Protein AF-0000000068190853 (afdb_homodimer)

Solvent-accessible surface area (backbone atoms only — not comparable to full-atom values): 36846 Å² total; per-residue (Å²): 141,83,84,79,78,80,78,77,80,81,79,80,78,77,79,79,79,70,77,82,72,80,73,72,78,70,72,64,82,66,86,68,76,95,62,82,82,69,61,77,68,85,56,93,60,69,68,61,20,49,71,37,54,70,87,57,48,44,78,47,101,89,46,67,42,25,34,73,41,51,43,82,35,64,67,35,35,40,38,15,54,72,67,57,52,45,62,71,40,69,39,41,32,31,29,42,34,56,97,89,43,77,20,29,35,22,76,53,16,32,36,37,53,42,44,39,90,91,40,77,57,50,42,47,40,96,87,23,45,50,30,25,29,34,33,36,39,48,38,74,64,34,66,66,62,75,89,66,60,48,44,32,27,38,36,34,28,51,53,57,61,74,56,39,61,63,37,36,21,53,47,37,34,68,47,32,36,37,37,32,41,25,43,45,86,78,39,68,72,66,51,70,70,31,70,61,67,70,31,63,66,58,50,49,38,33,31,47,53,11,18,22,36,14,56,53,34,61,63,48,48,76,40,83,37,85,45,46,69,58,37,59,75,71,42,43,56,76,79,48,32,67,68,50,24,19,38,34,31,55,47,69,47,47,91,82,45,67,86,84,71,66,34,40,74,85,66,61,68,61,30,77,97,26,42,28,37,36,39,34,41,46,38,85,86,37,67,47,82,62,61,54,55,50,54,41,41,75,66,58,31,42,66,23,32,94,38,67,52,42,61,54,57,66,58,44,50,45,23,50,51,42,50,47,49,54,50,28,55,58,49,70,102,142,84,83,77,77,80,78,77,79,80,79,79,80,75,79,76,79,70,75,81,72,78,72,71,79,70,72,65,82,68,86,69,76,93,62,82,81,70,62,76,69,83,55,94,60,67,67,61,20,49,71,38,54,69,86,58,49,45,76,47,100,91,47,68,43,25,34,74,40,51,46,82,34,64,67,34,35,41,40,16,52,72,66,59,52,45,62,71,38,67,39,40,32,31,30,42,35,57,98,88,42,76,20,31,35,22,73,54,16,32,34,37,54,42,44,39,89,92,40,78,54,50,41,49,39,98,86,23,45,49,30,24,29,34,34,35,40,48,38,74,64,34,67,66,62,73,88,66,59,48,43,30,26,38,36,34,27,50,53,58,61,73,55,39,63,63,37,37,22,53,48,37,33,71,47,33,36,38,36,32,40,24,43,47,87,76,38,68,72,66,50,69,70,31,69,60,67,70,30,63,66,56,50,50,40,34,30,48,53,11,18,22,38,15,58,53,33,62,64,48,48,78,42,83,37,86,46,47,69,58,37,59,74,71,42,42,56,76,79,49,32,66,69,50,24,20,38,32,32,57,46,70,47,48,90,83,46,68,85,83,70,66,34,40,74,85,64,62,70,61,31,80,96,28,40,29,36,35,41,33,41,46,37,85,84,38,67,45,82,60,61,53,55,51,52,41,41,76,67,59,31,42,64,23,32,93,38,67,53,41,63,54,56,65,57,44,49,46,24,50,50,41,50,48,50,54,50,28,55,59,53,70,106

InterPro domains:
  IPR006700 Ribosomal RNA small subunit methyltransferase E [PTHR30027] (145-324)
  IPR006700 Ribosomal RNA small subunit methyltransferase E [TIGR00046] (147-324)
  IPR029026 tRNA (guanine-N1-)-methyltransferase, N-terminal [G3DSA:3.40.1280.10] (46-332)
  IPR029028 Alpha/beta knot methyltransferases [SSF75217] (149-325)
  IPR046886 Ribosomal RNA small subunit methyltransferase E, methyltransferase domain [PF04452] (151-324)
  IPR046886 Ribosomal RNA small subunit methyltransferase E, methyltransferase domain [cd18084] (152-324)

Nearest PDB structures (foldseek):
  5o96-assembly4_G  TM=7.637E-01  e=4.231E-12  Legionella pneumophila
  4e8b-assembly1_A  TM=7.321E-01  e=1.311E-11  Escherichia coli K-12
  5vm8-assembly3_A  TM=6.969E-01  e=5.697E-12  Neisseria gonorrhoeae
  1vhk-assembly3_C  TM=7.025E-01  e=2.842E-11  Bacillus subtilis
  2egw-assembly1_B  TM=7.918E-01  e=2.571E-10  Aquifex aeolicus

Secondary structure (DSSP, 8-state):
--------------------------------S--------SS----SSEEE-GGG-B--SSS--EEEE-TT-HHHHIIIIIT---TT-EEEEEE---SS-S-EEEEEEEEEEEE-TT--SSS--TTS--SEEEEEE-TT-BPPPGGGS--EEEEEE---HHHHHHHHHHHHHH--SEEEEE--TTS-GGGGGSHHHH-HHHHHHHHHHHHHHHT---PPEEEEES-HHHIIIIIHHHHS-TTTEEEEEE-PPPTTS-TT-SBPGGGPPPPTT--EEEEEE--TT---TTHHHHHHHHTTPEEE---SS---HHHHHHHHHHHHHHHHHHHH-/--------------------------------S--------SS----SSEEE-GGG-B--SSS--EEEE-TT-HHHHIIIIIT---TT-EEEEEEPP-SS-S-EEEEEEEEEEEE-TT--SSS--TTS--SEEEEEE-TT-BPPPGGGS--EEEEEE---HHHHHHHHHHHHHH--SEEEEE--TTS-GGGGGSHHHH-HHHHHHHHHHHHHHHT--PPPEEEEES-HHHIIIIIHHHHS-TTTEEEEEE-PPPTTS-TT-SBPGGGPPPPTT--EEEEEE--TT---TTHHHHHHHHTTPEEE---SS---HHHHHHHHHHHHHHHHHHHH-

Organism: Phaeodactylum tricornutum (strain CCAP 1055/1) (NCBI:txid556484)

Sequence (666 aa):
MCNRRLAMPLLLLVSMQLPRASRAWVGTLRPQGYRKFSVHLSTVCRLNRFLFDTSEVKYTDTELPSITLPRDDFRTIHASKILGLRNGNTIRAGLVSCEVHQGLLTDDATVQWIPEGKVKKAEPLGNGNPPGSLHIHLNGLQAPAEQLVPSVSLILALPRPLQLGRMLPMISQMGVNHLVLAQAQKVPKDYFGSHLLRNPEELREKLIEGLCQAGDVRLPQLHIVRNLRDFLTNEVDEIFPKNQYARAIAHPQRTSDPMGSLKKMKQVEFPVKSSRLVVAVGPEGGWEEPDELDRFRDCGFQQITMGARVLRSDCAVVSLLSLAHDICADQQQMCNRRLAMPLLLLVSMQLPRASRAWVGTLRPQGYRKFSVHLSTVCRLNRFLFDTSEVKYTDTELPSITLPRDDFRTIHASKILGLRNGNTIRAGLVSCEVHQGLLTDDATVQWIPEGKVKKAEPLGNGNPPGSLHIHLNGLQAPAEQLVPSVSLILALPRPLQLGRMLPMISQMGVNHLVLAQAQKVPKDYFGSHLLRNPEELREKLIEGLCQAGDVRLPQLHIVRNLRDFLTNEVDEIFPKNQYARAIAHPQRTSDPMGSLKKMKQVEFPVKSSRLVVAVGPEGGWEEPDELDRFRDCGFQQITMGARVLRSDCAVVSLLSLAHDICADQQQ

Foldseek 3Di:
DDPPPPPPDDPPPPPPPDPDPDPPCPVPVDPDDPPDLQLPLPDPQPQQEAEDEPVQWDDDPPAAIKGKAWQPRPVNLCCQQPVQDAFFDWAKYKYADDPVGQIKIDRGKTKWADADDPQDDGGRDPNRGGRTMIMIGDPPIDDDDPVQQDQEAEAEAAEAPVVLLVQLLVLLLLHHAAYEHEHAPPDDLCSCVDPCNVDVSNSQSSSVSSCSNNVHRGGHHYHYYHDPLCCLVPPCCVVANQQAEQAAEEDADDPPHPPPPAAALLRGDHHPLYLHYYYYYYALVTHDPPVRVVSSVVSNYGYHYPYHDRDHPSCVSSVSSVSSSVNSVVSVD/DDPPPPPPDDPPPPPPPPPDPPPPCPVPVDPDDPPDLQLPLPDPQPQLEAEDEPVQWDDDPPAAIKGKAWQPRPVNLCCQQPVQDAFFDWAKYKYADDPVGQIKIDRGKTKWADADDPQDDGGRDPNRGGRTMIMIGDPPIDDDDPVQQDQEAEAEAAEAPVVLLVQLLVLLLLHHAAYEHEHAPPRDLCSCVDPCNVDVSNSQSSSVSSCSNNVHRGGHHYHYYSDPLCCLVPPCCVVANQQAEQAAEEDADDPPPPPPPAAALLRGDHHPLYLHYYYYYYALVTHDPPVRVVSSVVSVYGYHYPYHDRDHPSCVSSVSSVSSSVNSVVSVD

pLDDT: mean 82.32, std 22.72, range [19.47, 98.81]

Structure (mmCIF, N/CA/C/O backbone):
data_AF-0000000068190853-model_v1
#
loop_
_entity.id
_entity.type
_entity.pdbx_description
1 polymer '16S rRNA (uracil(1498)-N(3))-methyltransferase'
#
loop_
_atom_site.group_PDB
_atom_site.id
_atom_site.type_symbol
_atom_site.label_atom_id
_atom_site.label_alt_id
_atom_site.label_comp_id
_atom_site.label_asym_id
_atom_site.label_entity_id
_atom_site.label_seq_id
_atom_site.pdbx_PDB_ins_code
_atom_site.Cartn_x
_atom_site.Cartn_y
_atom_site.Cartn_z
_atom_site.occupancy
_atom_site.B_iso_or_equiv
_atom_site.auth_seq_id
_atom_site.auth_comp_id
_atom_site.auth_asym_id
_atom_site.auth_atom_id
_atom_site.pdbx_PDB_model_num
ATOM 1 N N . MET A 1 1 ? -55.375 -60.906 30 1 25.47 1 MET A N 1
ATOM 2 C CA . MET A 1 1 ? -54.938 -59.562 30.391 1 25.47 1 MET A CA 1
ATOM 3 C C . MET A 1 1 ? -54.156 -58.906 29.25 1 25.47 1 MET A C 1
ATOM 5 O O . MET A 1 1 ? -53.156 -59.438 28.766 1 25.47 1 MET A O 1
ATOM 9 N N . CYS A 1 2 ? -54.875 -58.094 28.391 1 23.22 2 CYS A N 1
ATOM 10 C CA . CYS A 1 2 ? -55.062 -57.531 27.047 1 23.22 2 CYS A CA 1
ATOM 11 C C . CYS A 1 2 ? -54.062 -56.406 26.781 1 23.22 2 CYS A C 1
ATOM 13 O O . CYS A 1 2 ? -54.031 -55.438 27.516 1 23.22 2 CYS A O 1
ATOM 15 N N . ASN A 1 3 ? -52.844 -56.719 26.266 1 23.61 3 ASN A N 1
ATOM 16 C CA . ASN A 1 3 ? -51.625 -56.094 25.812 1 23.61 3 ASN A CA 1
ATOM 17 C C . ASN A 1 3 ? -51.906 -54.969 24.797 1 23.61 3 ASN A C 1
ATOM 19 O O . ASN A 1 3 ? -52.125 -55.25 23.609 1 23.61 3 ASN A O 1
ATOM 23 N N . ARG A 1 4 ? -52.875 -53.969 25.141 1 19.47 4 ARG A N 1
ATOM 24 C CA . ARG A 1 4 ? -53.406 -52.969 24.203 1 19.47 4 ARG A CA 1
ATOM 25 C C . ARG A 1 4 ? -52.312 -52.125 23.594 1 19.47 4 ARG A C 1
ATOM 27 O O . ARG A 1 4 ? -51.438 -51.594 24.328 1 19.47 4 ARG A O 1
ATOM 34 N N . ARG A 1 5 ? -52 -52.25 22.25 1 23.3 5 ARG A N 1
ATOM 35 C CA . ARG A 1 5 ? -51.156 -51.812 21.156 1 23.3 5 ARG A CA 1
ATOM 36 C C . ARG A 1 5 ? -51.281 -50.312 20.953 1 23.3 5 ARG A C 1
ATOM 38 O O . ARG A 1 5 ? -52.344 -49.812 20.547 1 23.3 5 ARG A O 1
ATOM 45 N N . LEU A 1 6 ? -50.875 -49.438 21.984 1 22.7 6 LEU A N 1
ATOM 46 C CA . LEU A 1 6 ? -51.156 -48.031 21.906 1 22.7 6 LEU A CA 1
ATOM 47 C C . LEU A 1 6 ? -50.625 -47.438 20.594 1 22.7 6 LEU A C 1
ATOM 49 O O . LEU A 1 6 ? -49.438 -47.594 20.266 1 22.7 6 LEU A O 1
ATOM 53 N N . ALA A 1 7 ? -51.406 -47.281 19.484 1 24.62 7 ALA A N 1
ATOM 54 C CA . ALA A 1 7 ? -51.281 -46.812 18.125 1 24.62 7 ALA A CA 1
ATOM 55 C C . ALA A 1 7 ? -50.812 -45.375 18.094 1 24.62 7 ALA A C 1
ATOM 57 O O . ALA A 1 7 ? -51.469 -44.469 18.625 1 24.62 7 ALA A O 1
ATOM 58 N N . MET A 1 8 ? -49.5 -45.094 18.297 1 24.27 8 MET A N 1
ATOM 59 C CA . MET A 1 8 ? -48.969 -43.75 18.344 1 24.27 8 MET A CA 1
ATOM 60 C C . MET A 1 8 ? -49.375 -42.938 17.109 1 24.27 8 MET A C 1
ATOM 62 O O . MET A 1 8 ? -49.281 -43.469 15.984 1 24.27 8 MET A O 1
ATOM 66 N N . PRO A 1 9 ? -50.188 -41.906 17.188 1 23.44 9 PRO A N 1
ATOM 67 C CA . PRO A 1 9 ? -50.75 -41.094 16.094 1 23.44 9 PRO A CA 1
ATOM 68 C C . PRO A 1 9 ? -49.688 -40.531 15.172 1 23.44 9 PRO A C 1
ATOM 70 O O . PRO A 1 9 ? -48.531 -40.344 15.586 1 23.44 9 PRO A O 1
ATOM 73 N N . LEU A 1 10 ? -49.75 -40.656 13.797 1 23.72 10 LEU A N 1
ATOM 74 C CA . LEU A 1 10 ? -49.062 -40.281 12.57 1 23.72 10 LEU A CA 1
ATOM 75 C C . LEU A 1 10 ? -48.938 -38.781 12.461 1 23.72 10 LEU A C 1
ATOM 77 O O . LEU A 1 10 ? -49.938 -38.062 12.383 1 23.72 10 LEU A O 1
ATOM 81 N N . LEU A 1 11 ? -48 -38.094 13.25 1 22.7 11 LEU A N 1
ATOM 82 C CA . LEU A 1 11 ? -47.781 -36.656 13.164 1 22.7 11 LEU A CA 1
ATOM 83 C C . LEU A 1 11 ? -47.625 -36.219 11.703 1 22.7 11 LEU A C 1
ATOM 85 O O . LEU A 1 11 ? -46.875 -36.812 10.945 1 22.7 11 LEU A O 1
ATOM 89 N N . LEU A 1 12 ? -48.625 -35.531 11.078 1 22.39 12 LEU A N 1
ATOM 90 C CA . LEU A 1 12 ? -48.781 -34.875 9.789 1 22.39 12 LEU A CA 1
ATOM 91 C C . LEU A 1 12 ? -47.656 -33.906 9.531 1 22.39 12 LEU A C 1
ATOM 93 O O . LEU A 1 12 ? -47.469 -32.938 10.273 1 22.39 12 LEU A O 1
ATOM 97 N N . LEU A 1 13 ? -46.469 -34.312 9.008 1 22.61 13 LEU A N 1
ATOM 98 C CA . LEU A 1 13 ? -45.312 -33.562 8.531 1 22.61 13 LEU A CA 1
ATOM 99 C C . LEU A 1 13 ? -45.719 -32.531 7.484 1 22.61 13 LEU A C 1
ATOM 101 O O . LEU A 1 13 ? -46.125 -32.906 6.383 1 22.61 13 LEU A O 1
ATOM 105 N N . VAL A 1 14 ? -46.5 -31.484 7.824 1 23.09 14 VAL A N 1
ATOM 106 C CA . VAL A 1 14 ? -46.844 -30.453 6.855 1 23.09 14 VAL A CA 1
ATOM 107 C C . VAL A 1 14 ? -45.562 -29.906 6.207 1 23.09 14 VAL A C 1
ATOM 109 O O . VAL A 1 14 ? -44.625 -29.5 6.898 1 23.09 14 VAL A O 1
ATOM 112 N N . SER A 1 15 ? -45.25 -30.25 4.953 1 22.86 15 SER A N 1
ATOM 113 C CA . SER A 1 15 ? -44.219 -29.859 3.992 1 22.86 15 SER A CA 1
ATOM 114 C C . SER A 1 15 ? -44.25 -28.359 3.727 1 22.86 15 SER A C 1
ATOM 116 O O . SER A 1 15 ? -45.188 -27.859 3.121 1 22.86 15 SER A O 1
ATOM 118 N N . MET A 1 16 ? -44.094 -27.484 4.754 1 24 16 MET A N 1
ATOM 119 C CA . MET A 1 16 ? -44.094 -26.062 4.43 1 24 16 MET A CA 1
ATOM 120 C C . MET A 1 16 ? -43.156 -25.75 3.285 1 24 16 MET A C 1
ATOM 122 O O . MET A 1 16 ? -41.969 -26.109 3.338 1 24 16 MET A O 1
ATOM 126 N N . GLN A 1 17 ? -43.625 -25.5 2.053 1 23.09 17 GLN A N 1
ATOM 127 C CA . GLN A 1 17 ? -43.031 -25.031 0.809 1 23.09 17 GLN A CA 1
ATOM 128 C C . GLN A 1 17 ? -42.25 -23.734 1.021 1 23.09 17 GLN A C 1
ATOM 130 O O . GLN A 1 17 ? -42.812 -22.703 1.358 1 23.09 17 GLN A O 1
ATOM 135 N N . LEU A 1 18 ? -41.125 -23.781 1.661 1 25.55 18 LEU A N 1
ATOM 136 C CA . LEU A 1 18 ? -40.344 -22.562 1.802 1 25.55 18 LEU A CA 1
ATOM 137 C C . LEU A 1 18 ? -40.125 -21.891 0.449 1 25.55 18 LEU A C 1
ATOM 139 O O . LEU A 1 18 ? -39.875 -22.5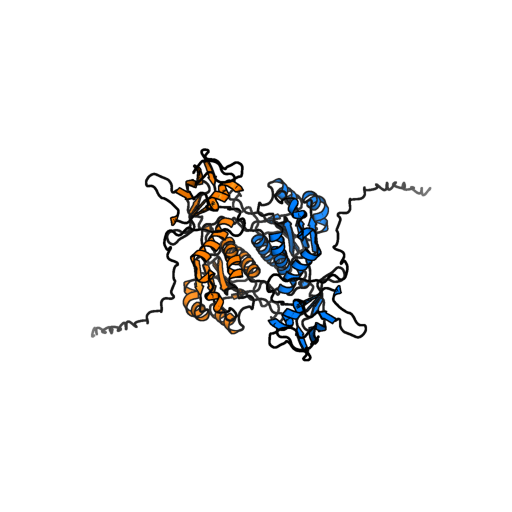62 -0.551 1 25.55 18 LEU A O 1
ATOM 143 N N . PRO A 1 19 ? -40.688 -20.672 0.25 1 27.67 19 PRO A N 1
ATOM 144 C CA . PRO A 1 19 ? -40.531 -19.984 -1.03 1 27.67 19 PRO A CA 1
ATOM 145 C C . PRO A 1 19 ? -39.094 -19.969 -1.522 1 27.67 19 PRO A C 1
ATOM 147 O O . PRO A 1 19 ? -38.156 -20.094 -0.721 1 27.67 19 PRO A O 1
ATOM 150 N N . ARG A 1 20 ? -38.875 -20.219 -2.822 1 25.61 20 ARG A N 1
ATOM 151 C CA . ARG A 1 20 ? -37.656 -20.297 -3.637 1 25.61 20 ARG A CA 1
ATOM 152 C C . ARG A 1 20 ? -36.781 -19.062 -3.449 1 25.61 20 ARG A C 1
ATOM 154 O O . ARG A 1 20 ? -37.25 -17.938 -3.65 1 25.61 20 ARG A O 1
ATOM 161 N N . ALA A 1 21 ? -35.875 -19.047 -2.5 1 24.75 21 ALA A N 1
ATOM 162 C CA . ALA A 1 21 ? -34.844 -18.047 -2.303 1 24.75 21 ALA A CA 1
ATOM 163 C C . ALA A 1 21 ? -34.25 -17.594 -3.637 1 24.75 21 ALA A C 1
ATOM 165 O O . ALA A 1 21 ? -33.938 -18.422 -4.496 1 24.75 21 ALA A O 1
ATOM 166 N N . SER A 1 22 ? -34.562 -16.422 -4.062 1 27 22 SER A N 1
ATOM 167 C CA . SER A 1 22 ? -33.969 -15.781 -5.242 1 27 22 SER A CA 1
ATOM 168 C C . SER A 1 22 ? -32.469 -16 -5.301 1 27 22 SER A C 1
ATOM 170 O O . SER A 1 22 ? -31.75 -15.773 -4.312 1 27 22 SER A O 1
ATOM 172 N N . ARG A 1 23 ? -31.922 -16.906 -6.078 1 27.27 23 ARG A N 1
ATOM 173 C CA . ARG A 1 23 ? -30.562 -17.312 -6.41 1 27.27 23 ARG A CA 1
ATOM 174 C C . ARG A 1 23 ? -29.672 -16.109 -6.625 1 27.27 23 ARG A C 1
ATOM 176 O O . ARG A 1 23 ? -29.938 -15.266 -7.484 1 27.27 23 ARG A O 1
ATOM 183 N N . ALA A 1 24 ? -29.109 -15.539 -5.617 1 30.48 24 ALA A N 1
ATOM 184 C CA . ALA A 1 24 ? -27.953 -14.672 -5.855 1 30.48 24 ALA A CA 1
ATOM 185 C C . ALA A 1 24 ? -27.125 -15.195 -7.016 1 30.48 24 ALA A C 1
ATOM 187 O O . ALA A 1 24 ? -26.797 -16.375 -7.078 1 30.48 24 ALA A O 1
ATOM 188 N N . TRP A 1 25 ? -27.266 -14.641 -8.141 1 27.09 25 TRP A N 1
ATOM 189 C CA . TRP A 1 25 ? -26.438 -14.938 -9.305 1 27.09 25 TRP A CA 1
ATOM 190 C C . TRP A 1 25 ? -24.969 -15.031 -8.914 1 27.09 25 TRP A C 1
ATOM 192 O O . TRP A 1 25 ? -24.375 -14.055 -8.461 1 27.09 25 TRP A O 1
ATOM 202 N N . VAL A 1 26 ? -24.578 -16 -8.164 1 31.12 26 VAL A N 1
ATOM 203 C CA . VAL A 1 26 ? -23.156 -16.344 -8.125 1 31.12 26 VAL A CA 1
ATOM 204 C C . VAL A 1 26 ? -22.641 -16.516 -9.547 1 31.12 26 VAL A C 1
ATOM 206 O O . VAL A 1 26 ? -22.844 -17.562 -10.164 1 31.12 26 VAL A O 1
ATOM 209 N N . GLY A 1 27 ? -22.891 -15.562 -10.383 1 29.7 27 GLY A N 1
ATOM 210 C CA . GLY A 1 27 ? -22.188 -15.781 -11.633 1 29.7 27 GLY A CA 1
ATOM 211 C C . GLY A 1 27 ? -20.734 -16.188 -11.445 1 29.7 27 GLY A C 1
ATOM 212 O O . GLY A 1 27 ? -19.922 -15.406 -10.938 1 29.7 27 GLY A O 1
ATOM 213 N N . THR A 1 28 ? -20.562 -17.359 -10.984 1 31.53 28 THR A N 1
ATOM 214 C CA . THR A 1 28 ? -19.219 -17.891 -11.188 1 31.53 28 THR A CA 1
ATOM 215 C C . THR A 1 28 ? -18.734 -17.594 -12.602 1 31.53 28 THR A C 1
ATOM 217 O O . THR A 1 28 ? -19.438 -17.859 -13.578 1 31.53 28 THR A O 1
ATOM 220 N N . LEU A 1 29 ? -17.906 -16.688 -12.828 1 32.44 29 LEU A N 1
ATOM 221 C CA . LEU A 1 29 ? -17.297 -16.422 -14.125 1 32.44 29 LEU A CA 1
ATOM 222 C C . LEU A 1 29 ? -16.938 -17.719 -14.828 1 32.44 29 LEU A C 1
ATOM 224 O O . LEU A 1 29 ? -16.094 -18.484 -14.344 1 32.44 29 LEU A O 1
ATOM 228 N N . ARG A 1 30 ? -17.859 -18.422 -15.461 1 30.36 30 ARG A N 1
ATOM 229 C CA . ARG A 1 30 ? -17.562 -19.547 -16.344 1 30.36 30 ARG A CA 1
ATOM 230 C C . ARG A 1 30 ? -16.484 -19.172 -17.344 1 30.36 30 ARG A C 1
ATOM 232 O O . ARG A 1 30 ? -16.5 -18.094 -17.922 1 30.36 30 ARG A O 1
ATOM 239 N N . PRO A 1 31 ? -15.32 -19.953 -17.344 1 31.52 31 PRO A N 1
ATOM 240 C CA . PRO A 1 31 ? -14.266 -19.703 -18.328 1 31.52 31 PRO A CA 1
ATOM 241 C C . PRO A 1 31 ? -14.781 -19.672 -19.766 1 31.52 31 PRO A C 1
ATOM 243 O O . PRO A 1 31 ? -15.406 -20.625 -20.219 1 31.52 31 PRO A O 1
ATOM 246 N N . GLN A 1 32 ? -15.336 -18.609 -20.328 1 31.5 32 GLN A N 1
ATOM 247 C CA . GLN A 1 32 ? -15.664 -18.625 -21.75 1 31.5 32 GLN A CA 1
ATOM 248 C C . GLN A 1 32 ? -14.484 -19.109 -22.578 1 31.5 32 GLN A C 1
ATOM 250 O O . GLN A 1 32 ? -13.352 -19.156 -22.094 1 31.5 32 GLN A O 1
ATOM 255 N N . GLY A 1 33 ? -14.648 -19.016 -23.969 1 30.22 33 GLY A N 1
ATOM 256 C CA . GLY A 1 33 ? -13.812 -19.484 -25.062 1 30.22 33 GLY A CA 1
ATOM 257 C C . GLY A 1 33 ? -12.367 -19.031 -24.953 1 30.22 33 GLY A C 1
ATOM 258 O O . GLY A 1 33 ? -12.055 -18.141 -24.141 1 30.22 33 GLY A O 1
ATOM 259 N N . TYR A 1 34 ? -11.477 -19.594 -25.844 1 34.69 34 TYR A N 1
ATOM 260 C CA . TYR A 1 34 ? -10.031 -19.453 -26 1 34.69 34 TYR A CA 1
ATOM 261 C C . TYR A 1 34 ? -9.633 -17.984 -26.109 1 34.69 34 TYR A C 1
ATOM 263 O O . TYR A 1 34 ? -9.57 -17.438 -27.219 1 34.69 34 TYR A O 1
ATOM 271 N N . ARG A 1 35 ? -10.18 -17.094 -25.438 1 36.03 35 ARG A N 1
ATOM 272 C CA . ARG A 1 35 ? -9.703 -15.75 -25.719 1 36.03 35 ARG A CA 1
ATOM 273 C C . ARG A 1 35 ? -8.297 -15.523 -25.172 1 36.03 35 ARG A C 1
ATOM 275 O O . ARG A 1 35 ? -7.961 -16.031 -24.094 1 36.03 35 ARG A O 1
ATOM 282 N N . LYS A 1 36 ? -7.441 -14.828 -25.969 1 36.47 36 LYS A N 1
ATOM 283 C CA . LYS A 1 36 ? -6.059 -14.406 -25.781 1 36.47 36 LYS A CA 1
ATOM 284 C C . LYS A 1 36 ? -5.875 -13.719 -24.438 1 36.47 36 LYS A C 1
ATOM 286 O O . LYS A 1 36 ? -6.52 -12.711 -24.141 1 36.47 36 LYS A O 1
ATOM 291 N N . PHE A 1 37 ? -5.656 -14.555 -23.438 1 39.03 37 PHE A N 1
ATOM 292 C CA . PHE A 1 37 ? -5.25 -14.031 -22.141 1 39.03 37 PHE A CA 1
ATOM 293 C C . PHE A 1 37 ? -4.215 -12.93 -22.297 1 39.03 37 PHE A C 1
ATOM 295 O O . PHE A 1 37 ? -3.029 -13.203 -22.5 1 39.03 37 PHE A O 1
ATOM 302 N N . SER A 1 38 ? -4.492 -11.859 -22.938 1 37.59 38 SER A N 1
ATOM 303 C CA . SER A 1 38 ? -3.488 -10.797 -23.031 1 37.59 38 SER A CA 1
ATOM 304 C C . SER A 1 38 ? -3.396 -10.023 -21.719 1 37.59 38 SER A C 1
ATOM 306 O O . SER A 1 38 ? -4.309 -9.266 -21.375 1 37.59 38 SER A O 1
ATOM 308 N N . VAL A 1 39 ? -2.77 -10.547 -20.719 1 41.28 39 VAL A N 1
ATOM 309 C CA . VAL A 1 39 ? -2.488 -9.727 -19.547 1 41.28 39 VAL A CA 1
ATOM 310 C C . VAL A 1 39 ? -1.522 -8.602 -19.922 1 41.28 39 VAL A C 1
ATOM 312 O O . VAL A 1 39 ? -0.368 -8.859 -20.266 1 41.28 39 VAL A O 1
ATOM 315 N N . HIS A 1 40 ? -1.953 -7.547 -20.531 1 40.88 40 HIS A N 1
ATOM 316 C CA . HIS A 1 40 ? -1.074 -6.391 -20.656 1 40.88 40 HIS A CA 1
ATOM 317 C C . HIS A 1 40 ? -0.605 -5.902 -19.297 1 40.88 40 HIS A C 1
ATOM 319 O O . HIS A 1 40 ? -1.41 -5.426 -18.5 1 40.88 40 HIS A O 1
ATOM 325 N N . LEU A 1 41 ? 0.476 -6.387 -18.859 1 42.69 41 LEU A N 1
ATOM 326 C CA . LEU A 1 41 ? 1.042 -6.023 -17.578 1 42.69 41 LEU A CA 1
ATOM 327 C C . LEU A 1 41 ? 1.405 -4.543 -17.531 1 42.69 41 LEU A C 1
ATOM 329 O O . LEU A 1 41 ? 2.133 -4.055 -18.406 1 42.69 41 LEU A O 1
ATOM 333 N N . SER A 1 42 ? 0.616 -3.779 -17.141 1 41.53 42 SER A N 1
ATOM 334 C CA . SER A 1 42 ? 0.801 -2.334 -17.062 1 41.53 42 SER A CA 1
ATOM 335 C C . SER A 1 42 ? 2.141 -1.985 -16.422 1 41.53 42 SER A C 1
ATOM 337 O O . SER A 1 42 ? 2.717 -0.934 -16.703 1 41.53 42 SER A O 1
ATOM 339 N N . THR A 1 43 ? 2.58 -2.652 -15.359 1 42.22 43 THR A N 1
ATOM 340 C CA . THR A 1 43 ? 3.797 -2.303 -14.641 1 42.22 43 THR A CA 1
ATOM 341 C C . THR A 1 43 ? 4.875 -3.361 -14.852 1 42.22 43 THR A C 1
ATOM 343 O O . THR A 1 43 ? 4.57 -4.551 -14.969 1 42.22 43 THR A O 1
ATOM 346 N N . VAL A 1 44 ? 6.027 -2.91 -15.391 1 42.41 44 VAL A N 1
ATOM 347 C CA . VAL A 1 44 ? 7.168 -3.807 -15.547 1 42.41 44 VAL A CA 1
ATOM 348 C C . VAL A 1 44 ? 7.195 -4.816 -14.406 1 42.41 44 VAL A C 1
ATOM 350 O O . VAL A 1 44 ? 7.43 -4.449 -13.25 1 42.41 44 VAL A O 1
ATOM 353 N N . CYS A 1 45 ? 6.262 -5.652 -14.453 1 46.34 45 CYS A N 1
ATOM 354 C CA . CYS A 1 45 ? 6.184 -6.727 -13.469 1 46.34 45 CYS A CA 1
ATOM 355 C C . CYS A 1 45 ? 7.391 -7.652 -13.578 1 46.34 45 CYS A C 1
ATOM 357 O O . CYS A 1 45 ? 7.711 -8.133 -14.664 1 46.34 45 CYS A O 1
ATOM 359 N N . ARG A 1 46 ? 8.43 -7.469 -12.727 1 51.59 46 ARG A N 1
ATOM 360 C CA . ARG A 1 46 ? 9.422 -8.531 -12.625 1 51.59 46 ARG A CA 1
ATOM 361 C C . ARG A 1 46 ? 8.766 -9.875 -12.336 1 51.59 46 ARG A C 1
ATOM 363 O O . ARG A 1 46 ? 8.023 -10.016 -11.359 1 51.59 46 ARG A O 1
ATOM 370 N N . LEU A 1 47 ? 8.492 -10.547 -13.508 1 62.31 47 LEU A N 1
ATOM 371 C CA . LEU A 1 47 ? 7.844 -11.852 -13.461 1 62.31 47 LEU A CA 1
ATOM 372 C C . LEU A 1 47 ? 8.641 -12.812 -12.578 1 62.31 47 LEU A C 1
ATOM 374 O O . LEU A 1 47 ? 9.578 -13.461 -13.055 1 62.31 47 LEU A O 1
ATOM 378 N N . ASN A 1 48 ? 8.258 -12.773 -11.211 1 70.69 48 ASN A N 1
ATOM 379 C CA . ASN A 1 48 ? 8.906 -13.727 -10.32 1 70.69 48 ASN A CA 1
ATOM 380 C C . ASN A 1 48 ? 8.516 -15.164 -10.648 1 70.69 48 ASN A C 1
ATOM 382 O O . ASN A 1 48 ? 9.281 -16.094 -10.391 1 70.69 48 ASN A O 1
ATOM 386 N N . ARG A 1 49 ? 7.41 -15.305 -11.266 1 87.5 49 ARG A N 1
ATOM 387 C CA . ARG A 1 49 ? 6.906 -16.609 -11.68 1 87.5 49 ARG A CA 1
ATOM 388 C C . ARG A 1 49 ? 6.012 -16.484 -12.906 1 87.5 49 ARG A C 1
ATOM 390 O O . ARG A 1 49 ? 5.121 -15.633 -12.953 1 87.5 49 ARG A O 1
ATOM 397 N N . PHE A 1 50 ? 6.281 -17.328 -13.938 1 92.19 50 PHE A N 1
ATOM 398 C CA . PHE A 1 50 ? 5.406 -17.375 -15.102 1 92.19 50 PHE A CA 1
ATOM 399 C C . PHE A 1 50 ? 4.098 -18.078 -14.773 1 92.19 50 PHE A C 1
ATOM 401 O O . PHE A 1 50 ? 4.098 -19.25 -14.375 1 92.19 50 PHE A O 1
ATOM 408 N N . LEU A 1 51 ? 3.049 -17.359 -14.953 1 93.38 51 LEU A N 1
ATOM 409 C CA . LEU A 1 51 ? 1.76 -17.953 -14.633 1 93.38 51 LEU A CA 1
ATOM 410 C C . LEU A 1 51 ? 0.952 -18.219 -15.898 1 93.38 51 LEU A C 1
ATOM 412 O O . LEU A 1 51 ? 0.998 -17.438 -16.844 1 93.38 51 LEU A O 1
ATOM 416 N N . PHE A 1 52 ? 0.203 -19.344 -15.805 1 93.06 52 PHE A N 1
ATOM 417 C CA . PHE A 1 52 ? -0.585 -19.766 -16.953 1 93.06 52 PHE A CA 1
ATOM 418 C C . PHE A 1 52 ? -1.988 -20.172 -16.531 1 93.06 52 PHE A C 1
ATOM 420 O O . PHE A 1 52 ? -2.193 -20.609 -15.398 1 93.06 52 PHE A O 1
ATOM 427 N N . ASP A 1 53 ? -2.863 -19.969 -17.5 1 89.62 53 ASP A N 1
ATOM 428 C CA . ASP A 1 53 ? -4.195 -20.531 -17.344 1 89.62 53 ASP A CA 1
ATOM 429 C C . ASP A 1 53 ? -4.219 -22 -17.75 1 89.62 53 ASP A C 1
ATOM 431 O O . ASP A 1 53 ? -3.527 -22.406 -18.688 1 89.62 53 ASP A O 1
ATOM 435 N N . THR A 1 54 ? -5.066 -22.734 -17.094 1 86.88 54 THR A N 1
ATOM 436 C CA . THR A 1 54 ? -5.184 -24.156 -17.406 1 86.88 54 THR A CA 1
ATOM 437 C C . THR A 1 54 ? -5.535 -24.344 -18.875 1 86.88 54 THR A C 1
ATOM 439 O O . THR A 1 54 ? -5.121 -25.344 -19.484 1 86.88 54 THR A O 1
ATOM 442 N N . SER A 1 55 ? -6.199 -23.406 -19.422 1 86.31 55 SER A N 1
ATOM 443 C CA . SER A 1 55 ? -6.629 -23.5 -20.812 1 86.31 55 SER A CA 1
ATOM 444 C C . SER A 1 55 ? -5.445 -23.375 -21.766 1 86.31 55 SER A C 1
ATOM 446 O O . SER A 1 55 ? -5.543 -23.734 -22.953 1 86.31 55 SER A O 1
ATOM 448 N N . GLU A 1 56 ? -4.352 -22.875 -21.25 1 90.19 56 GLU A N 1
ATOM 449 C CA . GLU A 1 56 ? -3.17 -22.656 -22.078 1 90.19 56 GLU A CA 1
ATOM 450 C C . GLU A 1 56 ? -2.291 -23.906 -22.125 1 90.19 56 GLU A C 1
ATOM 452 O O . GLU A 1 56 ? -1.35 -2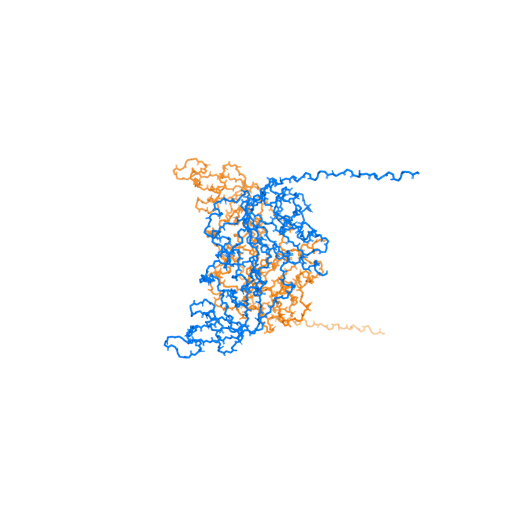3.969 -22.922 1 90.19 56 GLU A O 1
ATOM 457 N N . VAL A 1 57 ? -2.6 -24.812 -21.312 1 90.19 57 VAL A N 1
ATOM 458 C CA . VAL A 1 57 ? -1.728 -25.984 -21.156 1 90.19 57 VAL A CA 1
ATOM 459 C C . VAL A 1 57 ? -2.152 -27.078 -22.109 1 90.19 57 VAL A C 1
ATOM 461 O O . VAL A 1 57 ? -3.344 -27.359 -22.266 1 90.19 57 VAL A O 1
ATOM 464 N N . LYS A 1 58 ? -1.234 -27.578 -22.812 1 87.56 58 LYS A N 1
ATOM 465 C CA . LYS A 1 58 ? -1.443 -28.766 -23.641 1 87.56 58 LYS A CA 1
ATOM 466 C C . LYS A 1 58 ? -0.943 -30.031 -22.922 1 87.56 58 LYS A C 1
ATOM 468 O O . LYS A 1 58 ? 0.165 -30.031 -22.391 1 87.56 58 LYS A O 1
ATOM 473 N N . TYR A 1 59 ? -1.947 -30.906 -22.844 1 79.25 59 TYR A N 1
ATOM 474 C CA . TYR A 1 59 ? -1.607 -32.188 -22.25 1 79.25 59 TYR A CA 1
ATOM 475 C C . TYR A 1 59 ? -1.442 -33.281 -23.328 1 79.25 59 TYR A C 1
ATOM 477 O O . TYR A 1 59 ? -2.191 -33.281 -24.297 1 79.25 59 TYR A O 1
ATOM 485 N N . THR A 1 60 ? -0.251 -33.781 -23.531 1 67.81 60 THR A N 1
ATOM 486 C CA . THR A 1 60 ? -0.115 -34.938 -24.406 1 67.81 60 THR A CA 1
ATOM 487 C C . THR A 1 60 ? 0.054 -36.219 -23.609 1 67.81 60 THR A C 1
ATOM 489 O O . THR A 1 60 ? 0.441 -36.188 -22.438 1 67.81 60 THR A O 1
ATOM 492 N N . ASP A 1 61 ? -0.634 -37.406 -24.062 1 6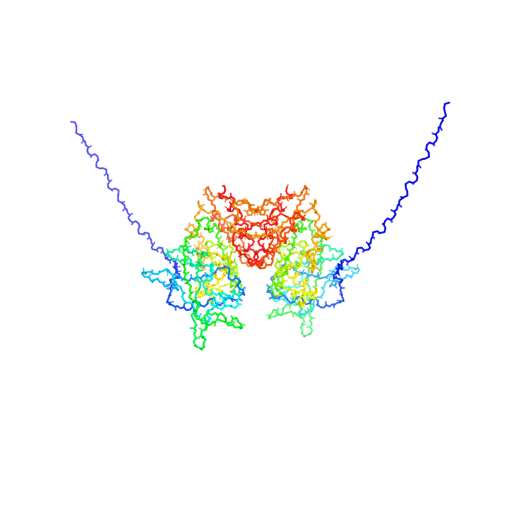0.34 61 ASP A N 1
ATOM 493 C CA . ASP A 1 61 ? -0.629 -38.719 -23.406 1 60.34 61 ASP A CA 1
ATOM 494 C C . ASP A 1 61 ? 0.776 -39.094 -22.938 1 60.34 61 ASP A C 1
ATOM 496 O O . ASP A 1 61 ? 0.938 -39.75 -21.922 1 60.34 61 ASP A O 1
ATOM 500 N N . THR A 1 62 ? 1.81 -38.75 -23.578 1 60.25 62 THR A N 1
ATOM 501 C CA . THR A 1 62 ? 3.152 -39.25 -23.297 1 60.25 62 THR A CA 1
ATOM 502 C C . THR A 1 62 ? 4.031 -38.125 -22.75 1 60.25 62 THR A C 1
ATOM 504 O O . THR A 1 62 ? 5.125 -38.375 -22.234 1 60.25 62 THR A O 1
ATOM 507 N N . GLU A 1 63 ? 3.467 -36.875 -22.812 1 65.31 63 GLU A N 1
ATOM 508 C CA . GLU A 1 63 ? 4.406 -35.781 -22.547 1 65.31 63 GLU A CA 1
ATOM 509 C C . GLU A 1 63 ? 3.959 -34.969 -21.344 1 65.31 63 GLU A C 1
ATOM 511 O O . GLU A 1 63 ? 2.785 -35 -20.969 1 65.31 63 GLU A O 1
ATOM 516 N N . LEU A 1 64 ? 4.855 -34.406 -20.625 1 75.06 64 LEU A N 1
ATOM 517 C CA . LEU A 1 64 ? 4.656 -33.438 -19.562 1 75.06 64 LEU A CA 1
ATOM 518 C C . LEU A 1 64 ? 3.797 -32.281 -20.031 1 75.06 64 LEU A C 1
ATOM 520 O O . LEU A 1 64 ? 3.82 -31.922 -21.219 1 75.06 64 LEU A O 1
ATOM 524 N N . PRO A 1 65 ? 2.904 -31.875 -19.125 1 90.38 65 PRO A N 1
ATOM 525 C CA . PRO A 1 65 ? 2.17 -30.672 -19.516 1 90.38 65 PRO A CA 1
ATOM 526 C C . PRO A 1 65 ? 3.084 -29.578 -20.047 1 90.38 65 PRO A C 1
ATOM 528 O O . PRO A 1 65 ? 4.195 -29.391 -19.547 1 90.38 65 PRO A O 1
ATOM 531 N N . SER A 1 66 ? 2.686 -29 -21.141 1 94.19 66 SER A N 1
ATOM 532 C CA . SER A 1 66 ? 3.512 -27.969 -21.75 1 94.19 66 SER A CA 1
ATOM 533 C C . SER A 1 66 ? 2.658 -26.828 -22.281 1 94.19 66 SER A C 1
ATOM 535 O O . SER A 1 66 ? 1.438 -26.953 -22.391 1 94.19 66 SER A O 1
ATOM 537 N N . ILE A 1 67 ? 3.344 -25.703 -22.469 1 94.75 67 ILE A N 1
ATOM 538 C CA . ILE A 1 67 ? 2.703 -24.516 -23.016 1 94.75 67 ILE A CA 1
ATOM 539 C C . ILE A 1 67 ? 3.584 -23.906 -24.109 1 94.75 67 ILE A C 1
ATOM 541 O O . ILE A 1 67 ? 4.809 -23.891 -23.984 1 94.75 67 ILE A O 1
ATOM 545 N N . THR A 1 68 ? 2.908 -23.469 -25.188 1 95.31 68 THR A N 1
ATOM 546 C CA . THR A 1 68 ? 3.613 -22.703 -26.219 1 95.31 68 THR A CA 1
ATOM 547 C C . THR A 1 68 ? 3.055 -21.297 -26.328 1 95.31 68 THR A C 1
ATOM 549 O O . THR A 1 68 ? 1.876 -21.109 -26.641 1 95.31 68 THR A O 1
ATOM 552 N N . LEU A 1 69 ? 3.9 -20.328 -25.984 1 95.38 69 LEU A N 1
ATOM 553 C CA . LEU A 1 69 ? 3.516 -18.906 -26.047 1 95.38 69 LEU A CA 1
ATOM 554 C C . LEU A 1 69 ? 3.965 -18.281 -27.359 1 95.38 69 LEU A C 1
ATOM 556 O O . LEU A 1 69 ? 5.094 -18.5 -27.797 1 95.38 69 LEU A O 1
ATOM 560 N N . PRO A 1 70 ? 3.043 -17.5 -27.953 1 95.81 70 PRO A N 1
ATOM 561 C CA . PRO A 1 70 ? 3.438 -16.828 -29.203 1 95.81 70 PRO A CA 1
ATOM 562 C C . PRO A 1 70 ? 4.535 -15.789 -28.969 1 95.81 70 PRO A C 1
ATOM 564 O O . PRO A 1 70 ? 4.785 -15.383 -27.844 1 95.81 70 PRO A O 1
ATOM 567 N N . ARG A 1 71 ? 5.16 -15.359 -30.016 1 95.25 71 ARG A N 1
ATOM 568 C CA . ARG A 1 71 ? 6.305 -14.461 -30.016 1 95.25 71 ARG A CA 1
ATOM 569 C C . ARG A 1 71 ? 5.957 -13.125 -29.375 1 95.25 71 ARG A C 1
ATOM 571 O O . ARG A 1 71 ? 6.797 -12.508 -28.719 1 95.25 71 ARG A O 1
ATOM 578 N N . ASP A 1 72 ? 4.734 -12.75 -29.5 1 93.31 72 ASP A N 1
ATOM 579 C CA . ASP A 1 72 ? 4.348 -11.406 -29.062 1 93.31 72 ASP A CA 1
ATOM 580 C C . ASP A 1 72 ? 3.725 -11.445 -27.672 1 93.31 72 ASP A C 1
ATOM 582 O O . ASP A 1 72 ? 3.33 -10.406 -27.141 1 93.31 72 ASP A O 1
ATOM 586 N N . ASP A 1 73 ? 3.676 -12.609 -27.109 1 92.44 73 ASP A N 1
ATOM 587 C CA . ASP A 1 73 ? 3.201 -12.711 -25.734 1 92.44 73 ASP A CA 1
ATOM 588 C C . ASP A 1 73 ? 4.141 -11.984 -24.781 1 92.44 73 ASP A C 1
ATOM 590 O O . ASP A 1 73 ? 5.363 -12.086 -24.906 1 92.44 73 ASP A O 1
ATOM 594 N N . PHE A 1 74 ? 3.572 -11.297 -23.812 1 86.12 74 PHE A N 1
ATOM 595 C CA . PHE A 1 74 ? 4.387 -10.516 -22.891 1 86.12 74 PHE A CA 1
ATOM 596 C C . PHE A 1 74 ? 5.34 -11.422 -22.109 1 86.12 74 PHE A C 1
ATOM 598 O O . PHE A 1 74 ? 6.449 -11.016 -21.766 1 86.12 74 PHE A O 1
ATOM 605 N N . ARG A 1 75 ? 4.953 -12.578 -21.812 1 90.25 75 ARG A N 1
ATOM 606 C CA . ARG A 1 75 ? 5.797 -13.523 -21.094 1 90.25 75 ARG A CA 1
ATOM 607 C C . ARG A 1 75 ? 6.977 -13.969 -21.953 1 90.25 75 ARG A C 1
ATOM 609 O O . ARG A 1 75 ? 8.086 -14.133 -21.438 1 90.25 75 ARG A O 1
ATOM 616 N N . THR A 1 76 ? 6.703 -14.164 -23.219 1 94.19 76 THR A N 1
ATOM 617 C CA . THR A 1 76 ? 7.766 -14.484 -24.172 1 94.19 76 THR A CA 1
ATOM 618 C C . THR A 1 76 ? 8.773 -13.344 -24.266 1 94.19 76 THR A C 1
ATOM 620 O O . THR A 1 76 ? 9.984 -13.57 -24.203 1 94.19 76 THR A O 1
ATOM 623 N N . ILE A 1 77 ? 8.258 -12.227 -24.375 1 91.88 77 ILE A N 1
ATOM 624 C CA . ILE A 1 77 ? 9.102 -11.039 -24.469 1 91.88 77 ILE A CA 1
ATOM 625 C C . ILE A 1 77 ? 9.914 -10.883 -23.188 1 91.88 77 ILE A C 1
ATOM 627 O O . ILE A 1 77 ? 11.109 -10.602 -23.234 1 91.88 77 ILE A O 1
ATOM 631 N N . HIS A 1 78 ? 9.273 -11.094 -22.109 1 89.62 78 HIS A N 1
ATOM 632 C CA . HIS A 1 78 ? 9.969 -11.031 -20.828 1 89.62 78 HIS A CA 1
ATOM 633 C C . HIS A 1 78 ? 11.102 -12.055 -20.766 1 89.62 78 HIS A C 1
ATOM 635 O O . HIS A 1 78 ? 12.211 -11.727 -20.359 1 89.62 78 HIS A O 1
ATOM 641 N N . ALA A 1 79 ? 10.852 -13.195 -21.156 1 93.31 79 ALA A N 1
ATOM 642 C CA . ALA A 1 79 ? 11.836 -14.273 -21.125 1 93.31 79 ALA A CA 1
ATOM 643 C C . ALA A 1 79 ? 13.055 -13.938 -21.984 1 93.31 79 ALA A C 1
ATOM 645 O O . ALA A 1 79 ? 14.188 -14.234 -21.594 1 93.31 79 ALA A O 1
ATOM 646 N N . SER A 1 80 ? 12.805 -13.297 -23.031 1 94.31 80 SER A N 1
ATOM 647 C CA . SER A 1 80 ? 13.867 -12.992 -23.984 1 94.31 80 SER A CA 1
ATOM 648 C C . SER A 1 80 ? 14.594 -11.703 -23.609 1 94.31 80 SER A C 1
ATOM 650 O O . SER A 1 80 ? 15.781 -11.727 -23.297 1 94.31 80 SER A O 1
ATOM 652 N N . LYS A 1 81 ? 13.875 -10.648 -23.391 1 90.44 81 LYS A N 1
ATOM 653 C CA . LYS A 1 81 ? 14.453 -9.312 -23.281 1 90.44 81 LYS A CA 1
ATOM 654 C C . LYS A 1 81 ? 14.953 -9.055 -21.859 1 90.44 81 LYS A C 1
ATOM 656 O O . LYS A 1 81 ? 15.977 -8.391 -21.672 1 90.44 81 LYS A O 1
ATOM 661 N N . ILE A 1 82 ? 14.281 -9.602 -20.984 1 82.88 82 ILE A N 1
ATOM 662 C CA . ILE A 1 82 ? 14.594 -9.25 -19.609 1 82.88 82 ILE A CA 1
ATOM 663 C C . ILE A 1 82 ? 15.422 -10.359 -18.969 1 82.88 82 ILE A C 1
ATOM 665 O O . ILE A 1 82 ? 16.438 -10.086 -18.312 1 82.88 82 ILE A O 1
ATOM 669 N N . LEU A 1 83 ? 15.055 -11.609 -19.156 1 87.25 83 LEU A N 1
ATOM 670 C CA . LEU A 1 83 ? 15.727 -12.703 -18.469 1 87.25 83 LEU A CA 1
ATOM 671 C C . LEU A 1 83 ? 16.828 -13.305 -19.344 1 87.25 83 LEU A C 1
ATOM 673 O O . LEU A 1 83 ? 17.703 -14.008 -18.859 1 87.25 83 LEU A O 1
ATOM 677 N N . GLY A 1 84 ? 16.734 -13.047 -20.641 1 91.88 84 GLY A N 1
ATOM 678 C CA . GLY A 1 84 ? 17.734 -13.578 -21.562 1 91.88 84 GLY A CA 1
ATOM 679 C C . GLY A 1 84 ? 17.828 -15.094 -21.531 1 91.88 84 GLY A C 1
ATOM 680 O O . GLY A 1 84 ? 18.922 -15.656 -21.578 1 91.88 84 GLY A O 1
ATOM 681 N N . LEU A 1 85 ? 16.734 -15.742 -21.484 1 94.19 85 LEU A N 1
ATOM 682 C CA . LEU A 1 85 ? 16.703 -17.188 -21.312 1 94.19 85 LEU A CA 1
ATOM 683 C C . LEU A 1 85 ? 17.188 -17.906 -22.562 1 94.19 85 LEU A C 1
ATOM 685 O O . LEU A 1 85 ? 16.891 -17.469 -23.688 1 94.19 85 LEU A O 1
ATOM 689 N N . ARG A 1 86 ? 17.891 -19.016 -22.312 1 95.44 86 ARG A N 1
ATOM 690 C CA . ARG A 1 86 ? 18.328 -19.891 -23.391 1 95.44 86 ARG A CA 1
ATOM 691 C C . ARG A 1 86 ? 17.688 -21.281 -23.266 1 95.44 86 ARG A C 1
ATOM 693 O O . ARG A 1 86 ? 17.125 -21.609 -22.219 1 95.44 86 ARG A O 1
ATOM 700 N N . ASN A 1 87 ? 17.812 -22.016 -24.406 1 96.25 87 ASN A N 1
ATOM 701 C CA . ASN A 1 87 ? 17.25 -23.359 -24.391 1 96.25 87 ASN A CA 1
ATOM 702 C C . ASN A 1 87 ? 17.828 -24.188 -23.25 1 96.25 87 ASN A C 1
ATOM 704 O O . ASN A 1 87 ? 19.047 -24.203 -23.031 1 96.25 87 ASN A O 1
ATOM 708 N N . GLY A 1 88 ? 16.922 -24.812 -22.516 1 94.94 88 GLY A N 1
ATOM 709 C CA . GLY A 1 88 ? 17.359 -25.672 -21.422 1 94.94 88 GLY A CA 1
ATOM 710 C C . GLY A 1 88 ? 17.328 -24.953 -20.078 1 94.94 88 GLY A C 1
ATOM 711 O O . GLY A 1 88 ? 17.375 -25.609 -19.031 1 94.94 88 GLY A O 1
ATOM 712 N N . ASN A 1 89 ? 17.25 -23.625 -20.078 1 95.31 89 ASN A N 1
ATOM 713 C CA . ASN A 1 89 ? 17.156 -22.891 -18.812 1 95.31 89 ASN A CA 1
ATOM 714 C C . ASN A 1 89 ? 15.875 -23.25 -18.062 1 95.31 89 ASN A C 1
ATOM 716 O O . ASN A 1 89 ? 14.883 -23.641 -18.672 1 95.31 89 ASN A O 1
ATOM 720 N N . THR A 1 90 ? 15.961 -23.156 -16.734 1 94.19 90 THR A N 1
ATOM 721 C CA . THR A 1 90 ? 14.797 -23.438 -15.898 1 94.19 90 THR A CA 1
ATOM 722 C C . THR A 1 90 ? 14.172 -22.125 -15.406 1 94.19 90 THR A C 1
ATOM 724 O O . THR A 1 90 ? 14.875 -21.141 -15.188 1 94.19 90 THR A O 1
ATOM 727 N N . ILE A 1 91 ? 12.852 -22.172 -15.297 1 92.44 91 ILE A N 1
ATOM 728 C CA . ILE A 1 91 ? 12.133 -21.031 -14.758 1 92.44 91 ILE A CA 1
ATOM 729 C C . ILE A 1 91 ? 11.094 -21.516 -13.742 1 92.44 91 ILE A C 1
ATOM 731 O O . ILE A 1 91 ? 10.734 -22.688 -13.727 1 92.44 91 ILE A O 1
ATOM 735 N N . ARG A 1 92 ? 10.695 -20.547 -12.906 1 90.81 92 ARG A N 1
ATOM 736 C CA . ARG A 1 92 ? 9.547 -20.781 -12.047 1 90.81 92 ARG A CA 1
ATOM 737 C C . ARG A 1 92 ? 8.242 -20.547 -12.805 1 90.81 92 ARG A C 1
ATOM 739 O O . ARG A 1 92 ? 8.086 -19.547 -13.492 1 90.81 92 ARG A O 1
ATOM 746 N N . ALA A 1 93 ? 7.375 -21.531 -12.703 1 93.75 93 ALA A N 1
ATOM 747 C CA . ALA A 1 93 ? 6.109 -21.453 -13.43 1 93.75 93 ALA A CA 1
ATOM 748 C C . ALA A 1 93 ? 4.961 -22 -12.586 1 93.75 93 ALA A C 1
ATOM 750 O O . ALA A 1 93 ? 5.188 -22.609 -11.539 1 93.75 93 ALA A O 1
ATOM 751 N N . GLY A 1 94 ? 3.781 -21.641 -12.992 1 93.19 94 GLY A N 1
ATOM 752 C CA . GLY A 1 94 ? 2.625 -22.141 -12.273 1 93.19 94 GLY A CA 1
ATOM 753 C C . GLY A 1 94 ? 1.329 -22 -13.047 1 93.19 94 GLY A C 1
ATOM 754 O O . GLY A 1 94 ? 1.269 -21.266 -14.039 1 93.19 94 GLY A O 1
ATOM 755 N N . LEU A 1 95 ? 0.365 -22.812 -12.609 1 93.75 95 LEU A N 1
ATOM 756 C CA . LEU A 1 95 ? -1.005 -22.703 -13.102 1 93.75 95 LEU A CA 1
ATOM 757 C C . LEU A 1 95 ? -1.9 -22.031 -12.07 1 93.75 95 LEU A C 1
ATOM 759 O O . LEU A 1 95 ? -1.955 -22.438 -10.914 1 93.75 95 LEU A O 1
ATOM 763 N N . VAL A 1 96 ? -2.52 -21 -12.586 1 93.31 96 VAL A N 1
ATOM 764 C CA . VAL A 1 96 ? -3.398 -20.25 -11.703 1 93.31 96 VAL A CA 1
ATOM 765 C C . VAL A 1 96 ? -4.574 -21.125 -11.273 1 93.31 96 VAL A C 1
ATOM 767 O O . VAL A 1 96 ? -5.094 -21.906 -12.07 1 93.31 96 VAL A O 1
ATOM 770 N N . SER A 1 97 ? -4.984 -20.906 -10.055 1 91.94 97 SER A N 1
ATOM 771 C CA . SER A 1 97 ? -6.098 -21.688 -9.539 1 91.94 97 SER A CA 1
ATOM 772 C C . SER A 1 97 ? -7.359 -21.484 -10.375 1 91.94 97 SER A C 1
ATOM 774 O O . SER A 1 97 ? -7.531 -20.438 -11 1 91.94 97 SER A O 1
ATOM 776 N N . CYS A 1 98 ? -8.172 -22.516 -10.414 1 87.56 98 CYS A N 1
ATOM 777 C CA . CYS A 1 98 ? -9.461 -22.5 -11.094 1 87.56 98 CYS A CA 1
ATOM 778 C C . CYS A 1 98 ? -10.469 -23.391 -10.383 1 87.56 98 CYS A C 1
ATOM 780 O O . CYS A 1 98 ? -10.297 -23.719 -9.203 1 87.56 98 CYS A O 1
ATOM 782 N N . GLU A 1 99 ? -11.539 -23.688 -11.055 1 82.88 99 GLU A N 1
ATOM 783 C CA . GLU A 1 99 ? -12.602 -24.484 -10.445 1 82.88 99 GLU A CA 1
ATOM 784 C C . GLU A 1 99 ? -12.141 -25.906 -10.156 1 82.88 99 GLU A C 1
ATOM 786 O O . GLU A 1 99 ? -12.641 -26.562 -9.242 1 82.88 99 GLU A O 1
ATOM 791 N N . VAL A 1 100 ? -11.07 -26.391 -10.828 1 82.81 100 VAL A N 1
ATOM 792 C CA . VAL A 1 100 ? -10.711 -27.797 -10.805 1 82.81 100 VAL A CA 1
ATOM 793 C C . VAL A 1 100 ? -9.516 -28 -9.875 1 82.81 100 VAL A C 1
ATOM 795 O O . VAL A 1 100 ? -9.289 -29.109 -9.383 1 82.81 100 VAL A O 1
ATOM 798 N N . HIS A 1 101 ? -8.719 -26.938 -9.68 1 85.94 101 HIS A N 1
ATOM 799 C CA . HIS A 1 101 ? -7.559 -27.078 -8.805 1 85.94 101 HIS A CA 1
ATOM 800 C C . HIS A 1 101 ? -7.227 -25.75 -8.133 1 85.94 101 HIS A C 1
ATOM 802 O O . HIS A 1 101 ? -7.629 -24.688 -8.617 1 85.94 101 HIS A O 1
ATOM 808 N N . GLN A 1 102 ? -6.492 -25.828 -7.051 1 86.94 102 GLN A N 1
ATOM 809 C CA . GLN A 1 102 ? -6.172 -24.656 -6.238 1 86.94 102 GLN A CA 1
ATOM 810 C C . GLN A 1 102 ? -4.848 -24.047 -6.672 1 86.94 102 GLN A C 1
ATOM 812 O O . GLN A 1 102 ? -4.211 -23.328 -5.895 1 86.94 102 GLN A O 1
ATOM 817 N N . GLY A 1 103 ? -4.457 -24.312 -7.895 1 90.94 103 GLY A N 1
ATOM 818 C CA . GLY A 1 103 ? -3.18 -23.828 -8.398 1 90.94 103 GLY A CA 1
ATOM 819 C C . GLY A 1 103 ? -2.076 -24.859 -8.312 1 90.94 103 GLY A C 1
ATOM 820 O O . GLY A 1 103 ? -2.109 -25.75 -7.457 1 90.94 103 GLY A O 1
ATOM 821 N N . LEU A 1 104 ? -1.194 -24.844 -9.273 1 92.38 104 LEU A N 1
ATOM 822 C CA . LEU A 1 104 ? -0.031 -25.719 -9.32 1 92.38 104 LEU A CA 1
ATOM 823 C C . LEU A 1 104 ? 1.245 -24.922 -9.562 1 92.38 104 LEU A C 1
ATOM 825 O O . LEU A 1 104 ? 1.222 -23.906 -10.258 1 92.38 104 LEU A O 1
ATOM 829 N N . LEU A 1 105 ? 2.34 -25.422 -8.945 1 91.62 105 LEU A N 1
ATOM 830 C CA . LEU A 1 105 ? 3.584 -24.672 -9.07 1 91.62 105 LEU A CA 1
ATOM 831 C C . LEU A 1 105 ? 4.754 -25.609 -9.359 1 91.62 105 LEU A C 1
ATOM 833 O O . LEU A 1 105 ? 4.703 -26.797 -9.031 1 91.62 105 LEU A O 1
ATOM 837 N N . THR A 1 106 ? 5.727 -25.062 -10.078 1 91.81 106 THR A N 1
ATOM 838 C CA . THR A 1 106 ? 6.996 -25.75 -10.281 1 91.81 106 THR A CA 1
ATOM 839 C C . THR A 1 106 ? 8.141 -24.734 -10.352 1 91.81 106 THR A C 1
ATOM 841 O O . THR A 1 106 ? 7.965 -23.625 -10.836 1 91.81 106 THR A O 1
ATOM 844 N N . ASP A 1 107 ? 9.25 -25.125 -9.812 1 88.75 107 ASP A N 1
ATOM 845 C CA . ASP A 1 107 ? 10.461 -24.328 -9.938 1 88.75 107 ASP A CA 1
ATOM 846 C C . ASP A 1 107 ? 11.414 -24.906 -10.969 1 88.75 107 ASP A C 1
ATOM 848 O O . ASP A 1 107 ? 12.547 -24.453 -11.117 1 88.75 107 ASP A O 1
ATOM 852 N N . ASP A 1 108 ? 10.891 -25.906 -11.773 1 92.44 108 ASP A N 1
ATOM 853 C CA . ASP A 1 108 ? 11.781 -26.656 -12.664 1 92.44 108 ASP A CA 1
ATOM 854 C C . ASP A 1 108 ? 11.227 -26.688 -14.086 1 92.44 108 ASP A C 1
ATOM 856 O O . ASP A 1 108 ? 11.414 -27.672 -14.805 1 92.44 108 ASP A O 1
ATOM 860 N N . ALA A 1 109 ? 10.453 -25.734 -14.391 1 94.56 109 ALA A N 1
ATOM 861 C CA . ALA A 1 109 ? 9.992 -25.672 -15.773 1 94.56 109 ALA A CA 1
ATOM 862 C C . ALA A 1 109 ? 11.148 -25.359 -16.719 1 94.56 109 ALA A C 1
ATOM 864 O O . ALA A 1 109 ? 12.016 -24.547 -16.406 1 94.56 109 ALA A O 1
ATOM 865 N N . THR A 1 110 ? 11.133 -25.953 -17.891 1 95.5 110 THR A N 1
ATOM 866 C CA . THR A 1 110 ? 12.219 -25.75 -18.844 1 95.5 110 THR A CA 1
ATOM 867 C C . THR A 1 110 ? 11.711 -25.031 -20.094 1 95.5 110 THR A C 1
ATOM 869 O O . THR A 1 110 ? 10.602 -25.297 -20.562 1 95.5 110 THR A O 1
ATOM 872 N N . VAL A 1 111 ? 12.656 -24.188 -20.625 1 96.19 111 VAL A N 1
ATOM 873 C CA . VAL A 1 111 ? 12.227 -23.375 -21.766 1 96.19 111 VAL A CA 1
ATOM 874 C C . VAL A 1 111 ? 12.914 -23.859 -23.031 1 96.19 111 VAL A C 1
ATOM 876 O O . VAL A 1 111 ? 14.062 -24.297 -23 1 96.19 111 VAL A O 1
ATOM 879 N N . GLN A 1 112 ? 12.18 -23.797 -24.141 1 96.44 112 GLN A N 1
ATOM 880 C CA . GLN A 1 112 ? 12.672 -24.078 -25.484 1 96.44 112 GLN A CA 1
ATOM 881 C C . GLN A 1 112 ? 12.148 -23.062 -26.484 1 96.44 112 GLN A C 1
ATOM 883 O O . GLN A 1 112 ? 10.938 -22.844 -26.594 1 96.44 112 GLN A O 1
ATOM 888 N N . TRP A 1 113 ? 13.086 -22.406 -27.141 1 97.31 113 TRP A N 1
ATOM 889 C CA . TRP A 1 113 ? 12.703 -21.438 -28.172 1 97.31 113 TRP A CA 1
ATOM 890 C C . TRP A 1 113 ? 12.367 -22.141 -29.484 1 97.31 113 TRP A C 1
ATOM 892 O O . TRP A 1 113 ? 13.055 -23.078 -29.891 1 97.31 113 TRP A O 1
ATOM 902 N N . ILE A 1 114 ? 11.297 -21.703 -30.125 1 96.31 114 ILE A N 1
ATOM 903 C CA . ILE A 1 114 ? 10.906 -22.156 -31.453 1 96.31 114 ILE A CA 1
ATOM 904 C C . ILE A 1 114 ? 11.055 -21 -32.438 1 96.31 114 ILE A C 1
ATOM 906 O O . ILE A 1 114 ? 10.156 -20.172 -32.594 1 96.31 114 ILE A O 1
ATOM 910 N N . PRO A 1 115 ? 12.172 -20.984 -33.125 1 95.75 115 PRO A N 1
ATOM 911 C CA . PRO A 1 115 ? 12.406 -19.891 -34.062 1 95.75 115 PRO A CA 1
ATOM 912 C C . PRO A 1 115 ? 11.312 -19.766 -35.125 1 95.75 115 PRO A C 1
ATOM 914 O O . PRO A 1 115 ? 10.758 -20.781 -35.531 1 95.75 115 PRO A O 1
ATOM 917 N N . GLU A 1 116 ? 11.023 -18.562 -35.469 1 94.62 116 GLU A N 1
ATOM 918 C CA . GLU A 1 116 ? 10.008 -18.297 -36.5 1 94.62 116 GLU A CA 1
ATOM 919 C C . GLU A 1 116 ? 10.523 -17.328 -37.562 1 94.62 116 GLU A C 1
ATOM 921 O O . GLU A 1 116 ? 11.453 -16.562 -37.312 1 94.62 116 GLU A O 1
ATOM 926 N N . GLY A 1 117 ? 9.883 -17.391 -38.75 1 90.75 117 GLY A N 1
ATOM 927 C CA . GLY A 1 117 ? 10.234 -16.5 -39.844 1 90.75 117 GLY A CA 1
ATOM 928 C C . GLY A 1 117 ? 11.641 -16.703 -40.375 1 90.75 117 GLY A C 1
ATOM 929 O O . GLY A 1 117 ? 12.031 -17.828 -40.688 1 90.75 117 GLY A O 1
ATOM 930 N N . LYS A 1 118 ? 12.414 -15.523 -40.438 1 89.5 118 LYS A N 1
ATOM 931 C CA . LYS A 1 118 ? 13.758 -15.547 -41 1 89.5 118 LYS A CA 1
ATOM 932 C C . LYS A 1 118 ? 14.797 -15.906 -39.938 1 89.5 118 LYS A C 1
ATOM 934 O O . LYS A 1 118 ? 15.969 -16.094 -40.25 1 89.5 118 LYS A O 1
ATOM 939 N N . VAL A 1 119 ? 14.297 -16.062 -38.75 1 88.12 119 VAL A N 1
ATOM 940 C CA . VAL A 1 119 ? 15.211 -16.359 -37.656 1 88.12 119 VAL A CA 1
ATOM 941 C C . VAL A 1 119 ? 15.469 -17.875 -37.594 1 88.12 119 VAL A C 1
ATOM 943 O O . VAL A 1 119 ? 14.531 -18.672 -37.562 1 88.12 119 VAL A O 1
ATOM 946 N N . LYS A 1 120 ? 16.797 -18.281 -37.562 1 88.5 120 LYS A N 1
ATOM 947 C CA . LYS A 1 120 ? 17.141 -19.688 -37.531 1 88.5 120 LYS A CA 1
ATOM 948 C C . LYS A 1 120 ? 17.641 -20.125 -36.156 1 88.5 120 LYS A C 1
ATOM 950 O O . LYS A 1 120 ? 17.406 -21.25 -35.719 1 88.5 120 LYS A O 1
ATOM 955 N N . LYS A 1 121 ? 18.281 -19.203 -35.5 1 92.19 121 LYS A N 1
ATOM 956 C CA . LYS A 1 121 ? 18.859 -19.547 -34.219 1 92.19 121 LYS A CA 1
ATOM 957 C C . LYS A 1 121 ? 17.812 -19.5 -33.125 1 92.19 121 LYS A C 1
ATOM 959 O O . LYS A 1 121 ? 17.031 -18.562 -33.031 1 92.19 121 LYS A O 1
ATOM 964 N N . ALA A 1 122 ? 17.797 -20.531 -32.312 1 93.88 122 ALA A N 1
ATOM 965 C CA . ALA A 1 122 ? 16.828 -20.656 -31.203 1 93.88 122 ALA A CA 1
ATOM 966 C C . ALA A 1 122 ? 17.344 -19.969 -29.938 1 93.88 122 ALA A C 1
ATOM 968 O O . ALA A 1 122 ? 17.469 -20.625 -28.891 1 93.88 122 ALA A O 1
ATOM 969 N N . GLU A 1 123 ? 17.688 -18.797 -30.047 1 93.69 123 GLU A N 1
ATOM 970 C CA . GLU A 1 123 ? 18.141 -17.953 -28.953 1 93.69 123 GLU A CA 1
ATOM 971 C C . GLU A 1 123 ? 17.719 -16.5 -29.141 1 93.69 123 GLU A C 1
ATOM 973 O O . GLU A 1 123 ? 17.453 -16.078 -30.266 1 93.69 123 GLU A O 1
ATOM 978 N N . PRO A 1 124 ? 17.578 -15.789 -28 1 94.19 124 PRO A N 1
ATOM 979 C CA . PRO A 1 124 ? 17.219 -14.375 -28.125 1 94.19 124 PRO A CA 1
ATOM 980 C C . PRO A 1 124 ? 18.125 -13.625 -29.109 1 94.19 124 PRO A C 1
ATOM 982 O O . PRO A 1 124 ? 19.328 -13.867 -29.156 1 94.19 124 PRO A O 1
ATOM 985 N N . LEU A 1 125 ? 17.5 -12.656 -29.828 1 92.19 125 LEU A N 1
ATOM 986 C CA . LEU A 1 125 ? 18.234 -11.875 -30.812 1 92.19 125 LEU A CA 1
ATOM 987 C C . LEU A 1 125 ? 19.188 -10.891 -30.125 1 92.19 125 LEU A C 1
ATOM 989 O O . LEU A 1 125 ? 19.094 -10.664 -28.922 1 92.19 125 LEU A O 1
ATOM 993 N N . GLY A 1 126 ? 20.094 -10.305 -30.844 1 90.25 126 GLY A N 1
ATOM 994 C CA . GLY A 1 126 ? 21.062 -9.359 -30.312 1 90.25 126 GLY A CA 1
ATOM 995 C C . GLY A 1 126 ? 20.422 -8.164 -29.641 1 90.25 126 GLY A C 1
ATOM 996 O O . GLY A 1 126 ? 20.969 -7.625 -28.672 1 90.25 126 GLY A O 1
ATOM 997 N N . ASN A 1 127 ? 19.234 -7.852 -30.078 1 91.88 127 ASN A N 1
ATOM 998 C CA . ASN A 1 127 ? 18.516 -6.719 -29.5 1 91.88 127 ASN A CA 1
ATOM 999 C C . ASN A 1 127 ? 17.641 -7.156 -28.328 1 91.88 127 ASN A C 1
ATOM 1001 O O . ASN A 1 127 ? 16.875 -6.355 -27.797 1 91.88 127 ASN A O 1
ATOM 1005 N N . GLY A 1 128 ? 17.688 -8.461 -28.031 1 92.56 128 GLY A N 1
ATOM 1006 C CA . GLY A 1 128 ? 16.922 -8.977 -26.906 1 92.56 128 GLY A CA 1
ATOM 1007 C C . GLY A 1 128 ? 15.562 -9.508 -27.297 1 92.56 128 GLY A C 1
ATOM 1008 O O . GLY A 1 128 ? 14.867 -10.117 -26.484 1 92.56 128 GLY A O 1
ATOM 1009 N N . ASN A 1 129 ? 15.203 -9.336 -28.578 1 94.38 129 ASN A N 1
ATOM 1010 C CA . ASN A 1 129 ? 13.883 -9.773 -29.016 1 94.38 129 ASN A CA 1
ATOM 1011 C C . ASN A 1 129 ? 13.812 -11.297 -29.125 1 94.38 129 ASN A C 1
ATOM 1013 O O . ASN A 1 129 ? 14.828 -11.961 -29.328 1 94.38 129 ASN A O 1
ATOM 1017 N N . PRO A 1 130 ? 12.562 -11.82 -28.953 1 96.25 130 PRO A N 1
ATOM 1018 C CA . PRO A 1 130 ? 12.414 -13.273 -29.078 1 96.25 130 PRO A CA 1
ATOM 1019 C C . PRO A 1 130 ? 12.641 -13.766 -30.516 1 96.25 130 PRO A C 1
ATOM 1021 O O . PRO A 1 130 ? 12.266 -13.086 -31.469 1 96.25 130 PRO A O 1
ATOM 1024 N N . PRO A 1 131 ? 13.242 -14.906 -30.672 1 96.25 131 PRO A N 1
ATOM 1025 C CA . PRO A 1 131 ? 13.422 -15.492 -32 1 96.25 131 PRO A CA 1
ATOM 1026 C C . PRO A 1 131 ? 12.125 -16.047 -32.594 1 96.25 131 PRO A C 1
ATOM 1028 O O . PRO A 1 131 ? 12.047 -16.297 -33.781 1 96.25 131 PRO A O 1
ATOM 1031 N N . GLY A 1 132 ? 11.219 -16.266 -31.766 1 96.69 132 GLY A N 1
ATOM 1032 C CA . GLY A 1 132 ? 9.922 -16.844 -32.094 1 96.69 132 GLY A CA 1
ATOM 1033 C C . GLY A 1 132 ? 9.102 -17.188 -30.875 1 96.69 132 GLY A C 1
ATOM 1034 O O . GLY A 1 132 ? 9.102 -16.453 -29.891 1 96.69 132 GLY A O 1
ATOM 1035 N N . SER A 1 133 ? 8.352 -18.328 -31.062 1 97.12 133 SER A N 1
ATOM 1036 C CA . SER A 1 133 ? 7.504 -18.766 -29.969 1 97.12 133 SER A CA 1
ATOM 1037 C C . SER A 1 133 ? 8.328 -19.391 -28.844 1 97.12 133 SER A C 1
ATOM 1039 O O . SER A 1 133 ? 9.461 -19.828 -29.062 1 97.12 133 SER A O 1
ATOM 1041 N N . LEU A 1 134 ? 7.793 -19.359 -27.656 1 96.94 134 LEU A N 1
ATOM 1042 C CA . LEU A 1 134 ? 8.438 -19.922 -26.469 1 96.94 134 LEU A CA 1
ATOM 1043 C C . LEU A 1 134 ? 7.688 -21.172 -26 1 96.94 134 LEU A C 1
ATOM 1045 O O . LEU A 1 134 ? 6.504 -21.094 -25.656 1 96.94 134 LEU A O 1
ATOM 1049 N N . HIS A 1 135 ? 8.391 -22.281 -26.062 1 96.31 135 HIS A N 1
ATOM 1050 C CA . HIS A 1 135 ? 7.848 -23.531 -25.547 1 96.31 135 HIS A CA 1
ATOM 1051 C C . HIS A 1 135 ? 8.344 -23.797 -24.125 1 96.31 135 HIS A C 1
ATOM 1053 O O . HIS A 1 135 ? 9.539 -23.688 -23.844 1 96.31 135 HIS A O 1
ATOM 1059 N N . ILE A 1 136 ? 7.418 -24.078 -23.203 1 95.94 136 ILE A N 1
ATOM 1060 C CA . ILE A 1 136 ? 7.754 -24.297 -21.797 1 95.94 136 ILE A CA 1
ATOM 1061 C C . ILE A 1 136 ? 7.246 -25.672 -21.359 1 95.94 136 ILE A C 1
ATOM 1063 O O . ILE A 1 136 ? 6.051 -25.953 -21.453 1 95.94 136 ILE A O 1
ATOM 1067 N N . HIS A 1 137 ? 8.156 -26.484 -20.938 1 95.12 137 HIS A N 1
ATOM 1068 C CA . HIS A 1 137 ? 7.789 -27.766 -20.328 1 95.12 137 HIS A CA 1
ATOM 1069 C C . HIS A 1 137 ? 7.57 -27.609 -18.828 1 95.12 137 HIS A C 1
ATOM 1071 O O . HIS A 1 137 ? 8.477 -27.188 -18.109 1 95.12 137 HIS A O 1
ATOM 1077 N N . LEU A 1 138 ? 6.395 -27.906 -18.406 1 94.25 138 LEU A N 1
ATOM 1078 C CA . LEU A 1 138 ? 6.043 -27.719 -17 1 94.25 138 LEU A CA 1
ATOM 1079 C C . LEU A 1 138 ? 6.371 -28.984 -16.203 1 94.25 138 LEU A C 1
ATOM 1081 O O . LEU A 1 138 ? 5.473 -29.656 -15.703 1 94.25 138 LEU A O 1
ATOM 1085 N N . ASN A 1 139 ? 7.637 -29.156 -15.961 1 91.31 139 ASN A N 1
ATOM 1086 C CA . ASN A 1 139 ? 8.109 -30.281 -15.188 1 91.31 139 ASN A CA 1
ATOM 1087 C C . ASN A 1 139 ? 7.801 -30.125 -13.703 1 91.31 139 ASN A C 1
ATOM 1089 O O . ASN A 1 139 ? 7.871 -29.016 -13.172 1 91.31 139 ASN A O 1
ATOM 1093 N N . GLY A 1 140 ? 7.367 -31.188 -13.062 1 89.69 140 GLY A N 1
ATOM 1094 C CA . GLY A 1 140 ? 7.297 -31.219 -11.609 1 89.69 140 GLY A CA 1
ATOM 1095 C C . GLY A 1 140 ? 6.195 -30.344 -11.047 1 89.69 140 GLY A C 1
ATOM 1096 O O . GLY A 1 140 ? 6.359 -29.734 -9.984 1 89.69 140 GLY A O 1
ATOM 1097 N N . LEU A 1 141 ? 5.16 -30.172 -11.711 1 89.94 141 LEU A N 1
ATOM 1098 C CA . LEU A 1 141 ? 4.035 -29.406 -11.195 1 89.94 141 LEU A CA 1
ATOM 1099 C C . LEU A 1 141 ? 3.498 -30.016 -9.906 1 89.94 141 LEU A C 1
ATOM 1101 O O . LEU A 1 141 ? 3.279 -31.219 -9.836 1 89.94 141 LEU A O 1
ATOM 1105 N N . GLN A 1 142 ? 3.344 -29.156 -8.898 1 89.56 142 GLN A N 1
ATOM 1106 C CA . GLN A 1 142 ? 2.811 -29.609 -7.621 1 89.56 142 GLN A CA 1
ATOM 1107 C C . GLN A 1 142 ? 1.862 -28.578 -7.02 1 89.56 142 GLN A C 1
ATOM 1109 O O . GLN A 1 142 ? 1.961 -27.391 -7.316 1 89.56 142 GLN A O 1
ATOM 1114 N N . ALA A 1 143 ? 0.985 -29.125 -6.176 1 87.38 143 ALA A N 1
ATOM 1115 C CA . ALA A 1 143 ? 0.118 -28.234 -5.414 1 87.38 143 ALA A CA 1
ATOM 1116 C C . ALA A 1 143 ? 0.915 -27.453 -4.367 1 87.38 143 ALA A C 1
ATOM 1118 O O . ALA A 1 143 ? 1.884 -27.969 -3.807 1 87.38 143 ALA A O 1
ATOM 1119 N N . PRO A 1 144 ? 0.517 -26.156 -4.281 1 82.19 144 PRO A N 1
ATOM 1120 C CA . PRO A 1 144 ? 1.194 -25.422 -3.209 1 82.19 144 PRO A CA 1
ATOM 1121 C C . PRO A 1 144 ? 0.938 -26.031 -1.83 1 82.19 144 PRO A C 1
ATOM 1123 O O . PRO A 1 144 ? -0.072 -26.703 -1.627 1 82.19 144 PRO A O 1
ATOM 1126 N N . ALA A 1 145 ? 1.939 -25.828 -0.998 1 71.81 145 ALA A N 1
ATOM 1127 C CA . ALA A 1 145 ? 1.752 -26.297 0.371 1 71.81 145 ALA A CA 1
ATOM 1128 C C . ALA A 1 145 ? 0.511 -25.688 1.002 1 71.81 145 ALA A C 1
ATOM 1130 O O . ALA A 1 145 ? 0.152 -24.547 0.688 1 71.81 145 ALA A O 1
ATOM 1131 N N . GLU A 1 146 ? -0.303 -26.453 1.739 1 62.75 146 GLU A N 1
ATOM 1132 C CA . GLU A 1 146 ? -1.551 -26.031 2.369 1 62.75 146 GLU A CA 1
ATOM 1133 C C . GLU A 1 146 ? -1.363 -24.734 3.154 1 62.75 146 GLU A C 1
ATOM 1135 O O . GLU A 1 146 ? -2.264 -23.906 3.199 1 62.75 146 GLU A O 1
ATOM 1140 N N . GLN A 1 147 ? -0.204 -24.672 3.686 1 57.69 147 GLN A N 1
ATOM 1141 C CA . GLN A 1 147 ? 0.062 -23.516 4.543 1 57.69 147 GLN A CA 1
ATOM 1142 C C . GLN A 1 147 ? 0.05 -22.219 3.746 1 57.69 147 GLN A C 1
ATOM 1144 O O . GLN A 1 147 ? -0.002 -21.141 4.32 1 57.69 147 GLN A O 1
ATOM 1149 N N . LEU A 1 148 ? -0.25 -22.438 2.412 1 60.81 148 LEU A N 1
ATOM 1150 C CA . LEU A 1 148 ? -0.163 -21.219 1.598 1 60.81 148 LEU A CA 1
ATOM 1151 C C . LEU A 1 148 ? -1.552 -20.672 1.292 1 60.81 148 LEU A C 1
ATOM 1153 O O . LEU A 1 148 ? -1.683 -19.625 0.656 1 60.81 148 LEU A O 1
ATOM 1157 N N . VAL A 1 149 ? -2.609 -21.375 1.821 1 66.56 149 VAL A N 1
ATOM 1158 C CA . VAL A 1 149 ? -3.928 -20.781 1.622 1 66.56 149 VAL A CA 1
ATOM 1159 C C . VAL A 1 149 ? -4.074 -19.547 2.494 1 66.56 149 VAL A C 1
ATOM 1161 O O . VAL A 1 149 ? -3.896 -19.609 3.713 1 66.56 149 VAL A O 1
ATOM 1164 N N . PRO A 1 150 ? -4.395 -18.453 1.781 1 77.19 150 PRO A N 1
ATOM 1165 C CA . PRO A 1 150 ? -4.488 -17.234 2.588 1 77.19 150 PRO A CA 1
ATOM 1166 C C . PRO A 1 150 ? -5.594 -17.312 3.639 1 77.19 150 PRO A C 1
ATOM 1168 O O . PRO A 1 150 ? -6.699 -17.766 3.346 1 77.19 150 PRO A O 1
ATOM 1171 N N . SER A 1 151 ? -5.301 -16.922 4.734 1 91.44 151 SER A N 1
ATOM 1172 C CA . SER A 1 151 ? -6.223 -16.906 5.867 1 91.44 151 SER A CA 1
ATOM 1173 C C . SER A 1 151 ? -6.977 -15.586 5.945 1 91.44 151 SER A C 1
ATOM 1175 O O . SER A 1 151 ? -7.891 -15.438 6.758 1 91.44 151 SER A O 1
ATOM 1177 N N . VAL A 1 152 ? -6.688 -14.734 5.031 1 97.56 152 VAL A N 1
ATOM 1178 C CA . VAL A 1 152 ? -7.23 -13.383 5.137 1 97.56 152 VAL A CA 1
ATOM 1179 C C . VAL A 1 152 ? -8.148 -13.102 3.949 1 97.56 152 VAL A C 1
ATOM 1181 O O . VAL A 1 152 ? -7.828 -13.453 2.811 1 97.56 152 VAL A O 1
ATOM 1184 N N . SER A 1 153 ? -9.305 -12.578 4.219 1 98.56 153 SER A N 1
ATOM 1185 C CA . SER A 1 153 ? -10.266 -12.148 3.207 1 98.56 153 SER A CA 1
ATOM 1186 C C . SER A 1 153 ? -10.578 -10.664 3.346 1 98.56 153 SER A C 1
ATOM 1188 O O . SER A 1 153 ? -10.312 -10.055 4.387 1 98.56 153 SER A O 1
ATOM 1190 N N . LEU A 1 154 ? -11.133 -10.102 2.23 1 98.81 154 LEU A N 1
ATOM 1191 C CA . LEU A 1 154 ? -11.32 -8.656 2.174 1 98.81 154 LEU A CA 1
ATOM 1192 C C . LEU A 1 154 ? -12.703 -8.305 1.642 1 98.81 154 LEU A C 1
ATOM 1194 O O . LEU A 1 154 ? -13.117 -8.805 0.594 1 98.81 154 LEU A O 1
ATOM 1198 N N . ILE A 1 155 ? -13.461 -7.562 2.422 1 98.81 155 ILE A N 1
ATOM 1199 C CA . ILE A 1 155 ? -14.625 -6.836 1.918 1 98.81 155 ILE A CA 1
ATOM 1200 C C . ILE A 1 155 ? -14.242 -5.387 1.63 1 98.81 155 ILE A C 1
ATOM 1202 O O . ILE A 1 155 ? -13.891 -4.637 2.543 1 98.81 155 ILE A O 1
ATOM 1206 N N . LEU A 1 156 ? -14.305 -5.039 0.363 1 98.5 156 LEU A N 1
ATOM 1207 C CA . LEU A 1 156 ? -13.867 -3.715 -0.072 1 98.5 156 LEU A CA 1
ATOM 1208 C C . LEU A 1 156 ? -15.031 -2.936 -0.681 1 98.5 156 LEU A C 1
ATOM 1210 O O . LEU A 1 156 ? -15.609 -3.354 -1.688 1 98.5 156 LEU A O 1
ATOM 1214 N N . ALA A 1 157 ? -15.375 -1.815 0.039 1 97.94 157 ALA A N 1
ATOM 1215 C CA . ALA A 1 157 ? -16.297 -0.916 -0.653 1 97.94 157 ALA A CA 1
ATOM 1216 C C . ALA A 1 157 ? -15.711 -0.449 -1.982 1 97.94 157 ALA A C 1
ATOM 1218 O O . ALA A 1 157 ? -14.555 -0.014 -2.041 1 97.94 157 ALA A O 1
ATOM 1219 N N . LEU A 1 158 ? -16.484 -0.532 -2.984 1 96.69 158 LEU A N 1
ATOM 1220 C CA . LEU A 1 158 ? -16.016 -0.363 -4.352 1 96.69 158 LEU A CA 1
ATOM 1221 C C . LEU A 1 158 ? -15.398 1.021 -4.551 1 96.69 158 LEU A C 1
ATOM 1223 O O . LEU A 1 158 ? -16.109 2.031 -4.48 1 96.69 158 LEU A O 1
ATOM 1227 N N . PRO A 1 159 ? -14.102 0.988 -4.832 1 95.62 159 PRO A N 1
ATOM 1228 C CA . PRO A 1 159 ? -13.484 2.277 -5.152 1 95.62 159 PRO A CA 1
ATOM 1229 C C . PRO A 1 159 ? -13.773 2.732 -6.582 1 95.62 159 PRO A C 1
ATOM 1231 O O . PRO A 1 159 ? -14.391 1.992 -7.355 1 95.62 159 PRO A O 1
ATOM 1234 N N . ARG A 1 160 ? -13.328 3.959 -6.871 1 93.62 160 ARG A N 1
ATOM 1235 C CA . ARG A 1 160 ? -13.391 4.414 -8.258 1 93.62 160 ARG A CA 1
ATOM 1236 C C . ARG A 1 160 ? -12.727 3.412 -9.195 1 93.62 160 ARG A C 1
ATOM 1238 O O . ARG A 1 160 ? -11.68 2.848 -8.867 1 93.62 160 ARG A O 1
ATOM 1245 N N . PRO A 1 161 ? -13.266 3.271 -10.359 1 93.12 161 PRO A N 1
ATOM 1246 C CA . PRO A 1 161 ? -12.797 2.217 -11.266 1 93.12 161 PRO A CA 1
ATOM 1247 C C . PRO A 1 161 ? -11.297 2.303 -11.539 1 93.12 161 PRO A C 1
ATOM 1249 O O . PRO A 1 161 ? -10.602 1.282 -11.523 1 93.12 161 PRO A O 1
ATOM 1252 N N . LEU A 1 162 ? -10.836 3.457 -11.789 1 91.81 162 LEU A N 1
ATOM 1253 C CA . LEU A 1 162 ? -9.414 3.619 -12.039 1 91.81 162 LEU A CA 1
ATOM 1254 C C . LEU A 1 162 ? -8.594 3.176 -10.828 1 91.81 162 LEU A C 1
ATOM 1256 O O . LEU A 1 162 ? -7.578 2.492 -10.969 1 91.81 162 LEU A O 1
ATOM 1260 N N . GLN A 1 163 ? -9.055 3.512 -9.68 1 94.06 163 GLN A N 1
ATOM 1261 C CA . GLN A 1 163 ? -8.383 3.115 -8.453 1 94.06 163 GLN A CA 1
ATOM 1262 C C . GLN A 1 163 ? -8.477 1.609 -8.227 1 94.06 163 GLN A C 1
ATOM 1264 O O . GLN A 1 163 ? -7.52 0.98 -7.773 1 94.06 163 GLN A O 1
ATOM 1269 N N . LEU A 1 164 ? -9.609 1.085 -8.508 1 95.81 164 LEU A N 1
ATOM 1270 C CA . LEU A 1 164 ? -9.781 -0.36 -8.398 1 95.81 164 LEU A CA 1
ATOM 1271 C C . LEU A 1 164 ? -8.773 -1.095 -9.273 1 95.81 164 LEU A C 1
ATOM 1273 O O . LEU A 1 164 ? -8.148 -2.062 -8.828 1 95.81 164 LEU A O 1
ATOM 1277 N N . GLY A 1 165 ? -8.641 -0.648 -10.5 1 95.38 165 GLY A N 1
ATOM 1278 C CA . GLY A 1 165 ? -7.672 -1.25 -11.406 1 95.38 165 GLY A CA 1
ATOM 1279 C C . GLY A 1 165 ? -6.262 -1.279 -10.836 1 95.38 165 GLY A C 1
ATOM 1280 O O . GLY A 1 165 ? -5.527 -2.248 -11.039 1 95.38 165 GLY A O 1
ATOM 1281 N N . ARG A 1 166 ? -5.91 -0.283 -10.141 1 94.56 166 ARG A N 1
ATOM 1282 C CA . ARG A 1 166 ? -4.586 -0.186 -9.539 1 94.56 166 ARG A CA 1
ATOM 1283 C C . ARG A 1 166 ? -4.48 -1.062 -8.297 1 94.56 166 ARG A C 1
ATOM 1285 O O . ARG A 1 166 ? -3.412 -1.593 -7.992 1 94.56 166 ARG A O 1
ATOM 1292 N N . MET A 1 167 ? -5.59 -1.258 -7.656 1 97.44 167 MET A N 1
ATOM 1293 C CA . MET A 1 167 ? -5.578 -1.919 -6.355 1 97.44 167 MET A CA 1
ATOM 1294 C C . MET A 1 167 ? -5.652 -3.434 -6.512 1 97.44 167 MET A C 1
ATOM 1296 O O . MET A 1 167 ? -5.168 -4.176 -5.656 1 97.44 167 MET A O 1
ATOM 1300 N N . LEU A 1 168 ? -6.23 -3.91 -7.57 1 97.75 168 LEU A N 1
ATOM 1301 C CA . LEU A 1 168 ? -6.457 -5.34 -7.727 1 97.75 168 LEU A CA 1
ATOM 1302 C C . LEU A 1 168 ? -5.137 -6.109 -7.703 1 97.75 168 LEU A C 1
ATOM 1304 O O . LEU A 1 168 ? -4.988 -7.07 -6.949 1 97.75 168 LEU A O 1
ATOM 1308 N N . PRO A 1 169 ? -4.117 -5.66 -8.453 1 96.44 169 PRO A N 1
ATOM 1309 C CA . PRO A 1 169 ? -2.828 -6.352 -8.344 1 96.44 169 PRO A CA 1
ATOM 1310 C C . PRO A 1 169 ? -2.238 -6.289 -6.941 1 96.44 169 PRO A C 1
ATOM 1312 O O . PRO A 1 169 ? -1.622 -7.254 -6.48 1 96.44 169 PRO A O 1
ATOM 1315 N N . MET A 1 170 ? -2.443 -5.223 -6.25 1 97.5 170 MET A N 1
ATOM 1316 C CA . MET A 1 170 ? -1.941 -5.098 -4.883 1 97.5 170 MET A CA 1
ATOM 1317 C C . MET A 1 170 ? -2.615 -6.109 -3.963 1 97.5 170 MET A C 1
ATOM 1319 O O . MET A 1 170 ? -1.952 -6.746 -3.145 1 97.5 170 MET A O 1
ATOM 1323 N N . ILE A 1 171 ? -3.855 -6.25 -4.145 1 98.25 171 ILE A N 1
ATOM 1324 C CA . ILE A 1 171 ? -4.66 -7.105 -3.281 1 98.25 171 ILE A CA 1
ATOM 1325 C C . ILE A 1 171 ? -4.23 -8.562 -3.449 1 98.25 171 ILE A C 1
ATOM 1327 O O . ILE A 1 171 ? -3.984 -9.258 -2.463 1 98.25 171 ILE A O 1
ATOM 1331 N N . SER A 1 172 ? -4.125 -9.023 -4.668 1 96.44 172 SER A N 1
ATOM 1332 C CA . SER A 1 172 ? -3.727 -10.406 -4.887 1 96.44 172 SER A CA 1
ATOM 1333 C C . SER A 1 172 ? -2.273 -10.641 -4.488 1 96.44 172 SER A C 1
ATOM 1335 O O . SER A 1 172 ? -1.92 -11.711 -4.004 1 96.44 172 SER A O 1
ATOM 1337 N N . GLN A 1 173 ? -1.479 -9.617 -4.688 1 94.75 173 GLN A N 1
ATOM 1338 C CA . GLN A 1 173 ? -0.086 -9.68 -4.262 1 94.75 173 GLN A CA 1
ATOM 1339 C C . GLN A 1 173 ? 0.019 -9.922 -2.758 1 94.75 173 GLN A C 1
ATOM 1341 O O . GLN A 1 173 ? 0.88 -10.68 -2.301 1 94.75 173 GLN A O 1
ATOM 1346 N N . MET A 1 174 ? -0.851 -9.32 -2.037 1 96.31 174 MET A N 1
ATOM 1347 C CA . MET A 1 174 ? -0.838 -9.406 -0.58 1 96.31 174 MET A CA 1
ATOM 1348 C C . MET A 1 174 ? -1.379 -10.75 -0.11 1 96.31 174 MET A C 1
ATOM 1350 O O . MET A 1 174 ? -1.139 -11.164 1.027 1 96.31 174 MET A O 1
ATOM 1354 N N . GLY A 1 175 ? -2.064 -11.422 -0.9 1 95.44 175 GLY A N 1
ATOM 1355 C CA . GLY A 1 175 ? -2.621 -12.711 -0.532 1 95.44 175 GLY A CA 1
ATOM 1356 C C . GLY A 1 175 ? -3.988 -12.609 0.117 1 95.44 175 GLY A C 1
ATOM 1357 O O . GLY A 1 175 ? -4.094 -12.461 1.336 1 95.44 175 GLY A O 1
ATOM 1358 N N . VAL A 1 176 ? -5.02 -12.727 -0.631 1 97.12 176 VAL A N 1
ATOM 1359 C CA . VAL A 1 176 ? -6.402 -12.641 -0.174 1 97.12 176 VAL A CA 1
ATOM 1360 C C . VAL A 1 176 ? -7.184 -13.859 -0.661 1 97.12 176 VAL A C 1
ATOM 1362 O O . VAL A 1 176 ? -7.078 -14.25 -1.828 1 97.12 176 VAL A O 1
ATOM 1365 N N . ASN A 1 177 ? -7.91 -14.484 0.232 1 95.62 177 ASN A N 1
ATOM 1366 C CA . ASN A 1 177 ? -8.688 -15.664 -0.128 1 95.62 177 ASN A CA 1
ATOM 1367 C C . ASN A 1 177 ? -9.984 -15.281 -0.844 1 95.62 177 ASN A C 1
ATOM 1369 O O . ASN A 1 177 ? -10.227 -15.719 -1.969 1 95.62 177 ASN A O 1
ATOM 1373 N N . HIS A 1 178 ? -10.812 -14.516 -0.145 1 97.06 178 HIS A N 1
ATOM 1374 C CA . HIS A 1 178 ? -12.016 -13.953 -0.74 1 97.06 178 HIS A CA 1
ATOM 1375 C C . HIS A 1 178 ? -11.906 -12.438 -0.88 1 97.06 178 HIS A C 1
ATOM 1377 O O . HIS A 1 178 ? -11.469 -11.75 0.049 1 97.06 178 HIS A O 1
ATOM 1383 N N . LEU A 1 179 ? -12.25 -12.008 -2.082 1 98.12 179 LEU A N 1
ATOM 1384 C CA . LEU A 1 179 ? -12.375 -10.57 -2.322 1 98.12 179 LEU A CA 1
ATOM 1385 C C . LEU A 1 179 ? -13.82 -10.195 -2.643 1 98.12 179 LEU A C 1
ATOM 1387 O O . LEU A 1 179 ? -14.359 -10.609 -3.672 1 98.12 179 LEU A O 1
ATOM 1391 N N . VAL A 1 180 ? -14.445 -9.469 -1.734 1 98.38 180 VAL A N 1
ATOM 1392 C CA . VAL A 1 180 ? -15.805 -8.977 -1.936 1 98.38 180 VAL A CA 1
ATOM 1393 C C . VAL A 1 180 ? -15.773 -7.5 -2.316 1 98.38 180 VAL A C 1
ATOM 1395 O O . VAL A 1 180 ? -15.344 -6.66 -1.523 1 98.38 180 VAL A O 1
ATOM 1398 N N . LEU A 1 181 ? -16.141 -7.199 -3.533 1 97.5 181 LEU A N 1
ATOM 1399 C CA . LEU A 1 181 ? -16.359 -5.82 -3.949 1 97.5 181 LEU A CA 1
ATOM 1400 C C . LEU A 1 181 ? -17.812 -5.395 -3.695 1 97.5 181 LEU A C 1
ATOM 1402 O O . LEU A 1 181 ? -18.734 -5.875 -4.359 1 97.5 181 LEU A O 1
ATOM 1406 N N . ALA A 1 182 ? -17.922 -4.469 -2.74 1 97.5 182 ALA A N 1
ATOM 1407 C CA . ALA A 1 182 ? -19.281 -4.25 -2.223 1 97.5 182 ALA A CA 1
ATOM 1408 C C . ALA A 1 182 ? -19.719 -2.807 -2.449 1 97.5 182 ALA A C 1
ATOM 1410 O O . ALA A 1 182 ? -18.906 -1.89 -2.449 1 97.5 182 ALA A O 1
ATOM 1411 N N . GLN A 1 183 ? -21 -2.723 -2.551 1 95.12 183 GLN A N 1
ATOM 1412 C CA . GLN A 1 183 ? -21.656 -1.414 -2.488 1 95.12 183 GLN A CA 1
ATOM 1413 C C . GLN A 1 183 ? -21.625 -0.854 -1.068 1 95.12 183 GLN A C 1
ATOM 1415 O O . GLN A 1 183 ? -21.438 -1.6 -0.105 1 95.12 183 GLN A O 1
ATOM 1420 N N . ALA A 1 184 ? -21.641 0.413 -0.928 1 95.38 184 ALA A N 1
ATOM 1421 C CA . ALA A 1 184 ? -21.812 1.159 0.317 1 95.38 184 ALA A CA 1
ATOM 1422 C C . ALA A 1 184 ? -22.547 2.467 0.076 1 95.38 184 ALA A C 1
ATOM 1424 O O . ALA A 1 184 ? -22.688 2.908 -1.067 1 95.38 184 ALA A O 1
ATOM 1425 N N . GLN A 1 185 ? -23.031 3.01 1.096 1 94.44 185 GLN A N 1
ATOM 1426 C CA . GLN A 1 185 ? -23.859 4.199 0.98 1 94.44 185 GLN A CA 1
ATOM 1427 C C . GLN A 1 185 ? -23.125 5.328 0.267 1 94.44 185 GLN A C 1
ATOM 1429 O O . GLN A 1 185 ? -23.703 6.039 -0.553 1 94.44 185 GLN A O 1
ATOM 1434 N N . LYS A 1 186 ? -21.891 5.477 0.505 1 92.5 186 LYS A N 1
ATOM 1435 C CA . LYS A 1 186 ? -21.125 6.598 -0.042 1 92.5 186 LYS A CA 1
ATOM 1436 C C . LYS A 1 186 ? -20.391 6.195 -1.316 1 92.5 186 LYS A C 1
ATOM 1438 O O . LYS A 1 186 ? -19.5 6.914 -1.781 1 92.5 186 LYS A O 1
ATOM 1443 N N . VAL A 1 187 ? -20.719 5.016 -1.892 1 93.88 187 VAL A N 1
ATOM 1444 C CA . VAL A 1 187 ? -20.172 4.574 -3.17 1 93.88 187 VAL A CA 1
ATOM 1445 C C . VAL A 1 187 ? -21.156 4.918 -4.293 1 93.88 187 VAL A C 1
ATOM 1447 O O . VAL A 1 187 ? -22.297 4.453 -4.301 1 93.88 187 VAL A O 1
ATOM 1450 N N . PRO A 1 188 ? -20.75 5.746 -5.234 1 92.62 188 PRO A N 1
ATOM 1451 C CA . PRO A 1 188 ? -21.625 6.035 -6.371 1 92.62 188 PRO A CA 1
ATOM 1452 C C . PRO A 1 188 ? -22.062 4.773 -7.109 1 92.62 188 PRO A C 1
ATOM 1454 O O . PRO A 1 188 ? -21.25 3.879 -7.355 1 92.62 188 PRO A O 1
ATOM 1457 N N . LYS A 1 189 ? -23.281 4.711 -7.543 1 90.56 189 LYS A N 1
ATOM 1458 C CA . LYS A 1 189 ? -23.859 3.537 -8.188 1 90.56 189 LYS A CA 1
ATOM 1459 C C . LYS A 1 189 ? -23.25 3.301 -9.562 1 90.56 189 LYS A C 1
ATOM 1461 O O . LYS A 1 189 ? -23.156 2.16 -10.023 1 90.56 189 LYS A O 1
ATOM 1466 N N . ASP A 1 190 ? -22.797 4.312 -10.141 1 92 190 ASP A N 1
ATOM 1467 C CA . ASP A 1 190 ? -22.281 4.223 -11.508 1 92 190 ASP A CA 1
ATOM 1468 C C . ASP A 1 190 ? -20.969 3.463 -11.555 1 92 190 ASP A C 1
ATOM 1470 O O . ASP A 1 190 ? -20.547 2.99 -12.617 1 92 190 ASP A O 1
ATOM 1474 N N . TYR A 1 191 ? -20.344 3.322 -10.43 1 92.44 191 TYR A N 1
ATOM 1475 C CA . TYR A 1 191 ? -19.109 2.557 -10.391 1 92.44 191 TYR A CA 1
ATOM 1476 C C . TYR A 1 191 ? -19.344 1.109 -10.805 1 92.44 191 TYR A C 1
ATOM 1478 O O . TYR A 1 191 ? -18.484 0.491 -11.445 1 92.44 191 TYR A O 1
ATOM 1486 N N . PHE A 1 192 ? -20.484 0.598 -10.531 1 91.69 192 PHE A N 1
ATOM 1487 C CA . PHE A 1 192 ? -20.812 -0.795 -10.805 1 91.69 192 PHE A CA 1
ATOM 1488 C C . PHE A 1 192 ? -21.094 -1.005 -12.289 1 91.69 192 PHE A C 1
ATOM 1490 O O . PHE A 1 192 ? -21.125 -2.141 -12.766 1 91.69 192 PHE A O 1
ATOM 1497 N N . GLY A 1 193 ? -21.281 0.036 -13 1 90.25 193 GLY A N 1
ATOM 1498 C CA . GLY A 1 193 ? -21.5 -0.042 -14.43 1 90.25 193 GLY A CA 1
ATOM 1499 C C . GLY A 1 193 ? -20.234 0.21 -15.234 1 90.25 193 GLY A C 1
ATOM 1500 O O . GLY A 1 193 ? -20.281 0.265 -16.469 1 90.25 193 GLY A O 1
ATOM 1501 N N . SER A 1 194 ? -19.156 0.375 -14.57 1 89.81 194 SER A N 1
ATOM 1502 C CA . SER A 1 194 ? -17.891 0.664 -15.25 1 89.81 194 SER A CA 1
ATOM 1503 C C . SER A 1 194 ? -17.453 -0.502 -16.125 1 89.81 194 SER A C 1
ATOM 1505 O O . SER A 1 194 ? -17.859 -1.646 -15.898 1 89.81 194 SER A O 1
ATOM 1507 N N . HIS A 1 195 ? -16.562 -0.238 -17.094 1 88.38 195 HIS A N 1
ATOM 1508 C CA . HIS A 1 195 ? -16.016 -1.25 -17.984 1 88.38 195 HIS A CA 1
ATOM 1509 C C . HIS A 1 195 ? -15.242 -2.311 -17.203 1 88.38 195 HIS A C 1
ATOM 1511 O O . HIS A 1 195 ? -15.375 -3.506 -17.484 1 88.38 195 HIS A O 1
ATOM 1517 N N . LEU A 1 196 ? -14.578 -1.931 -16.312 1 87.19 196 LEU A N 1
ATOM 1518 C CA . LEU A 1 196 ? -13.766 -2.846 -15.508 1 87.19 196 LEU A CA 1
ATOM 1519 C C . LEU A 1 196 ? -14.648 -3.875 -14.805 1 87.19 196 LEU A C 1
ATOM 1521 O O . LEU A 1 196 ? -14.352 -5.07 -14.828 1 87.19 196 LEU A O 1
ATOM 1525 N N . LEU A 1 197 ? -15.727 -3.451 -14.227 1 88.19 197 LEU A N 1
ATOM 1526 C CA . LEU A 1 197 ? -16.562 -4.359 -13.453 1 88.19 197 LEU A CA 1
ATOM 1527 C C . LEU A 1 197 ? -17.453 -5.199 -14.375 1 88.19 197 LEU A C 1
ATOM 1529 O O . LEU A 1 197 ? -17.875 -6.297 -13.992 1 88.19 197 LEU A O 1
ATOM 1533 N N . ARG A 1 198 ? -17.703 -4.672 -15.531 1 86.38 198 ARG A N 1
ATOM 1534 C CA . ARG A 1 198 ? -18.547 -5.395 -16.484 1 86.38 198 ARG A CA 1
ATOM 1535 C C . ARG A 1 198 ? -17.75 -6.484 -17.188 1 86.38 198 ARG A C 1
ATOM 1537 O O . ARG A 1 198 ? -18.328 -7.363 -17.828 1 86.38 198 ARG A O 1
ATOM 1544 N N . ASN A 1 199 ? -16.453 -6.414 -17.062 1 87.56 199 ASN A N 1
ATOM 1545 C CA . ASN A 1 199 ? -15.594 -7.387 -17.734 1 87.56 199 ASN A CA 1
ATOM 1546 C C . ASN A 1 199 ? -14.844 -8.25 -16.719 1 87.56 199 ASN A C 1
ATOM 1548 O O . ASN A 1 199 ? -13.711 -7.934 -16.344 1 87.56 199 ASN A O 1
ATOM 1552 N N . PRO A 1 200 ? -15.359 -9.359 -16.422 1 85.25 200 PRO A N 1
ATOM 1553 C CA . PRO A 1 200 ? -14.742 -10.242 -15.43 1 85.25 200 PRO A CA 1
ATOM 1554 C C . PRO A 1 200 ? -13.328 -10.664 -15.828 1 85.25 200 PRO A C 1
ATOM 1556 O O . PRO A 1 200 ? -12.484 -10.891 -14.953 1 85.25 200 PRO A O 1
ATOM 1559 N N . GLU A 1 201 ? -13.117 -10.734 -17.078 1 86.88 201 GLU A N 1
ATOM 1560 C CA . GLU A 1 201 ? -11.797 -11.141 -17.547 1 86.88 201 GLU A CA 1
ATOM 1561 C C . GLU A 1 201 ? -10.742 -10.094 -17.203 1 86.88 201 GLU A C 1
ATOM 1563 O O . GLU A 1 201 ? -9.609 -10.438 -16.859 1 86.88 201 GLU A O 1
ATOM 1568 N N . GLU A 1 202 ? -11.133 -8.898 -17.281 1 89.94 202 GLU A N 1
ATOM 1569 C CA . GLU A 1 202 ? -10.195 -7.828 -16.953 1 89.94 202 GLU A CA 1
ATOM 1570 C C . GLU A 1 202 ? -9.859 -7.836 -15.461 1 89.94 202 GLU A C 1
ATOM 1572 O O . GLU A 1 202 ? -8.711 -7.613 -15.078 1 89.94 202 GLU A O 1
ATOM 1577 N N . LEU A 1 203 ? -10.859 -8.055 -14.672 1 94 203 LEU A N 1
ATOM 1578 C CA . LEU A 1 203 ? -10.633 -8.172 -13.234 1 94 203 LEU A CA 1
ATOM 1579 C C . LEU A 1 203 ? -9.672 -9.312 -12.93 1 94 203 LEU A C 1
ATOM 1581 O O . LEU A 1 203 ? -8.727 -9.148 -12.156 1 94 203 LEU A O 1
ATOM 1585 N N . ARG A 1 204 ? -9.93 -10.359 -13.547 1 92.19 204 ARG A N 1
ATOM 1586 C CA . ARG A 1 204 ? -9.102 -11.547 -13.367 1 92.19 204 ARG A CA 1
ATOM 1587 C C . ARG A 1 204 ? -7.664 -11.281 -13.797 1 92.19 204 ARG A C 1
ATOM 1589 O O . ARG A 1 204 ? -6.723 -11.672 -13.102 1 92.19 204 ARG A O 1
ATOM 1596 N N . GLU A 1 205 ? -7.496 -10.664 -14.875 1 89.81 205 GLU A N 1
ATOM 1597 C CA . GLU A 1 205 ? -6.168 -10.344 -15.391 1 89.81 205 GLU A CA 1
ATOM 1598 C C . GLU A 1 205 ? -5.383 -9.492 -14.398 1 89.81 205 GLU A C 1
ATOM 1600 O O . GLU A 1 205 ? -4.191 -9.719 -14.18 1 89.81 205 GLU A O 1
ATOM 1605 N N . LYS A 1 206 ? -6.031 -8.547 -13.852 1 94.12 206 LYS A N 1
ATOM 1606 C CA . LYS A 1 206 ? -5.371 -7.684 -12.875 1 94.12 206 LYS A CA 1
ATOM 1607 C C . LYS A 1 206 ? -4.953 -8.469 -11.641 1 94.12 206 LYS A C 1
ATOM 1609 O O . LYS A 1 206 ? -3.867 -8.25 -11.094 1 94.12 206 LYS A O 1
ATOM 1614 N N . LEU A 1 207 ? -5.77 -9.352 -11.242 1 95.25 207 LEU A N 1
ATOM 1615 C CA . LEU A 1 207 ? -5.445 -10.188 -10.094 1 95.25 207 LEU A CA 1
ATOM 1616 C C . LEU A 1 207 ? -4.27 -11.109 -10.398 1 95.25 207 LEU A C 1
ATOM 1618 O O . LEU A 1 207 ? -3.406 -11.328 -9.547 1 95.25 207 LEU A O 1
ATOM 1622 N N . ILE A 1 208 ? -4.207 -11.625 -11.562 1 91.94 208 ILE A N 1
ATOM 1623 C CA . ILE A 1 208 ? -3.121 -12.5 -11.977 1 91.94 208 ILE A CA 1
ATOM 1624 C C . ILE A 1 208 ? -1.806 -11.727 -11.992 1 91.94 208 ILE A C 1
ATOM 1626 O O . ILE A 1 208 ? -0.758 -12.258 -11.625 1 91.94 208 ILE A O 1
ATOM 1630 N N . GLU A 1 209 ? -1.892 -10.523 -12.445 1 90.25 209 GLU A N 1
ATOM 1631 C CA . GLU A 1 209 ? -0.706 -9.672 -12.43 1 90.25 209 GLU A CA 1
ATOM 1632 C C . GLU A 1 209 ? -0.083 -9.625 -11.031 1 90.25 209 GLU A C 1
ATOM 1634 O O . GLU A 1 209 ? 1.135 -9.742 -10.891 1 90.25 209 GLU A O 1
ATOM 1639 N N . GLY A 1 210 ? -0.919 -9.414 -10.094 1 93.88 210 GLY A N 1
ATOM 1640 C CA . GLY A 1 210 ? -0.433 -9.406 -8.719 1 93.88 210 GLY A CA 1
ATOM 1641 C C . GLY A 1 210 ? 0.16 -10.727 -8.289 1 93.88 210 GLY A C 1
ATOM 1642 O O . GLY A 1 210 ? 1.16 -10.766 -7.566 1 93.88 210 GLY A O 1
ATOM 1643 N N . LEU A 1 211 ? -0.382 -11.82 -8.703 1 92.44 211 LEU A N 1
ATOM 1644 C CA . LEU A 1 211 ? 0.12 -13.148 -8.367 1 92.44 211 LEU A CA 1
ATOM 1645 C C . LEU A 1 211 ? 1.476 -13.398 -9.023 1 92.44 211 LEU A C 1
ATOM 1647 O O . LEU A 1 211 ? 2.354 -14.023 -8.422 1 92.44 211 LEU A O 1
ATOM 1651 N N . CYS A 1 212 ? 1.62 -12.914 -10.242 1 88.12 212 CYS A N 1
ATOM 1652 C CA . CYS A 1 212 ? 2.904 -13.031 -10.93 1 88.12 212 CYS A CA 1
ATOM 1653 C C . CYS A 1 212 ? 4.016 -12.367 -10.117 1 88.12 212 CYS A C 1
ATOM 1655 O O . CYS A 1 212 ? 5.109 -12.922 -10 1 88.12 212 CYS A O 1
ATOM 1657 N N . GLN A 1 213 ? 3.654 -11.305 -9.547 1 86.94 213 GLN A N 1
ATOM 1658 C CA . GLN A 1 213 ? 4.609 -10.578 -8.711 1 86.94 213 GLN A CA 1
ATOM 1659 C C . GLN A 1 213 ? 4.891 -11.336 -7.418 1 86.94 213 GLN A C 1
ATOM 1661 O O . GLN A 1 213 ? 6.047 -11.492 -7.023 1 86.94 213 GLN A O 1
ATOM 1666 N N . ALA A 1 214 ? 3.891 -11.758 -6.805 1 90.38 214 ALA A N 1
ATOM 1667 C CA . ALA A 1 214 ? 4.012 -12.414 -5.504 1 90.38 214 ALA A CA 1
ATOM 1668 C C . ALA A 1 214 ? 4.633 -13.797 -5.637 1 90.38 214 ALA A C 1
ATOM 1670 O O . ALA A 1 214 ? 5.172 -14.336 -4.672 1 90.38 214 ALA A O 1
ATOM 1671 N N . GLY A 1 215 ? 4.52 -14.398 -6.805 1 87.12 215 GLY A N 1
ATOM 1672 C CA . GLY A 1 215 ? 4.961 -15.766 -7.023 1 87.12 215 GLY A CA 1
ATOM 1673 C C . GLY A 1 215 ? 3.986 -16.797 -6.492 1 87.12 215 GLY A C 1
ATOM 1674 O O . GLY A 1 215 ? 4.395 -17.859 -6.035 1 87.12 215 GLY A O 1
ATOM 1675 N N . ASP A 1 216 ? 2.73 -16.438 -6.43 1 88.88 216 ASP A N 1
ATOM 1676 C CA . ASP A 1 216 ? 1.669 -17.328 -5.965 1 88.88 216 ASP A CA 1
ATOM 1677 C C . ASP A 1 216 ? 0.716 -17.688 -7.105 1 88.88 216 ASP A C 1
ATOM 1679 O O . ASP A 1 216 ? 0.755 -17.062 -8.172 1 88.88 216 ASP A O 1
ATOM 1683 N N . VAL A 1 217 ? -0.098 -18.734 -6.879 1 91.88 217 VAL A N 1
ATOM 1684 C CA . VAL A 1 217 ? -0.928 -19.219 -7.977 1 91.88 217 VAL A CA 1
ATOM 1685 C C . VAL A 1 217 ? -2.396 -19.219 -7.555 1 91.88 217 VAL A C 1
ATOM 1687 O O . VAL A 1 217 ? -3.279 -19.531 -8.359 1 91.88 217 VAL A O 1
ATOM 1690 N N . ARG A 1 218 ? -2.648 -18.859 -6.383 1 92 218 ARG A N 1
ATOM 1691 C CA . ARG A 1 218 ? -4.02 -18.938 -5.891 1 92 218 ARG A CA 1
ATOM 1692 C C . ARG A 1 218 ? -4.754 -17.609 -6.105 1 92 218 ARG A C 1
ATOM 1694 O O . ARG A 1 218 ? -4.449 -16.609 -5.449 1 92 218 ARG A O 1
ATOM 1701 N N . LEU A 1 219 ? -5.754 -17.641 -6.906 1 93.31 219 LEU A N 1
ATOM 1702 C CA . LEU A 1 219 ? -6.578 -16.469 -7.191 1 93.31 219 LEU A CA 1
ATOM 1703 C C . LEU A 1 219 ? -7.594 -16.234 -6.078 1 93.31 219 LEU A C 1
ATOM 1705 O O . LEU A 1 219 ? -8.227 -17.172 -5.605 1 93.31 219 LEU A O 1
ATOM 1709 N N . PRO A 1 220 ? -7.738 -14.953 -5.688 1 95 220 PRO A N 1
ATOM 1710 C CA . PRO A 1 220 ? -8.859 -14.688 -4.781 1 95 220 PRO A CA 1
ATOM 1711 C C . PRO A 1 220 ? -10.211 -15.039 -5.398 1 95 220 PRO A C 1
ATOM 1713 O O . PRO A 1 220 ? -10.422 -14.828 -6.598 1 95 220 PRO A O 1
ATOM 1716 N N . GLN A 1 221 ? -11.062 -15.625 -4.602 1 94 221 GLN A N 1
ATOM 1717 C CA . GLN A 1 221 ? -12.445 -15.781 -5.027 1 94 221 GLN A CA 1
ATOM 1718 C C . GLN A 1 221 ? -13.18 -14.438 -5.016 1 94 221 GLN A C 1
ATOM 1720 O O . GLN A 1 221 ? -13.367 -13.844 -3.957 1 94 221 GLN A O 1
ATOM 1725 N N . LEU A 1 222 ? -13.625 -14.023 -6.18 1 95.5 222 LEU A N 1
ATOM 1726 C CA . LEU A 1 222 ? -14.172 -12.68 -6.348 1 95.5 222 LEU A CA 1
ATOM 1727 C C . LEU A 1 222 ? -15.695 -12.688 -6.203 1 95.5 222 LEU A C 1
ATOM 1729 O O . LEU A 1 222 ? -16.375 -13.516 -6.812 1 95.5 222 LEU A O 1
ATOM 1733 N N . HIS A 1 223 ? -16.219 -11.805 -5.348 1 95.44 223 HIS A N 1
ATOM 1734 C CA . HIS A 1 223 ? -17.641 -11.578 -5.16 1 95.44 223 HIS A CA 1
ATOM 1735 C C . HIS A 1 223 ? -18.016 -10.125 -5.438 1 95.44 223 HIS A C 1
ATOM 1737 O O . HIS A 1 223 ? -17.375 -9.203 -4.91 1 95.44 223 HIS A O 1
ATOM 1743 N N . ILE A 1 224 ? -19 -9.961 -6.297 1 95.5 224 ILE A N 1
ATOM 1744 C CA . ILE A 1 224 ? -19.516 -8.625 -6.547 1 95.5 224 ILE A CA 1
ATOM 1745 C C . ILE A 1 224 ? -20.859 -8.445 -5.836 1 95.5 224 ILE A C 1
ATOM 1747 O O . ILE A 1 224 ? -21.812 -9.156 -6.129 1 95.5 224 ILE A O 1
ATOM 1751 N N . VAL A 1 225 ? -20.922 -7.52 -4.926 1 96.31 225 VAL A N 1
ATOM 1752 C CA . VAL A 1 225 ? -22.094 -7.309 -4.086 1 96.31 225 VAL A CA 1
ATOM 1753 C C . VAL A 1 225 ? -22.703 -5.945 -4.395 1 96.31 225 VAL A C 1
ATOM 1755 O O . VAL A 1 225 ? -22.156 -4.906 -4.027 1 96.31 225 VAL A O 1
ATOM 1758 N N . ARG A 1 226 ? -23.875 -5.918 -4.957 1 94.25 226 ARG A N 1
ATOM 1759 C CA . ARG A 1 226 ? -24.516 -4.68 -5.383 1 94.25 226 ARG A CA 1
ATOM 1760 C C . ARG A 1 226 ? -25.469 -4.16 -4.312 1 94.25 226 ARG A C 1
ATOM 1762 O O . ARG A 1 226 ? -25.969 -3.035 -4.406 1 94.25 226 ARG A O 1
ATOM 1769 N N . ASN A 1 227 ? -25.766 -5.012 -3.387 1 95.56 227 ASN A N 1
ATOM 1770 C CA . ASN A 1 227 ? -26.578 -4.637 -2.244 1 95.56 227 ASN A CA 1
ATOM 1771 C C . ASN A 1 227 ? -25.953 -5.082 -0.927 1 95.56 227 ASN A C 1
ATOM 1773 O O . ASN A 1 227 ? -26.047 -6.25 -0.553 1 95.56 227 ASN A O 1
ATOM 1777 N N . LEU A 1 228 ? -25.438 -4.125 -0.216 1 96.56 228 LEU A N 1
ATOM 1778 C CA . LEU A 1 228 ? -24.688 -4.422 0.999 1 96.56 228 LEU A CA 1
ATOM 1779 C C . LEU A 1 228 ? -25.594 -5.004 2.074 1 96.56 228 LEU A C 1
ATOM 1781 O O . LEU A 1 228 ? -25.219 -5.961 2.758 1 96.56 228 LEU A O 1
ATOM 1785 N N . ARG A 1 229 ? -26.75 -4.402 2.24 1 95.38 229 ARG A N 1
ATOM 1786 C CA . ARG A 1 229 ? -27.688 -4.859 3.264 1 95.38 229 ARG A CA 1
ATOM 1787 C C . ARG A 1 229 ? -28.062 -6.324 3.057 1 95.38 229 ARG A C 1
ATOM 1789 O O . ARG A 1 229 ? -28.016 -7.121 3.996 1 95.38 229 ARG A O 1
ATOM 1796 N N . ASP A 1 230 ? -28.375 -6.641 1.863 1 95.88 230 ASP A N 1
ATOM 1797 C CA . ASP A 1 230 ? -28.734 -8.016 1.52 1 95.88 230 ASP A CA 1
ATOM 1798 C C . ASP A 1 230 ? -27.562 -8.961 1.752 1 95.88 230 ASP A C 1
ATOM 1800 O O . ASP A 1 230 ? -27.75 -10.062 2.285 1 95.88 230 ASP A O 1
ATOM 1804 N N . PHE A 1 231 ? -26.469 -8.555 1.374 1 97.56 231 PHE A N 1
ATOM 1805 C CA . PHE A 1 231 ? -25.266 -9.367 1.554 1 97.56 231 PHE A CA 1
ATOM 1806 C C . PHE A 1 231 ? -25.016 -9.656 3.031 1 97.56 231 PHE A C 1
ATOM 1808 O O . PHE A 1 231 ? -24.797 -10.805 3.416 1 97.56 231 PHE A O 1
ATOM 1815 N N . LEU A 1 232 ? -25.047 -8.641 3.873 1 97.31 232 LEU A N 1
ATOM 1816 C CA . LEU A 1 232 ? -24.781 -8.773 5.301 1 97.31 232 LEU A CA 1
ATOM 1817 C C . LEU A 1 232 ? -25.844 -9.625 5.98 1 97.31 232 LEU A C 1
ATOM 1819 O O . LEU A 1 232 ? -25.531 -10.398 6.895 1 97.31 232 LEU A O 1
ATOM 1823 N N . THR A 1 233 ? -27.062 -9.594 5.523 1 94.62 233 THR A N 1
ATOM 1824 C CA . THR A 1 233 ? -28.172 -10.297 6.16 1 94.62 233 THR A CA 1
ATOM 1825 C C . THR A 1 233 ? -28.219 -11.758 5.703 1 94.62 233 THR A C 1
ATOM 1827 O O . THR A 1 233 ? -28.484 -12.656 6.504 1 94.62 233 THR A O 1
ATOM 1830 N N . ASN A 1 234 ? -27.828 -11.977 4.406 1 94.06 234 ASN A N 1
ATOM 1831 C CA . ASN A 1 234 ? -28.188 -13.281 3.854 1 94.06 234 ASN A CA 1
ATOM 1832 C C . ASN A 1 234 ? -26.953 -14.047 3.379 1 94.06 234 ASN A C 1
ATOM 1834 O O . ASN A 1 234 ? -26.984 -15.266 3.244 1 94.06 234 ASN A O 1
ATOM 1838 N N . GLU A 1 235 ? -25.891 -13.398 3.131 1 96.38 235 GLU A N 1
ATOM 1839 C CA . GLU A 1 235 ? -24.828 -14.07 2.4 1 96.38 235 GLU A CA 1
ATOM 1840 C C . GLU A 1 235 ? -23.547 -14.109 3.217 1 96.38 235 GLU A C 1
ATOM 1842 O O . GLU A 1 235 ? -22.719 -15.008 3.037 1 96.38 235 GLU A O 1
ATOM 1847 N N . VAL A 1 236 ? -23.328 -13.203 4.125 1 97.81 236 VAL A N 1
ATOM 1848 C CA . VAL A 1 236 ? -22.047 -13.023 4.816 1 97.81 236 VAL A CA 1
ATOM 1849 C C . VAL A 1 236 ? -21.719 -14.266 5.633 1 97.81 236 VAL A C 1
ATOM 1851 O O . VAL A 1 236 ? -20.562 -14.688 5.703 1 97.81 236 VAL A O 1
ATOM 1854 N N . ASP A 1 237 ? -22.703 -15 6.211 1 97.5 237 ASP A N 1
ATOM 1855 C CA . ASP A 1 237 ? -22.484 -16.172 7.043 1 97.5 237 ASP A CA 1
ATOM 1856 C C . ASP A 1 237 ? -22.109 -17.391 6.195 1 97.5 237 ASP A C 1
ATOM 1858 O O . ASP A 1 237 ? -21.453 -18.312 6.676 1 97.5 237 ASP A O 1
ATOM 1862 N N . GLU A 1 238 ? -22.609 -17.375 5.008 1 96.94 238 GLU A N 1
ATOM 1863 C CA . GLU A 1 238 ? -22.266 -18.469 4.102 1 96.94 238 GLU A CA 1
ATOM 1864 C C . GLU A 1 238 ? -20.797 -18.391 3.68 1 96.94 238 GLU A C 1
ATOM 1866 O O . GLU A 1 238 ? -20.109 -19.406 3.656 1 96.94 238 GLU A O 1
ATOM 1871 N N . ILE A 1 239 ? -20.297 -17.25 3.406 1 96.88 239 ILE A N 1
ATOM 1872 C CA . ILE A 1 239 ? -18.938 -17.062 2.928 1 96.88 239 ILE A CA 1
ATOM 1873 C C . ILE A 1 239 ? -17.984 -16.984 4.117 1 96.88 239 ILE A C 1
ATOM 1875 O O . ILE A 1 239 ? -16.891 -17.547 4.078 1 96.88 239 ILE A O 1
ATOM 1879 N N . PHE A 1 240 ? -18.484 -16.297 5.145 1 98 240 PHE A N 1
ATOM 1880 C CA . PHE A 1 240 ? -17.656 -16.078 6.328 1 98 240 PHE A CA 1
ATOM 1881 C C . PHE A 1 240 ? -18.391 -16.516 7.59 1 98 240 PHE A C 1
ATOM 1883 O O . PHE A 1 240 ? -18.734 -15.695 8.438 1 98 240 PHE A O 1
ATOM 1890 N N . PRO A 1 241 ? -18.516 -17.797 7.828 1 97.5 241 PRO A N 1
ATOM 1891 C CA . PRO A 1 241 ? -19.203 -18.266 9.031 1 97.5 241 PRO A CA 1
ATOM 1892 C C . PRO A 1 241 ? -18.547 -17.781 10.32 1 97.5 241 PRO A C 1
ATOM 1894 O O . PRO A 1 241 ? -17.328 -17.797 10.43 1 97.5 241 PRO A O 1
ATOM 1897 N N . LYS A 1 242 ? -19.359 -17.422 11.32 1 95.69 242 LYS A N 1
ATOM 1898 C CA . LYS A 1 242 ? -18.906 -16.812 12.57 1 95.69 242 LYS A CA 1
ATOM 1899 C C . LYS A 1 242 ? -18.016 -17.781 13.344 1 95.69 242 LYS A C 1
ATOM 1901 O O . LYS A 1 242 ? -17.141 -17.344 14.102 1 95.69 242 LYS A O 1
ATOM 1906 N N . ASN A 1 243 ? -18.172 -19 13.156 1 95.75 243 ASN A N 1
ATOM 1907 C CA . ASN A 1 243 ? -17.391 -19.969 13.898 1 95.75 243 ASN A CA 1
ATOM 1908 C C . ASN A 1 243 ? -16.062 -20.266 13.203 1 95.75 243 ASN A C 1
ATOM 1910 O O . ASN A 1 243 ? -15.227 -21 13.742 1 95.75 243 ASN A O 1
ATOM 1914 N N . GLN A 1 244 ? -15.859 -19.688 12.023 1 96.06 244 GLN A N 1
ATOM 1915 C CA . GLN A 1 244 ? -14.648 -20 11.273 1 96.06 244 GLN A CA 1
ATOM 1916 C C . GLN A 1 244 ? -13.836 -18.734 10.992 1 96.06 244 GLN A C 1
ATOM 1918 O O . GLN A 1 244 ? -12.656 -18.812 10.641 1 96.06 244 GLN A O 1
ATOM 1923 N N . TYR A 1 245 ? -14.516 -17.625 11.07 1 97.5 245 TYR A N 1
ATOM 1924 C CA . TYR A 1 245 ? -13.852 -16.375 10.719 1 97.5 245 TYR A CA 1
ATOM 1925 C C . TYR A 1 245 ? -13.945 -15.359 11.859 1 97.5 245 TYR A C 1
ATOM 1927 O O . TYR A 1 245 ? -15.016 -15.164 12.43 1 97.5 245 TYR A O 1
ATOM 1935 N N . ALA A 1 246 ? -12.789 -14.766 12.219 1 98.06 246 ALA A N 1
ATOM 1936 C CA . ALA A 1 246 ? -12.891 -13.453 12.859 1 98.06 246 ALA A CA 1
ATOM 1937 C C . ALA A 1 246 ? -13.32 -12.383 11.859 1 98.06 246 ALA A C 1
ATOM 1939 O O . ALA A 1 246 ? -12.867 -12.391 10.711 1 98.06 246 ALA A O 1
ATOM 1940 N N . ARG A 1 247 ? -14.219 -11.562 12.266 1 98.44 247 ARG A N 1
ATOM 1941 C CA . ARG A 1 247 ? -14.75 -10.523 11.383 1 98.44 247 ARG A CA 1
ATOM 1942 C C . ARG A 1 247 ? -14.398 -9.133 11.906 1 98.44 247 ARG A C 1
ATOM 1944 O O . ARG A 1 247 ? -14.695 -8.805 13.062 1 98.44 247 ARG A O 1
ATOM 1951 N N . ALA A 1 248 ? -13.742 -8.344 11.086 1 98 248 ALA A N 1
ATOM 1952 C CA . ALA A 1 248 ? -13.336 -7 11.5 1 98 248 ALA A CA 1
ATOM 1953 C C . ALA A 1 248 ? -13.797 -5.953 10.492 1 98 248 ALA A C 1
ATOM 1955 O O . ALA A 1 248 ? -13.867 -6.227 9.289 1 98 248 ALA A O 1
ATOM 1956 N N . ILE A 1 249 ? -14.148 -4.758 10.969 1 97.5 249 ILE A N 1
ATOM 1957 C CA . ILE A 1 249 ? -14.469 -3.607 10.133 1 97.5 249 ILE A CA 1
ATOM 1958 C C . ILE A 1 249 ? -13.594 -2.42 10.531 1 97.5 249 ILE A C 1
ATOM 1960 O O . ILE A 1 249 ? -13.531 -2.061 11.711 1 97.5 249 ILE A O 1
ATOM 1964 N N . ALA A 1 250 ? -12.922 -1.893 9.516 1 95.88 250 ALA A N 1
ATOM 1965 C CA . ALA A 1 250 ? -12 -0.794 9.789 1 95.88 250 ALA A CA 1
ATOM 1966 C C . ALA A 1 250 ? -12.719 0.551 9.742 1 95.88 250 ALA A C 1
ATOM 1968 O O . ALA A 1 250 ? -13.477 0.828 8.812 1 95.88 250 ALA A O 1
ATOM 1969 N N . HIS A 1 251 ? -12.43 1.344 10.711 1 89.56 251 HIS A N 1
ATOM 1970 C CA . HIS A 1 251 ? -12.969 2.691 10.836 1 89.56 251 HIS A CA 1
ATOM 1971 C C . HIS A 1 251 ? -12 3.607 11.578 1 89.56 251 HIS A C 1
ATOM 1973 O O . HIS A 1 251 ? -11.492 3.244 12.641 1 89.56 251 HIS A O 1
ATOM 1979 N N . PRO A 1 252 ? -11.766 4.785 10.969 1 81.38 252 PRO A N 1
ATOM 1980 C CA . PRO A 1 252 ? -10.797 5.664 11.625 1 81.38 252 PRO A CA 1
ATOM 1981 C C . PRO A 1 252 ? -11.281 6.152 12.992 1 81.38 252 PRO A C 1
ATOM 1983 O O . PRO A 1 252 ? -12.492 6.234 13.227 1 81.38 252 PRO A O 1
ATOM 1986 N N . GLN A 1 253 ? -10.266 6.398 13.789 1 74 253 GLN A N 1
ATOM 1987 C CA . GLN A 1 253 ? -10.562 6.992 15.094 1 74 253 GLN A CA 1
ATOM 1988 C C . GLN A 1 253 ? -10.898 8.477 14.961 1 74 253 GLN A C 1
ATOM 1990 O O . GLN A 1 253 ? -10.227 9.203 14.234 1 74 253 GLN A O 1
ATOM 1995 N N . ARG A 1 254 ? -11.992 8.812 15.555 1 68.5 254 ARG A N 1
ATOM 1996 C CA . ARG A 1 254 ? -12.352 10.227 15.57 1 68.5 254 ARG A CA 1
ATOM 1997 C C . ARG A 1 254 ? -11.977 10.875 16.891 1 68.5 254 ARG A C 1
ATOM 1999 O O . ARG A 1 254 ? -11.875 10.195 17.922 1 68.5 254 ARG A O 1
ATOM 2006 N N . THR A 1 255 ? -11.648 12.141 16.734 1 58.41 255 THR A N 1
ATOM 2007 C CA . THR A 1 255 ? -11.266 12.906 17.922 1 58.41 255 THR A CA 1
ATOM 2008 C C . THR A 1 255 ? -12.32 12.766 19.016 1 58.41 255 THR A C 1
ATOM 2010 O O . THR A 1 255 ? -12 12.797 20.203 1 58.41 255 THR A O 1
ATOM 2013 N N . SER A 1 256 ? -13.492 12.602 18.531 1 57.81 256 SER A N 1
ATOM 2014 C CA . SER A 1 256 ? -14.586 12.562 19.484 1 57.81 256 SER A CA 1
ATOM 2015 C C . SER A 1 256 ? -14.734 11.172 20.094 1 57.81 256 SER A C 1
ATOM 2017 O O . SER A 1 256 ? -15.461 10.992 21.078 1 57.81 256 SER A O 1
ATOM 2019 N N . ASP A 1 257 ? -13.992 10.297 19.516 1 62 257 ASP A N 1
ATOM 2020 C CA . ASP A 1 257 ? -14.102 8.938 20.031 1 62 257 ASP A CA 1
ATOM 2021 C C . ASP A 1 257 ? -13.375 8.797 21.359 1 62 257 ASP A C 1
ATOM 2023 O O . ASP A 1 257 ? -12.32 9.406 21.578 1 62 257 ASP A O 1
ATOM 2027 N N . PRO A 1 258 ? -14.133 8.359 22.422 1 54 258 PRO A N 1
ATOM 2028 C CA . PRO A 1 258 ? -13.398 8.172 23.688 1 54 258 PRO A CA 1
ATOM 2029 C C . PRO A 1 258 ? -12.07 7.449 23.484 1 54 258 PRO A C 1
ATOM 2031 O O . PRO A 1 258 ? -11.977 6.523 22.672 1 54 258 PRO A O 1
ATOM 2034 N N . MET A 1 259 ? -10.945 8.016 24.078 1 49.88 259 MET A N 1
ATOM 2035 C CA . MET A 1 259 ? -9.578 7.5 24.047 1 49.88 259 MET A CA 1
ATOM 2036 C C . MET A 1 259 ? -9.531 6.062 24.562 1 49.88 259 MET A C 1
ATOM 2038 O O . MET A 1 259 ? -10.141 5.742 25.578 1 49.88 259 MET A O 1
ATOM 2042 N N . GLY A 1 260 ? -9.008 5.102 23.859 1 51.84 260 GLY A N 1
ATOM 2043 C CA . GLY A 1 260 ? -8.789 3.76 24.375 1 51.84 260 GLY A CA 1
ATOM 2044 C C . GLY A 1 260 ? -9.812 2.756 23.875 1 51.84 260 GLY A C 1
ATOM 2045 O O . GLY A 1 260 ? -9.664 1.552 24.094 1 51.84 260 GLY A O 1
ATOM 2046 N N . SER A 1 261 ? -10.922 3.328 23.328 1 57.44 261 SER A N 1
ATOM 2047 C CA . SER A 1 261 ? -12.023 2.381 23.156 1 57.44 261 SER A CA 1
ATOM 2048 C C . SER A 1 261 ? -11.938 1.659 21.828 1 57.44 261 SER A C 1
ATOM 2050 O O . SER A 1 261 ? -12.625 0.659 21.609 1 57.44 261 SER A O 1
ATOM 2052 N N . LEU A 1 262 ? -10.938 2.115 21.031 1 71.31 262 LEU A N 1
ATOM 2053 C CA . LEU A 1 262 ? -11.07 1.408 19.75 1 71.31 262 LEU A CA 1
ATOM 2054 C C . LEU A 1 262 ? -10.031 0.297 19.641 1 71.31 262 LEU A C 1
ATOM 2056 O O . LEU A 1 262 ? -8.906 0.448 20.109 1 71.31 262 LEU A O 1
ATOM 2060 N N . LYS A 1 263 ? -10.445 -0.818 19.234 1 86.56 263 LYS A N 1
ATOM 2061 C CA . LYS A 1 263 ? -9.641 -2.025 19.062 1 86.56 263 LYS A CA 1
ATOM 2062 C C . LYS A 1 263 ? -8.672 -1.874 17.891 1 86.56 263 LYS A C 1
ATOM 2064 O O . LYS A 1 263 ? -8.992 -1.248 16.891 1 86.56 263 LYS A O 1
ATOM 2069 N N . LYS A 1 264 ? -7.492 -2.299 18.188 1 91.31 264 LYS A N 1
ATOM 2070 C CA . LYS A 1 264 ? -6.527 -2.486 17.109 1 91.31 264 LYS A CA 1
ATOM 2071 C C . LYS A 1 264 ? -6.633 -3.889 16.516 1 91.31 264 LYS A C 1
ATOM 2073 O O . LYS A 1 264 ? -7.32 -4.75 17.062 1 91.31 264 LYS A O 1
ATOM 2078 N N . MET A 1 265 ? -6.023 -4.078 15.367 1 94.31 265 MET A N 1
ATOM 2079 C CA . MET A 1 265 ? -6.105 -5.359 14.672 1 94.31 265 MET A CA 1
ATOM 2080 C C . MET A 1 265 ? -5.691 -6.504 15.586 1 94.31 265 MET A C 1
ATOM 2082 O O . MET A 1 265 ? -6.34 -7.551 15.617 1 94.31 265 MET A O 1
ATOM 2086 N N . LYS A 1 266 ? -4.668 -6.309 16.375 1 92.31 266 LYS A N 1
ATOM 2087 C CA . LYS A 1 266 ? -4.121 -7.367 17.234 1 92.31 266 LYS A CA 1
ATOM 2088 C C . LYS A 1 266 ? -5.105 -7.758 18.328 1 92.31 266 LYS A C 1
ATOM 2090 O O . LYS A 1 266 ? -4.93 -8.781 18.984 1 92.31 266 LYS A O 1
ATOM 2095 N N . GLN A 1 267 ? -6.074 -6.949 18.531 1 93 267 GLN A N 1
ATOM 2096 C CA . GLN A 1 267 ? -7.039 -7.184 19.594 1 93 267 GLN A CA 1
ATOM 2097 C C . GLN A 1 267 ? -8.297 -7.867 19.062 1 93 267 GLN A C 1
ATOM 2099 O O . GLN A 1 267 ? -9.234 -8.117 19.828 1 93 267 GLN A O 1
ATOM 2104 N N . VAL A 1 268 ? -8.32 -8.156 17.797 1 95.62 268 VAL A N 1
ATOM 2105 C CA . VAL A 1 268 ? -9.453 -8.852 17.203 1 95.62 268 VAL A CA 1
ATOM 2106 C C . VAL A 1 268 ? -9.555 -10.258 17.781 1 95.62 268 VAL A C 1
ATOM 2108 O O . VAL A 1 268 ? -8.555 -10.977 17.859 1 95.62 268 VAL A O 1
ATOM 2111 N N . GLU A 1 269 ? -10.734 -10.609 18.172 1 95.94 269 GLU A N 1
ATOM 2112 C CA . GLU A 1 269 ? -10.969 -11.93 18.75 1 95.94 269 GLU A CA 1
ATOM 2113 C C . GLU A 1 269 ? -11.336 -12.945 17.672 1 95.94 269 GLU A C 1
ATOM 2115 O O . GLU A 1 269 ? -12.172 -12.68 16.812 1 95.94 269 GLU A O 1
ATOM 2120 N N . PHE A 1 270 ? -10.695 -14.039 17.797 1 95.94 270 PHE A N 1
ATOM 2121 C CA . PHE A 1 270 ? -10.938 -15.125 16.859 1 95.94 270 PHE A CA 1
ATOM 2122 C C . PHE A 1 270 ? -11.844 -16.188 17.484 1 95.94 270 PHE A C 1
ATOM 2124 O O . PHE A 1 270 ? -11.828 -16.391 18.688 1 95.94 270 PHE A O 1
ATOM 2131 N N . PRO A 1 271 ? -12.664 -16.828 16.609 1 94.5 271 PRO A N 1
ATOM 2132 C CA . PRO A 1 271 ? -13.336 -18.031 17.094 1 94.5 271 PRO A CA 1
ATOM 2133 C C . PRO A 1 271 ? -12.359 -19.156 17.469 1 94.5 271 PRO A C 1
ATOM 2135 O O . PRO A 1 271 ? -11.211 -19.141 17.031 1 94.5 271 PRO A O 1
ATOM 2138 N N . VAL A 1 272 ? -12.836 -20.047 18.219 1 89.56 272 VAL A N 1
ATOM 2139 C CA . VAL A 1 272 ? -12 -21.141 18.703 1 89.56 272 VAL A CA 1
ATOM 2140 C C . VAL A 1 272 ? -11.43 -21.922 17.516 1 89.56 272 VAL A C 1
ATOM 2142 O O . VAL A 1 272 ? -12.164 -22.281 16.594 1 89.56 272 VAL A O 1
ATOM 2145 N N . LYS A 1 273 ? -10.141 -22.125 17.531 1 87.25 273 LYS A N 1
ATOM 2146 C CA . LYS A 1 273 ? -9.398 -22.938 16.578 1 87.25 273 LYS A CA 1
ATOM 2147 C C . LYS A 1 273 ? -9.484 -22.359 15.172 1 87.25 273 LYS A C 1
ATOM 2149 O O . LYS A 1 273 ? -9.539 -23.109 14.188 1 87.25 273 LYS A O 1
ATOM 2154 N N . SER A 1 274 ? -9.719 -21.125 15.094 1 90.69 274 SER A N 1
ATOM 2155 C CA . SER A 1 274 ? -9.75 -20.484 13.781 1 90.69 274 SER A CA 1
ATOM 2156 C C . SER A 1 274 ? -8.57 -19.531 13.594 1 90.69 274 SER A C 1
ATOM 2158 O O . SER A 1 274 ? -8.062 -18.969 14.562 1 90.69 274 SER A O 1
ATOM 2160 N N . SER A 1 275 ? -8.117 -19.453 12.352 1 92.69 275 SER A N 1
ATOM 2161 C CA . SER A 1 275 ? -7.059 -18.516 12.008 1 92.69 275 SER A CA 1
ATOM 2162 C C . SER A 1 275 ? -7.441 -17.688 10.789 1 92.69 275 SER A C 1
ATOM 2164 O O . SER A 1 275 ? -6.57 -17.156 10.094 1 92.69 275 SER A O 1
ATOM 2166 N N . ARG A 1 276 ? -8.758 -17.672 10.516 1 96.38 276 ARG A N 1
ATOM 2167 C CA . ARG A 1 276 ? -9.219 -16.953 9.336 1 96.38 276 ARG A CA 1
ATOM 2168 C C . ARG A 1 276 ? -9.836 -15.609 9.727 1 96.38 276 ARG A C 1
ATOM 2170 O O . ARG A 1 276 ? -10.523 -15.508 10.75 1 96.38 276 ARG A O 1
ATOM 2177 N N . LEU A 1 277 ? -9.578 -14.594 8.961 1 98.12 277 LEU A N 1
ATOM 2178 C CA . LEU A 1 277 ? -10.039 -13.242 9.242 1 98.12 277 LEU A CA 1
ATOM 2179 C C . LEU A 1 277 ? -10.578 -12.578 7.973 1 98.12 277 LEU A C 1
ATOM 2181 O O . LEU A 1 277 ? -9.977 -12.703 6.902 1 98.12 277 LEU A O 1
ATOM 2185 N N . VAL A 1 278 ? -11.734 -11.977 8.047 1 98.69 278 VAL A N 1
ATOM 2186 C CA . VAL A 1 278 ? -12.211 -11.086 6.996 1 98.69 278 VAL A CA 1
ATOM 2187 C C . VAL A 1 278 ? -12.234 -9.648 7.508 1 98.69 278 VAL A C 1
ATOM 2189 O O . VAL A 1 278 ? -12.68 -9.383 8.625 1 98.69 278 VAL A O 1
ATOM 2192 N N . VAL A 1 279 ? -11.68 -8.758 6.766 1 98.62 279 VAL A N 1
ATOM 2193 C CA . VAL A 1 279 ? -11.648 -7.352 7.145 1 98.62 279 VAL A CA 1
ATOM 2194 C C . VAL A 1 279 ? -12.43 -6.523 6.125 1 98.62 279 VAL A C 1
ATOM 2196 O O . VAL A 1 279 ? -12.258 -6.699 4.914 1 98.62 279 VAL A O 1
ATOM 2199 N N . ALA A 1 280 ? -13.328 -5.68 6.621 1 98.62 280 ALA A N 1
ATOM 2200 C CA . ALA A 1 280 ? -14.117 -4.777 5.789 1 98.62 280 ALA A CA 1
ATOM 2201 C C . ALA A 1 280 ? -13.5 -3.381 5.758 1 98.62 280 ALA A C 1
ATOM 2203 O O . ALA A 1 280 ? -13.227 -2.793 6.809 1 98.62 280 ALA A O 1
ATOM 2204 N N . VAL A 1 281 ? -13.273 -2.893 4.551 1 98 281 VAL A N 1
ATOM 2205 C CA . VAL A 1 281 ? -12.688 -1.573 4.34 1 98 281 VAL A CA 1
ATOM 2206 C C . VAL A 1 281 ? -13.672 -0.687 3.578 1 98 281 VAL A C 1
ATOM 2208 O O . VAL A 1 281 ? -14.172 -1.07 2.518 1 98 281 VAL A O 1
ATOM 2211 N N . GLY A 1 282 ? -13.938 0.471 4.062 1 96.12 282 GLY A N 1
ATOM 2212 C CA . GLY A 1 282 ? -14.922 1.378 3.496 1 96.12 282 GLY A CA 1
ATOM 2213 C C . GLY A 1 282 ? -14.375 2.215 2.355 1 96.12 282 GLY A C 1
ATOM 2214 O O . GLY A 1 282 ? -13.203 2.086 1.991 1 96.12 282 GLY A O 1
ATOM 2215 N N . PRO A 1 283 ? -15.312 3.002 1.784 1 93.44 283 PRO A N 1
ATOM 2216 C CA . PRO A 1 283 ? -14.859 3.914 0.733 1 93.44 283 PRO A CA 1
ATOM 2217 C C . PRO A 1 283 ? -14.055 5.094 1.281 1 93.44 283 PRO A C 1
ATOM 2219 O O . PRO A 1 283 ? -13.852 5.195 2.494 1 93.44 283 PRO A O 1
ATOM 2222 N N . GLU A 1 284 ? -13.547 5.91 0.447 1 82.38 284 GLU A N 1
ATOM 2223 C CA . GLU A 1 284 ? -12.742 7.062 0.85 1 82.38 284 GLU A CA 1
ATOM 2224 C C . GLU A 1 284 ? -13.523 7.973 1.795 1 82.38 284 GLU A C 1
ATOM 2226 O O . GLU A 1 284 ? -12.953 8.555 2.719 1 82.38 284 GLU A O 1
ATOM 2231 N N . GLY A 1 285 ? -14.82 8.062 1.591 1 83.44 285 GLY A N 1
ATOM 2232 C CA . GLY A 1 285 ? -15.664 8.859 2.463 1 83.44 285 GLY A CA 1
ATOM 2233 C C . GLY A 1 285 ? -16.016 8.156 3.758 1 83.44 285 GLY A C 1
ATOM 2234 O O . GLY A 1 285 ? -16.672 8.734 4.625 1 83.44 285 GLY A O 1
ATOM 2235 N N . GLY A 1 286 ? -15.602 6.902 3.9 1 88.5 286 GLY A N 1
ATOM 2236 C CA . GLY A 1 286 ? -15.898 6.121 5.09 1 88.5 286 GLY A CA 1
ATOM 2237 C C . GLY A 1 286 ? -17.25 5.449 5.039 1 88.5 286 GLY A C 1
ATOM 2238 O O . GLY A 1 286 ? -18.047 5.695 4.121 1 88.5 286 GLY A O 1
ATOM 2239 N N . TRP A 1 287 ? -17.469 4.629 6.027 1 92.12 287 TRP A N 1
ATOM 2240 C CA . TRP A 1 287 ? -18.766 3.99 6.184 1 92.12 287 TRP A CA 1
ATOM 2241 C C . TRP A 1 287 ? -19.812 4.992 6.672 1 92.12 287 TRP A C 1
ATOM 2243 O O . TRP A 1 287 ? -19.5 5.891 7.457 1 92.12 287 TRP A O 1
ATOM 2253 N N . GLU A 1 288 ? -20.969 4.805 6.184 1 90.94 288 GLU A N 1
ATOM 2254 C CA . GLU A 1 288 ? -22.062 5.648 6.676 1 90.94 288 GLU A CA 1
ATOM 2255 C C . GLU A 1 288 ? -22.344 5.375 8.148 1 90.94 288 GLU A C 1
ATOM 2257 O O . GLU A 1 288 ? -22.438 4.219 8.562 1 90.94 288 GLU A O 1
ATOM 2262 N N . GLU A 1 289 ? -22.453 6.445 8.914 1 86.38 289 GLU A N 1
ATOM 2263 C CA . GLU A 1 289 ? -22.719 6.328 10.344 1 86.38 289 GLU A CA 1
ATOM 2264 C C . GLU A 1 289 ? -24.125 6.836 10.672 1 86.38 289 GLU A C 1
ATOM 2266 O O . GLU A 1 289 ? -24.578 7.832 10.109 1 86.38 289 GLU A O 1
ATOM 2271 N N . PRO A 1 290 ? -24.781 6.07 11.5 1 87.81 290 PRO A N 1
ATOM 2272 C CA . PRO A 1 290 ? -24.344 4.875 12.227 1 87.81 290 PRO A CA 1
ATOM 2273 C C . PRO A 1 290 ? -24.797 3.58 11.539 1 87.81 290 PRO A C 1
ATOM 2275 O O . PRO A 1 290 ? -24.312 2.498 11.891 1 87.81 290 PRO A O 1
ATOM 2278 N N . ASP A 1 291 ? -25.547 3.703 10.531 1 91.31 291 ASP A N 1
ATOM 2279 C CA . ASP A 1 291 ? -26.344 2.588 10.031 1 91.31 291 ASP A CA 1
ATOM 2280 C C . ASP A 1 291 ? -25.453 1.453 9.539 1 91.31 291 ASP A C 1
ATOM 2282 O O . ASP A 1 291 ? -25.578 0.311 9.977 1 91.31 291 ASP A O 1
ATOM 2286 N N . GLU A 1 292 ? -24.5 1.747 8.688 1 94.31 292 GLU A N 1
ATOM 2287 C CA . GLU A 1 292 ? -23.656 0.705 8.117 1 94.31 292 GLU A CA 1
ATOM 2288 C C . GLU A 1 292 ? -22.781 0.049 9.188 1 94.31 292 GLU A C 1
ATOM 2290 O O . GLU A 1 292 ? -22.625 -1.173 9.203 1 94.31 292 GLU A O 1
ATOM 2295 N N . LEU A 1 293 ? -22.266 0.813 10.07 1 93.19 293 LEU A N 1
ATOM 2296 C CA . LEU A 1 293 ? -21.438 0.269 11.148 1 93.19 293 LEU A CA 1
ATOM 2297 C C . LEU A 1 293 ? -22.25 -0.654 12.039 1 93.19 293 LEU A C 1
ATOM 2299 O O . LEU A 1 293 ? -21.781 -1.729 12.43 1 93.19 293 LEU A O 1
ATOM 2303 N N . ASP A 1 294 ? -23.453 -0.197 12.344 1 94.75 294 ASP A N 1
ATOM 2304 C CA . ASP A 1 294 ? -24.344 -1.001 13.18 1 94.75 294 ASP A CA 1
ATOM 2305 C C . ASP A 1 294 ? -24.672 -2.326 12.492 1 94.75 294 ASP A C 1
ATOM 2307 O O . ASP A 1 294 ? -24.719 -3.371 13.148 1 94.75 294 ASP A O 1
ATOM 2311 N N . ARG A 1 295 ? -24.906 -2.279 11.227 1 95.88 295 ARG A N 1
ATOM 2312 C CA . ARG A 1 295 ? -25.234 -3.492 10.484 1 95.88 295 ARG A CA 1
ATOM 2313 C C . ARG A 1 295 ? -24.078 -4.484 10.523 1 95.88 295 ARG A C 1
ATOM 2315 O O . ARG A 1 295 ? -24.297 -5.684 10.719 1 95.88 295 ARG A O 1
ATOM 2322 N N . PHE A 1 296 ? -22.891 -4 10.336 1 96.94 296 PHE A N 1
ATOM 2323 C CA . PHE A 1 296 ? -21.719 -4.855 10.43 1 96.94 296 PHE A CA 1
ATOM 2324 C C . PHE A 1 296 ? -21.594 -5.445 11.828 1 96.94 296 PHE A C 1
ATOM 2326 O O . PHE A 1 296 ? -21.312 -6.637 11.984 1 96.94 296 PHE A O 1
ATOM 2333 N N . ARG A 1 297 ? -21.812 -4.625 12.781 1 95.31 297 ARG A N 1
ATOM 2334 C CA . ARG A 1 297 ? -21.734 -5.078 14.164 1 95.31 297 ARG A CA 1
ATOM 2335 C C . ARG A 1 297 ? -22.734 -6.195 14.438 1 95.31 297 ARG A C 1
ATOM 2337 O O . ARG A 1 297 ? -22.406 -7.191 15.086 1 95.31 297 ARG A O 1
ATOM 2344 N N . ASP A 1 298 ? -23.891 -5.992 13.93 1 96.38 298 ASP A N 1
ATOM 2345 C CA . ASP A 1 298 ? -24.938 -6.988 14.094 1 96.38 298 ASP A CA 1
ATOM 2346 C C . ASP A 1 298 ? -24.547 -8.32 13.469 1 96.38 298 ASP A C 1
ATOM 2348 O O . ASP A 1 298 ? -25 -9.383 13.898 1 96.38 298 ASP A O 1
ATOM 2352 N N . CYS A 1 299 ? -23.688 -8.234 12.516 1 97.38 299 CYS A N 1
ATOM 2353 C CA . CYS A 1 299 ? -23.234 -9.438 11.82 1 97.38 299 CYS A CA 1
ATO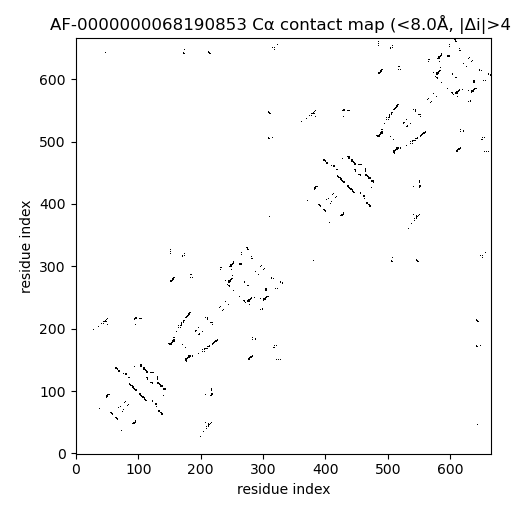M 2354 C C . CYS A 1 299 ? -21.953 -9.984 12.445 1 97.38 299 CYS A C 1
ATOM 2356 O O . CYS A 1 299 ? -21.312 -10.875 11.883 1 97.38 299 CYS A O 1
ATOM 2358 N N . GLY A 1 300 ? -21.516 -9.391 13.57 1 96.88 300 GLY A N 1
ATOM 2359 C CA . GLY A 1 300 ? -20.391 -9.938 14.328 1 96.88 300 GLY A CA 1
ATOM 2360 C C . GLY A 1 300 ? -19.062 -9.297 13.977 1 96.88 300 GLY A C 1
ATOM 2361 O O . GLY A 1 300 ? -18.016 -9.789 14.383 1 96.88 300 GLY A O 1
ATOM 2362 N N . PHE A 1 301 ? -19.094 -8.234 13.227 1 97.62 301 PHE A N 1
ATOM 2363 C CA . PHE A 1 301 ? -17.844 -7.551 12.891 1 97.62 301 PHE A CA 1
ATOM 2364 C C . PHE A 1 301 ? -17.359 -6.707 14.062 1 97.62 301 PHE A C 1
ATOM 2366 O O . PHE A 1 301 ? -18.141 -5.973 14.672 1 97.62 301 PHE A O 1
ATOM 2373 N N . GLN A 1 302 ? -16.109 -6.852 14.352 1 96.31 302 GLN A N 1
ATOM 2374 C CA . GLN A 1 302 ? -15.445 -6.062 15.383 1 96.31 302 GLN A CA 1
ATOM 2375 C C . GLN A 1 302 ? -14.82 -4.801 14.789 1 96.31 302 GLN A C 1
ATOM 2377 O O . GLN A 1 302 ? -14.047 -4.871 13.836 1 96.31 302 GLN A O 1
ATOM 2382 N N . GLN A 1 303 ? -15.156 -3.67 15.336 1 94.62 303 GLN A N 1
ATOM 2383 C CA . GLN A 1 303 ? -14.617 -2.416 14.828 1 94.62 303 GLN A CA 1
ATOM 2384 C C . GLN A 1 303 ? -13.164 -2.227 15.266 1 94.62 303 GLN A C 1
ATOM 2386 O O . GLN A 1 303 ? -12.844 -2.377 16.453 1 94.62 303 GLN A O 1
ATOM 2391 N N . ILE A 1 304 ? -12.344 -1.926 14.281 1 94.88 304 ILE A N 1
ATOM 2392 C CA . ILE A 1 304 ? -10.938 -1.688 14.57 1 94.88 304 ILE A CA 1
ATOM 2393 C C . ILE A 1 304 ? -10.5 -0.358 13.961 1 94.88 304 ILE A C 1
ATOM 2395 O O . ILE A 1 304 ? -11.18 0.184 13.086 1 94.88 304 ILE A O 1
ATOM 2399 N N . THR A 1 305 ? -9.375 0.139 14.461 1 92.12 305 THR A N 1
ATOM 2400 C CA . THR A 1 305 ? -8.82 1.381 13.938 1 92.12 305 THR A CA 1
ATOM 2401 C C . THR A 1 305 ? -7.305 1.268 13.766 1 92.12 305 THR A C 1
ATOM 2403 O O . THR A 1 305 ? -6.652 0.509 14.484 1 92.12 305 THR A O 1
ATOM 2406 N N . MET A 1 306 ? -6.816 1.954 12.758 1 90 306 MET A N 1
ATOM 2407 C CA . MET A 1 306 ? -5.375 2.076 12.562 1 90 306 MET A CA 1
ATOM 2408 C C . MET A 1 306 ? -4.863 3.4 13.125 1 90 306 MET A C 1
ATOM 2410 O O . MET A 1 306 ? -3.691 3.742 12.945 1 90 306 MET A O 1
ATOM 2414 N N . GLY A 1 307 ? -5.766 4.094 13.758 1 85.5 307 GLY A N 1
ATOM 2415 C CA . GLY A 1 307 ? -5.375 5.375 14.32 1 85.5 307 GLY A CA 1
ATOM 2416 C C . GLY A 1 307 ? -6.148 6.547 13.742 1 85.5 307 GLY A C 1
ATOM 2417 O O . GLY A 1 307 ? -7.191 6.355 13.117 1 85.5 307 GLY A O 1
ATOM 2418 N N . ALA A 1 308 ? -5.625 7.75 13.961 1 82.88 308 ALA A N 1
ATOM 2419 C CA . ALA A 1 308 ? -6.352 8.977 13.641 1 82.88 308 ALA A CA 1
ATOM 2420 C C . ALA A 1 308 ? -6.09 9.414 12.203 1 82.88 308 ALA A C 1
ATOM 2422 O O . ALA A 1 308 ? -6.828 10.234 11.656 1 82.88 308 ALA A O 1
ATOM 2423 N N . ARG A 1 309 ? -5.043 8.914 11.664 1 87.69 309 ARG A N 1
ATOM 2424 C CA . ARG A 1 309 ? -4.707 9.312 10.297 1 87.69 309 ARG A CA 1
ATOM 2425 C C . ARG A 1 309 ? -5.711 8.734 9.305 1 87.69 309 ARG A C 1
ATOM 2427 O O . ARG A 1 309 ? -6.109 7.57 9.414 1 87.69 309 ARG A O 1
ATOM 2434 N N . VAL A 1 310 ? -6.125 9.523 8.438 1 88.94 310 VAL A N 1
ATOM 2435 C CA . VAL A 1 310 ? -7.016 9.078 7.375 1 88.94 310 VAL A CA 1
ATOM 2436 C C . VAL A 1 310 ? -6.191 8.609 6.176 1 88.94 310 VAL A C 1
ATOM 2438 O O . VAL A 1 310 ? -5.41 9.383 5.613 1 88.94 310 VAL A O 1
ATOM 2441 N N . LEU A 1 311 ? -6.422 7.387 5.812 1 92.75 311 LEU A N 1
ATOM 2442 C CA . LEU A 1 311 ? -5.648 6.797 4.727 1 92.75 311 LEU A CA 1
ATOM 2443 C C . LEU A 1 311 ? -6.488 6.672 3.463 1 92.75 311 LEU A C 1
ATOM 2445 O O . LEU A 1 311 ? -7.703 6.469 3.539 1 92.75 311 LEU A O 1
ATOM 2449 N N . ARG A 1 312 ? -5.812 6.789 2.342 1 92.19 312 ARG A N 1
ATOM 2450 C CA . ARG A 1 312 ? -6.457 6.383 1.095 1 92.19 312 ARG A CA 1
ATOM 2451 C C . ARG A 1 312 ? -6.785 4.895 1.11 1 92.19 312 ARG A C 1
ATOM 2453 O O . ARG A 1 312 ? -6.176 4.125 1.859 1 92.19 312 ARG A O 1
ATOM 2460 N N . SER A 1 313 ? -7.602 4.523 0.205 1 93.75 313 SER A N 1
ATOM 2461 C CA . SER A 1 313 ? -8.078 3.145 0.191 1 93.75 313 SER A CA 1
ATOM 2462 C C . SER A 1 313 ? -6.945 2.164 -0.077 1 93.75 313 SER A C 1
ATOM 2464 O O . SER A 1 313 ? -6.895 1.084 0.516 1 93.75 313 SER A O 1
ATOM 2466 N N . ASP A 1 314 ? -6.035 2.49 -0.976 1 95.88 314 ASP A N 1
ATOM 2467 C CA . ASP A 1 314 ? -4.949 1.571 -1.305 1 95.88 314 ASP A CA 1
ATOM 2468 C C . ASP A 1 314 ? -4.012 1.377 -0.113 1 95.88 314 ASP A C 1
ATOM 2470 O O . ASP A 1 314 ? -3.646 0.248 0.216 1 95.88 314 ASP A O 1
ATOM 2474 N N . CYS A 1 315 ? -3.703 2.506 0.601 1 96.94 315 CYS A N 1
ATOM 2475 C CA . CYS A 1 315 ? -2.865 2.416 1.792 1 96.94 315 CYS A CA 1
ATOM 2476 C C . CYS A 1 315 ? -3.586 1.67 2.91 1 96.94 315 CYS A C 1
ATOM 2478 O O . CYS A 1 315 ? -2.986 0.839 3.594 1 96.94 315 CYS A O 1
ATOM 2480 N N . ALA A 1 316 ? -4.855 1.959 3.057 1 97 316 ALA A N 1
ATOM 2481 C CA . ALA A 1 316 ? -5.637 1.304 4.102 1 97 316 ALA A CA 1
ATOM 2482 C C . ALA A 1 316 ? -5.707 -0.203 3.873 1 97 316 ALA A C 1
ATOM 2484 O O . ALA A 1 316 ? -5.48 -0.99 4.797 1 97 316 ALA A O 1
ATOM 2485 N N . VAL A 1 317 ? -5.988 -0.596 2.658 1 98.38 317 VAL A N 1
ATOM 2486 C CA . VAL A 1 317 ? -6.152 -2.006 2.318 1 98.38 317 VAL A CA 1
ATOM 2487 C C . VAL A 1 317 ? -4.84 -2.75 2.547 1 98.38 317 VAL A C 1
ATOM 2489 O O . VAL A 1 317 ? -4.812 -3.773 3.232 1 98.38 317 VAL A O 1
ATOM 2492 N N . VAL A 1 318 ? -3.748 -2.236 1.981 1 98.44 318 VAL A N 1
ATOM 2493 C CA . VAL A 1 318 ? -2.455 -2.904 2.107 1 98.44 318 VAL A CA 1
ATOM 2494 C C . VAL A 1 318 ? -2.051 -2.975 3.578 1 98.44 318 VAL A C 1
ATOM 2496 O O . VAL A 1 318 ? -1.568 -4.008 4.047 1 98.44 318 VAL A O 1
ATOM 2499 N N . SER A 1 319 ? -2.273 -1.862 4.32 1 98.31 319 SER A N 1
ATOM 2500 C CA . SER A 1 319 ? -1.942 -1.818 5.742 1 98.31 319 SER A CA 1
ATOM 2501 C C . SER A 1 319 ? -2.73 -2.863 6.523 1 98.31 319 SER A C 1
ATOM 2503 O O . SER A 1 319 ? -2.156 -3.621 7.309 1 98.31 319 SER A O 1
ATOM 2505 N N . LEU A 1 320 ? -3.98 -2.912 6.301 1 98.31 320 LEU A N 1
ATOM 2506 C CA . LEU A 1 320 ? -4.867 -3.795 7.055 1 98.31 320 LEU A CA 1
ATOM 2507 C C . LEU A 1 320 ? -4.602 -5.254 6.703 1 98.31 320 LEU A C 1
ATOM 2509 O O . LEU A 1 320 ? -4.652 -6.125 7.578 1 98.31 320 LEU A O 1
ATOM 2513 N N . LEU A 1 321 ? -4.336 -5.527 5.43 1 98.31 321 LEU A N 1
ATOM 2514 C CA . LEU A 1 321 ? -4.008 -6.891 5.031 1 98.31 321 LEU A CA 1
ATOM 2515 C C . LEU A 1 321 ? -2.707 -7.348 5.684 1 98.31 321 LEU A C 1
ATOM 2517 O O . LEU A 1 321 ? -2.592 -8.5 6.109 1 98.31 321 LEU A O 1
ATOM 2521 N N . SER A 1 322 ? -1.744 -6.445 5.73 1 97.5 322 SER A N 1
ATOM 2522 C CA . SER A 1 322 ? -0.477 -6.77 6.375 1 97.5 322 SER A CA 1
ATOM 2523 C C . SER A 1 322 ? -0.68 -7.133 7.844 1 97.5 322 SER A C 1
ATOM 2525 O O . SER A 1 322 ? -0.167 -8.148 8.312 1 97.5 322 SER A O 1
ATOM 2527 N N . LEU A 1 323 ? -1.433 -6.352 8.555 1 97.44 323 LEU A N 1
ATOM 2528 C CA . LEU A 1 323 ? -1.728 -6.602 9.961 1 97.44 323 LEU A CA 1
ATOM 2529 C C . LEU A 1 323 ? -2.537 -7.883 10.133 1 97.44 323 LEU A C 1
ATOM 2531 O O . LEU A 1 323 ? -2.293 -8.664 11.055 1 97.44 323 LEU A O 1
ATOM 2535 N N . ALA A 1 324 ? -3.471 -8.07 9.234 1 97.56 324 ALA A N 1
ATOM 2536 C CA . ALA A 1 324 ? -4.328 -9.25 9.289 1 97.56 324 ALA A CA 1
ATOM 2537 C C . ALA A 1 324 ? -3.51 -10.531 9.117 1 97.56 324 ALA A C 1
ATOM 2539 O O . ALA A 1 324 ? -3.697 -11.5 9.859 1 97.56 324 ALA A O 1
ATOM 2540 N N . HIS A 1 325 ? -2.625 -10.523 8.148 1 95.38 325 HIS A N 1
ATOM 2541 C CA . HIS A 1 325 ? -1.778 -11.688 7.941 1 95.38 325 HIS A CA 1
ATOM 2542 C C . HIS A 1 325 ? -0.931 -11.984 9.172 1 95.38 325 HIS A C 1
ATOM 2544 O O . HIS A 1 325 ? -0.729 -13.148 9.531 1 95.38 325 HIS A O 1
ATOM 2550 N N . ASP A 1 326 ? -0.441 -10.945 9.797 1 93.75 326 ASP A N 1
ATOM 2551 C CA . ASP A 1 326 ? 0.409 -11.102 10.977 1 93.75 326 ASP A CA 1
ATOM 2552 C C . ASP A 1 326 ? -0.35 -11.766 12.117 1 93.75 326 ASP A C 1
ATOM 2554 O O . ASP A 1 326 ? 0.147 -12.719 12.727 1 93.75 326 ASP A O 1
ATOM 2558 N N . ILE A 1 327 ? -1.554 -11.359 12.391 1 94.12 327 ILE A N 1
ATOM 2559 C CA . ILE A 1 327 ? -2.283 -11.883 13.539 1 94.12 327 ILE A CA 1
ATOM 2560 C C . ILE A 1 327 ? -2.832 -13.273 13.211 1 94.12 327 ILE A C 1
ATOM 2562 O O . ILE A 1 327 ? -2.961 -14.125 14.094 1 94.12 327 ILE A O 1
ATOM 2566 N N . CYS A 1 328 ? -3.162 -13.516 11.961 1 94.31 328 CYS A N 1
ATOM 2567 C CA . CYS A 1 328 ? -3.609 -14.844 11.562 1 94.31 328 CYS A CA 1
ATOM 2568 C C . CYS A 1 328 ? -2.49 -15.867 11.727 1 94.31 328 CYS A C 1
ATOM 2570 O O . CYS A 1 328 ? -2.734 -17 12.141 1 94.31 328 CYS A O 1
ATOM 2572 N N . ALA A 1 329 ? -1.295 -15.422 11.336 1 88.44 329 ALA A N 1
ATOM 2573 C CA . ALA A 1 329 ? -0.143 -16.297 11.492 1 88.44 329 ALA A CA 1
ATOM 2574 C C . ALA A 1 329 ? 0.067 -16.672 12.961 1 88.44 329 ALA A C 1
ATOM 2576 O O . ALA A 1 329 ? 0.485 -17.781 13.281 1 88.44 329 ALA A O 1
ATOM 2577 N N . ASP A 1 330 ? -0.261 -15.789 13.891 1 85.56 330 ASP A N 1
ATOM 2578 C CA . ASP A 1 330 ? -0.134 -16.016 15.32 1 85.56 330 ASP A CA 1
ATOM 2579 C C . ASP A 1 330 ? -1.14 -17.062 15.797 1 85.56 330 ASP A C 1
ATOM 2581 O O . ASP A 1 330 ? -0.865 -17.812 16.734 1 85.56 330 ASP A O 1
ATOM 2585 N N . GLN A 1 331 ? -2.254 -17.078 15.133 1 86.56 331 GLN A N 1
ATOM 2586 C CA . GLN A 1 331 ? -3.305 -18.016 15.523 1 86.56 331 GLN A CA 1
ATOM 2587 C C . GLN A 1 331 ? -2.99 -19.438 15.047 1 86.56 331 GLN A C 1
ATOM 2589 O O . GLN A 1 331 ? -3.545 -20.406 15.562 1 86.56 331 GLN A O 1
ATOM 2594 N N . GLN A 1 332 ? -2.182 -19.547 14.117 1 80.38 332 GLN A N 1
ATOM 2595 C CA . GLN A 1 332 ? -1.822 -20.859 13.578 1 80.38 332 GLN A CA 1
ATOM 2596 C C . GLN A 1 332 ? -0.714 -21.516 14.398 1 80.38 332 GLN A C 1
ATOM 2598 O O . GLN A 1 332 ? -0.463 -22.703 14.273 1 80.38 332 GLN A O 1
ATOM 2603 N N . GLN A 1 333 ? 0.017 -20.703 15.234 1 68.31 333 GLN A N 1
ATOM 2604 C CA . GLN A 1 333 ? 1.05 -21.25 16.109 1 68.31 333 GLN A CA 1
ATOM 2605 C C . GLN A 1 333 ? 0.45 -21.766 17.406 1 68.31 333 GLN A C 1
ATOM 2607 O O . GLN A 1 333 ? -0.772 -21.828 17.562 1 68.31 333 GLN A O 1
ATOM 2612 N N . MET B 1 1 ? 62.969 12.492 58.562 1 25.47 1 MET B N 1
ATOM 2613 C CA . MET B 1 1 ? 62.219 11.57 57.719 1 25.47 1 MET B CA 1
ATOM 2614 C C . MET B 1 1 ? 61.406 12.336 56.656 1 25.47 1 MET B C 1
ATOM 2616 O O . MET B 1 1 ? 60.562 13.164 57 1 25.47 1 MET B O 1
ATOM 2620 N N . CYS B 1 2 ? 62.062 12.594 55.438 1 23.22 2 CYS B N 1
ATOM 2621 C CA . CYS B 1 2 ? 62.125 13.531 54.312 1 23.22 2 CYS B CA 1
ATOM 2622 C C . CYS B 1 2 ? 60.875 13.438 53.438 1 23.22 2 CYS B C 1
ATOM 2624 O O . CYS B 1 2 ? 60.469 12.336 53.062 1 23.22 2 CYS B O 1
ATOM 2626 N N . ASN B 1 3 ? 60 14.445 53.406 1 23 3 ASN B N 1
ATOM 2627 C CA . ASN B 1 3 ? 58.75 14.961 52.875 1 23 3 ASN B CA 1
ATOM 2628 C C . ASN B 1 3 ? 58.781 15.016 51.344 1 23 3 ASN B C 1
ATOM 2630 O O . ASN B 1 3 ? 59.094 16.062 50.75 1 23 3 ASN B O 1
ATOM 2634 N N . ARG B 1 4 ? 59.562 14.023 50.656 1 19.88 4 ARG B N 1
ATOM 2635 C CA . ARG B 1 4 ? 59.875 14.273 49.25 1 19.88 4 ARG B CA 1
ATOM 2636 C C . ARG B 1 4 ? 58.594 14.406 48.406 1 19.88 4 ARG B C 1
ATOM 2638 O O . ARG B 1 4 ? 57.719 13.555 48.469 1 19.88 4 ARG B O 1
ATOM 2645 N N . ARG B 1 5 ? 58.281 15.648 47.969 1 22.52 5 ARG B N 1
ATOM 2646 C CA . ARG B 1 5 ? 57.312 16.359 47.156 1 22.52 5 ARG B CA 1
ATOM 2647 C C . ARG B 1 5 ? 57.188 15.734 45.75 1 22.52 5 ARG B C 1
ATOM 2649 O O . ARG B 1 5 ? 58.094 15.797 44.969 1 22.52 5 ARG B O 1
ATOM 2656 N N . LEU B 1 6 ? 56.75 14.422 45.656 1 23.14 6 LEU B N 1
ATOM 2657 C CA . LEU B 1 6 ? 56.75 13.734 44.375 1 23.14 6 LEU B CA 1
ATOM 2658 C C . LEU B 1 6 ? 56.031 14.57 43.312 1 23.14 6 LEU B C 1
ATOM 2660 O O . LEU B 1 6 ? 54.906 14.992 43.5 1 23.14 6 LEU B O 1
ATOM 2664 N N . ALA B 1 7 ? 56.75 15.367 42.438 1 24.25 7 ALA B N 1
ATOM 2665 C CA . ALA B 1 7 ? 56.469 16.25 41.344 1 24.25 7 ALA B CA 1
ATOM 2666 C C . ALA B 1 7 ? 55.625 15.539 40.281 1 24.25 7 ALA B C 1
ATOM 2668 O O . ALA B 1 7 ? 56 14.477 39.781 1 24.25 7 ALA B O 1
ATOM 2669 N N . MET B 1 8 ? 54.281 15.586 40.375 1 24.19 8 MET B N 1
ATOM 2670 C CA . MET B 1 8 ? 53.281 14.969 39.469 1 24.19 8 MET B CA 1
ATOM 2671 C C . MET B 1 8 ? 53.5 15.391 38.031 1 24.19 8 MET B C 1
ATOM 2673 O O . MET B 1 8 ? 53.594 16.578 37.75 1 24.19 8 MET B O 1
ATOM 2677 N N . PRO B 1 9 ? 54.188 14.547 37.188 1 23.5 9 PRO B N 1
ATOM 2678 C CA . PRO B 1 9 ? 54.531 14.914 35.812 1 23.5 9 PRO B CA 1
ATOM 2679 C C . PRO B 1 9 ? 53.312 15.398 35 1 23.5 9 PRO B C 1
ATOM 2681 O O . PRO B 1 9 ? 52.188 15.023 35.312 1 23.5 9 PRO B O 1
ATOM 2684 N N . LEU B 1 10 ? 53.312 16.625 34.406 1 23.75 10 LEU B N 1
ATOM 2685 C CA . LEU B 1 10 ? 52.469 17.391 33.5 1 23.75 10 LEU B CA 1
ATOM 2686 C C . LEU B 1 10 ? 52.094 16.609 32.25 1 23.75 10 LEU B C 1
ATOM 2688 O O . LEU B 1 10 ? 53 16.25 31.484 1 23.75 10 LEU B O 1
ATOM 2692 N N . LEU B 1 11 ? 51.125 15.594 32.344 1 22.55 11 LEU B N 1
ATOM 2693 C CA . LEU B 1 11 ? 50.656 14.844 31.172 1 22.55 11 LEU B CA 1
ATOM 2694 C C . LEU B 1 11 ? 50.344 15.781 30.016 1 22.55 11 LEU B C 1
ATOM 2696 O O . LEU B 1 11 ? 49.562 16.734 30.156 1 22.55 11 LEU B O 1
ATOM 2700 N N . LEU B 1 12 ? 51.25 15.969 29.031 1 22.42 12 LEU B N 1
ATOM 2701 C CA . LEU B 1 12 ? 51.156 16.672 27.75 1 22.42 12 LEU B CA 1
ATOM 2702 C C . LEU B 1 12 ? 49.938 16.234 26.969 1 22.42 12 LEU B C 1
ATOM 2704 O O . LEU B 1 12 ? 49.781 15.055 26.641 1 22.42 12 LEU B O 1
ATOM 2708 N N . LEU B 1 13 ? 48.719 16.906 27.141 1 22.56 13 LEU B N 1
ATOM 2709 C CA . LEU B 1 13 ? 47.469 16.812 26.406 1 22.56 13 LEU B CA 1
ATOM 2710 C C . LEU B 1 13 ? 47.688 17.016 24.906 1 22.56 13 LEU B C 1
ATOM 2712 O O . LEU B 1 13 ? 48.062 18.109 24.469 1 22.56 13 LEU B O 1
ATOM 2716 N N . VAL B 1 14 ? 48.406 16.109 24.219 1 22.5 14 VAL B N 1
ATOM 2717 C CA . VAL B 1 14 ? 48.562 16.234 22.766 1 22.5 14 VAL B CA 1
ATOM 2718 C C . VAL B 1 14 ? 47.219 16.391 22.109 1 22.5 14 VAL B C 1
ATOM 2720 O O . VAL B 1 14 ? 46.312 15.57 22.328 1 22.5 14 VAL B O 1
ATOM 2723 N N . SER B 1 15 ? 46.781 17.609 21.703 1 23.05 15 SER B N 1
ATOM 2724 C CA . SER B 1 15 ? 45.625 18.078 20.953 1 23.05 15 SER B CA 1
ATOM 2725 C C . SER B 1 15 ? 45.531 17.391 19.594 1 23.05 15 SER B C 1
ATOM 2727 O O . SER B 1 15 ? 46.406 17.609 18.719 1 23.05 15 SER B O 1
ATOM 2729 N N . MET B 1 16 ? 45.438 16.047 19.547 1 24.19 16 MET B N 1
ATOM 2730 C CA . MET B 1 16 ? 45.312 15.438 18.219 1 24.19 16 MET B CA 1
ATOM 2731 C C . MET B 1 16 ? 44.25 16.125 17.406 1 24.19 16 MET B C 1
ATOM 2733 O O . MET B 1 16 ? 43.094 16.266 17.859 1 24.19 16 MET B O 1
ATOM 2737 N N . GLN B 1 17 ? 44.625 16.984 16.438 1 23.27 17 GLN B N 1
ATOM 2738 C CA . GLN B 1 17 ? 43.844 17.656 15.398 1 23.27 17 GLN B CA 1
ATOM 2739 C C . GLN B 1 17 ? 43.031 16.656 14.586 1 23.27 17 GLN B C 1
ATOM 2741 O O . GLN B 1 17 ? 43.594 15.773 13.922 1 23.27 17 GLN B O 1
ATOM 2746 N N . LEU B 1 18 ? 41.938 16.141 15.125 1 25.61 18 LEU B N 1
ATOM 2747 C CA . LEU B 1 18 ? 41.062 15.25 14.367 1 25.61 18 LEU B CA 1
ATOM 2748 C C . LEU B 1 18 ? 40.719 15.859 13.008 1 25.61 18 LEU B C 1
ATOM 2750 O O . LEU B 1 18 ? 40.469 17.062 12.914 1 25.61 18 LEU B O 1
ATOM 2754 N N . PRO B 1 19 ? 41.25 15.258 11.93 1 27.34 19 PRO B N 1
ATOM 2755 C CA . PRO B 1 19 ? 40.938 15.805 10.602 1 27.34 19 PRO B CA 1
ATOM 2756 C C . PRO B 1 19 ? 39.469 16.141 10.422 1 27.34 19 PRO B C 1
ATOM 2758 O O . PRO B 1 19 ? 38.625 15.57 11.102 1 27.34 19 PRO B O 1
ATOM 2761 N N . ARG B 1 20 ? 39.219 17.297 9.852 1 26.58 20 ARG B N 1
ATOM 2762 C CA . ARG B 1 20 ? 37.938 17.938 9.523 1 26.58 20 ARG B CA 1
ATOM 2763 C C . ARG B 1 20 ? 37.031 16.969 8.773 1 26.58 20 ARG B C 1
ATOM 2765 O O . ARG B 1 20 ? 37.438 16.375 7.762 1 26.58 20 ARG B O 1
ATOM 2772 N N . ALA B 1 21 ? 36.156 16.219 9.461 1 25.78 21 ALA B N 1
ATOM 2773 C CA . ALA B 1 21 ? 35.062 15.414 8.938 1 25.78 21 ALA B CA 1
ATOM 2774 C C . ALA B 1 21 ? 34.406 16.078 7.727 1 25.78 21 ALA B C 1
ATOM 2776 O O . ALA B 1 21 ? 34.094 17.266 7.766 1 25.78 21 ALA B O 1
ATOM 2777 N N . SER B 1 22 ? 34.75 15.641 6.574 1 26.44 22 SER B N 1
ATOM 2778 C CA . SER B 1 22 ? 34.094 16.078 5.355 1 26.44 22 SER B CA 1
ATOM 2779 C C . SER B 1 22 ? 32.594 16.203 5.566 1 26.44 22 SER B C 1
ATOM 2781 O O . SER B 1 22 ? 31.953 15.305 6.121 1 26.44 22 SER B O 1
ATOM 2783 N N . ARG B 1 23 ? 32.031 17.344 5.73 1 26.42 23 ARG B N 1
ATOM 2784 C CA . ARG B 1 23 ? 30.656 17.797 5.918 1 26.42 23 ARG B CA 1
ATOM 2785 C C . ARG B 1 23 ? 29.719 17.078 4.957 1 26.42 23 ARG B C 1
ATOM 2787 O O . ARG B 1 23 ? 29.859 17.188 3.736 1 26.42 23 ARG B O 1
ATOM 2794 N N . ALA B 1 24 ? 29.297 15.891 5.285 1 29.73 24 ALA B N 1
ATOM 2795 C CA . ALA B 1 24 ? 28.094 15.438 4.586 1 29.73 24 ALA B CA 1
ATOM 2796 C C . ALA B 1 24 ? 27.141 16.594 4.328 1 29.73 24 ALA B C 1
ATOM 2798 O O . ALA B 1 24 ? 26.875 17.406 5.223 1 29.73 24 ALA B O 1
ATOM 2799 N N . TRP B 1 25 ? 27.172 17.125 3.189 1 27.58 25 TRP B N 1
ATOM 2800 C CA . TRP B 1 25 ? 26.234 18.156 2.748 1 27.58 25 TRP B CA 1
ATOM 2801 C C . TRP B 1 25 ? 24.812 17.828 3.223 1 27.58 25 TRP B C 1
ATOM 2803 O O . TRP B 1 25 ? 24.234 16.828 2.812 1 27.58 25 TRP B O 1
ATOM 2813 N N . VAL B 1 26 ? 24.562 17.844 4.473 1 31.53 26 VAL B N 1
ATOM 2814 C CA . VAL B 1 26 ? 23.172 17.969 4.902 1 31.53 26 VAL B CA 1
ATOM 2815 C C . VAL B 1 26 ? 22.516 19.156 4.195 1 31.53 26 VAL B C 1
ATOM 2817 O O . VAL B 1 26 ? 22.719 20.312 4.582 1 31.53 26 VAL B O 1
ATOM 2820 N N . GLY B 1 27 ? 22.641 19.203 2.914 1 29.98 27 GLY B N 1
ATOM 2821 C CA . GLY B 1 27 ? 21.828 20.266 2.365 1 29.98 27 GLY B CA 1
ATOM 2822 C C . GLY B 1 27 ? 20.422 20.312 2.951 1 29.98 27 GLY B C 1
ATOM 2823 O O . GLY B 1 27 ? 19.641 19.375 2.758 1 29.98 27 GLY B O 1
ATOM 2824 N N . THR B 1 28 ? 20.375 20.719 4.156 1 31.58 28 THR B N 1
ATOM 2825 C CA . THR B 1 28 ? 19.047 21.156 4.59 1 31.58 28 THR B CA 1
ATOM 2826 C C . THR B 1 28 ? 18.375 22.016 3.527 1 31.58 28 THR B C 1
ATOM 2828 O O . THR B 1 28 ? 18.984 22.969 3.027 1 31.58 28 THR B O 1
ATOM 2831 N N . LEU B 1 29 ? 17.484 21.562 2.791 1 32.5 29 LEU B N 1
ATOM 2832 C CA . LEU B 1 29 ? 16.703 22.359 1.848 1 32.5 29 LEU B CA 1
ATOM 2833 C C . LEU B 1 29 ? 16.328 23.703 2.451 1 32.5 29 LEU B C 1
ATOM 2835 O O . LEU B 1 29 ? 15.609 23.766 3.447 1 32.5 29 LEU B O 1
ATOM 2839 N N . ARG B 1 30 ? 17.203 24.672 2.436 1 30.72 30 ARG B N 1
ATOM 2840 C CA . ARG B 1 30 ? 16.859 26.047 2.783 1 30.72 30 ARG B CA 1
ATOM 2841 C C . ARG B 1 30 ? 15.641 26.531 2.018 1 30.72 30 ARG B C 1
ATOM 2843 O O . ARG B 1 30 ? 15.5 26.266 0.822 1 30.72 30 ARG B O 1
ATOM 2850 N N . PRO B 1 31 ? 14.57 26.969 2.781 1 30.77 31 PRO B N 1
ATOM 2851 C CA . PRO B 1 31 ? 13.375 27.5 2.125 1 30.77 31 PRO B CA 1
ATOM 2852 C C . PRO B 1 31 ? 13.695 28.594 1.11 1 30.77 31 PRO B C 1
ATOM 2854 O O . PRO B 1 31 ? 14.32 29.609 1.459 1 30.77 31 PRO B O 1
ATOM 2857 N N . GLN B 1 32 ? 14.117 28.375 -0.123 1 31.44 32 GLN B N 1
ATOM 2858 C CA . GLN B 1 32 ? 14.281 29.484 -1.054 1 31.44 32 GLN B CA 1
ATOM 2859 C C . GLN B 1 32 ? 13.031 30.375 -1.072 1 31.44 32 GLN B C 1
ATOM 2861 O O . GLN B 1 32 ? 11.977 29.969 -0.587 1 31.44 32 GLN B O 1
ATOM 2866 N N . GLY B 1 33 ? 13.031 31.406 -2.018 1 30.02 33 GLY B N 1
ATOM 2867 C CA . GLY B 1 33 ? 12.102 32.5 -2.23 1 30.02 33 GLY B CA 1
ATOM 2868 C C . GLY B 1 33 ? 10.664 32.031 -2.373 1 30.02 33 GLY B C 1
ATOM 2869 O O . GLY B 1 33 ? 10.398 30.844 -2.516 1 30.02 33 GLY B O 1
ATOM 2870 N N . TYR B 1 34 ? 9.711 33.031 -2.422 1 34.38 34 TYR B N 1
ATOM 2871 C CA . TYR B 1 34 ? 8.25 33 -2.473 1 34.38 34 TYR B CA 1
ATOM 2872 C C . TYR B 1 34 ? 7.773 32.125 -3.631 1 34.38 34 TYR B C 1
ATOM 2874 O O . TYR B 1 34 ? 7.551 32.625 -4.738 1 34.38 34 TYR B O 1
ATOM 2882 N N . ARG B 1 35 ? 8.344 31.062 -3.967 1 35.84 35 ARG B N 1
ATOM 2883 C CA . ARG B 1 35 ? 7.766 30.422 -5.137 1 35.84 35 ARG B CA 1
ATOM 2884 C C . ARG B 1 35 ? 6.426 29.766 -4.793 1 35.84 35 ARG B C 1
ATOM 2886 O O . ARG B 1 35 ? 6.254 29.234 -3.699 1 35.84 35 ARG B O 1
ATOM 2893 N N . LYS B 1 36 ? 5.441 29.891 -5.719 1 36.69 36 LYS B N 1
ATOM 2894 C CA . LYS B 1 36 ? 4.062 29.406 -5.75 1 36.69 36 LYS B CA 1
ATOM 2895 C C . LYS B 1 36 ? 4 27.922 -5.418 1 36.69 36 LYS B C 1
ATOM 2897 O O . LYS B 1 36 ? 4.613 27.094 -6.102 1 36.69 36 LYS B O 1
ATOM 2902 N N . PHE B 1 37 ? 3.949 27.688 -4.137 1 39.22 37 PHE B N 1
ATOM 2903 C CA . PHE B 1 37 ? 3.662 26.328 -3.682 1 39.22 37 PHE B CA 1
ATOM 2904 C C . PHE B 1 37 ? 2.562 25.703 -4.523 1 39.22 37 PHE B C 1
ATOM 2906 O O . PHE B 1 37 ? 1.378 25.969 -4.316 1 39.22 37 PHE B O 1
ATOM 2913 N N . SER B 1 38 ? 2.719 25.516 -5.781 1 37.41 38 SER B N 1
ATOM 2914 C CA . SER B 1 38 ? 1.662 24.859 -6.547 1 37.41 38 SER B CA 1
ATOM 2915 C C . SER B 1 38 ? 1.65 23.359 -6.297 1 37.41 38 SER B C 1
ATOM 2917 O O . SER B 1 38 ? 2.539 22.641 -6.762 1 37.41 38 SER B O 1
ATOM 2919 N N . VAL B 1 39 ? 1.165 22.906 -5.195 1 41.22 39 VAL B N 1
ATOM 2920 C CA . VAL B 1 39 ? 0.963 21.469 -5.035 1 41.22 39 VAL B CA 1
ATOM 2921 C C . VAL B 1 39 ? -0.099 20.984 -6.02 1 41.22 39 VAL B C 1
ATOM 2923 O O . VAL B 1 39 ? -1.271 21.359 -5.91 1 41.22 39 VAL B O 1
ATOM 2926 N N . HIS B 1 40 ? 0.183 20.797 -7.266 1 40.81 40 HIS B N 1
ATOM 2927 C CA . HIS B 1 40 ? -0.768 20.094 -8.133 1 40.81 40 HIS B CA 1
ATOM 2928 C C . HIS B 1 40 ? -1.101 18.719 -7.594 1 40.81 40 HIS B C 1
ATOM 2930 O O . HIS B 1 40 ? -0.226 17.844 -7.512 1 40.81 40 HIS B O 1
ATOM 2936 N N . LEU B 1 41 ? -2.094 18.641 -6.812 1 42.53 41 LEU B N 1
ATOM 2937 C CA . LEU B 1 41 ? -2.527 17.375 -6.223 1 42.53 41 LEU B CA 1
ATOM 2938 C C . LEU B 1 41 ? -2.971 16.391 -7.305 1 42.53 41 LEU B C 1
ATOM 2940 O O . LEU B 1 41 ? -3.82 16.719 -8.133 1 42.53 41 LEU B O 1
ATOM 2944 N N . SER B 1 42 ? -2.205 15.656 -7.742 1 41.34 42 SER B N 1
ATOM 2945 C CA . SER B 1 42 ? -2.471 14.664 -8.781 1 41.34 42 SER B CA 1
ATOM 2946 C C . SER B 1 42 ? -3.748 13.883 -8.492 1 41.34 42 SER B C 1
ATOM 2948 O O . SER B 1 42 ? -4.414 13.406 -9.414 1 41.34 42 SER B O 1
ATOM 2950 N N . THR B 1 43 ? -4.047 13.508 -7.27 1 42.66 43 THR B N 1
ATOM 2951 C CA . THR B 1 43 ? -5.191 12.664 -6.949 1 42.66 43 THR B CA 1
ATOM 2952 C C . THR B 1 43 ? -6.223 13.43 -6.129 1 42.66 43 THR B C 1
ATOM 2954 O O . THR B 1 43 ? -5.863 14.289 -5.32 1 42.66 43 THR B O 1
ATOM 2957 N N . VAL B 1 44 ? -7.457 13.492 -6.645 1 42.41 44 VAL B N 1
ATOM 2958 C CA . VAL B 1 44 ? -8.555 14.117 -5.914 1 42.41 44 VAL B CA 1
ATOM 2959 C C . VAL B 1 44 ? -8.383 13.875 -4.418 1 42.41 44 VAL B C 1
ATOM 2961 O O . VAL B 1 44 ? -8.508 12.742 -3.949 1 42.41 44 VAL B O 1
ATOM 2964 N N . CYS B 1 45 ? -7.383 14.453 -3.932 1 46.41 45 CYS B N 1
ATOM 2965 C CA . CYS B 1 45 ? -7.121 14.375 -2.5 1 46.41 45 CYS B CA 1
ATOM 2966 C C . CYS B 1 45 ? -8.258 14.992 -1.7 1 46.41 45 CYS B C 1
ATOM 2968 O O . CYS B 1 45 ? -8.664 16.125 -1.966 1 46.41 45 CYS B O 1
ATOM 2970 N N . ARG B 1 46 ? -9.219 14.18 -1.175 1 51.94 46 ARG B N 1
ATOM 2971 C CA . ARG B 1 46 ? -10.109 14.734 -0.166 1 51.94 46 ARG B CA 1
ATOM 2972 C C . ARG B 1 46 ? -9.32 15.398 0.958 1 51.94 46 ARG B C 1
ATOM 2974 O O . ARG B 1 46 ? -8.469 14.758 1.587 1 51.94 46 ARG B O 1
ATOM 2981 N N . LEU B 1 47 ? -9.141 16.75 0.706 1 62.91 47 LEU B N 1
ATOM 2982 C CA . LEU B 1 47 ? -8.414 17.562 1.667 1 62.91 47 LEU B CA 1
ATOM 2983 C C . LEU B 1 47 ? -9.039 17.469 3.055 1 62.91 47 LEU B C 1
ATOM 2985 O O . LEU B 1 47 ? -9.945 18.219 3.387 1 62.91 47 LEU B O 1
ATOM 2989 N N . ASN B 1 48 ? -8.547 16.375 3.809 1 71.12 48 ASN B N 1
ATOM 2990 C CA . ASN B 1 48 ? -9.031 16.234 5.176 1 71.12 48 ASN B CA 1
ATOM 2991 C C . ASN B 1 48 ? -8.594 17.422 6.043 1 71.12 48 ASN B C 1
ATOM 2993 O O . ASN B 1 48 ? -9.266 17.766 7.016 1 71.12 48 ASN B O 1
ATOM 2997 N N . ARG B 1 49 ? -7.555 18.047 5.641 1 87.5 49 ARG B N 1
ATOM 2998 C CA . ARG B 1 49 ? -7.023 19.219 6.332 1 87.5 49 ARG B CA 1
ATOM 2999 C C . ARG B 1 49 ? -6.285 20.141 5.367 1 87.5 49 ARG B C 1
ATOM 3001 O O . ARG B 1 49 ? -5.457 19.688 4.578 1 87.5 49 ARG B O 1
ATOM 3008 N N . PHE B 1 50 ? -6.625 21.453 5.406 1 92.06 50 PHE B N 1
ATOM 3009 C CA . PHE B 1 50 ? -5.891 22.422 4.605 1 92.06 50 PHE B CA 1
ATOM 3010 C C . PHE B 1 50 ? -4.516 22.703 5.207 1 92.06 50 PHE B C 1
ATOM 3012 O O . PHE B 1 50 ? -4.41 23.141 6.355 1 92.06 50 PHE B O 1
ATOM 3019 N N . LEU B 1 51 ? -3.537 22.438 4.418 1 93.25 51 LEU B N 1
ATOM 3020 C CA . LEU B 1 51 ? -2.189 22.641 4.934 1 93.25 51 LEU B CA 1
ATOM 3021 C C . LEU B 1 51 ? -1.52 23.828 4.25 1 93.25 51 LEU B C 1
ATOM 3023 O O . LEU B 1 51 ? -1.716 24.047 3.055 1 93.25 51 LEU B O 1
ATOM 3027 N N . PHE B 1 52 ? -0.708 24.516 5.082 1 93 52 PHE B N 1
ATOM 3028 C CA . PHE B 1 52 ? -0.036 25.719 4.602 1 93 52 PHE B CA 1
ATOM 3029 C C . PHE B 1 52 ? 1.427 25.719 5.027 1 93 52 PHE B C 1
ATOM 3031 O O . PHE B 1 52 ? 1.785 25.141 6.047 1 93 52 PHE B O 1
ATOM 3038 N N . ASP B 1 53 ? 2.168 26.375 4.148 1 89.56 53 ASP B N 1
ATOM 3039 C CA . ASP B 1 53 ? 3.541 26.688 4.539 1 89.56 53 ASP B CA 1
ATOM 3040 C C . ASP B 1 53 ? 3.594 27.938 5.422 1 89.56 53 ASP B C 1
ATOM 3042 O O . ASP B 1 53 ? 2.82 28.875 5.227 1 89.56 53 ASP B O 1
ATOM 3046 N N . THR B 1 54 ? 4.543 27.938 6.301 1 87 54 THR B N 1
ATOM 3047 C CA . THR B 1 54 ? 4.695 29.078 7.191 1 87 54 THR B CA 1
ATOM 3048 C C . THR B 1 54 ? 4.887 30.375 6.391 1 87 54 THR B C 1
ATOM 3050 O O . THR B 1 54 ? 4.457 31.438 6.816 1 87 54 THR B O 1
ATOM 3053 N N . SER B 1 55 ? 5.441 30.234 5.23 1 86.38 55 SER B N 1
ATOM 3054 C CA . SER B 1 55 ? 5.711 31.406 4.395 1 86.38 55 SER B CA 1
ATOM 3055 C C . SER B 1 55 ? 4.422 31.984 3.828 1 86.38 55 SER B C 1
ATOM 3057 O O . SER B 1 55 ? 4.402 33.125 3.369 1 86.38 55 SER B O 1
ATOM 3059 N N . GLU B 1 56 ? 3.363 31.203 3.887 1 90.25 56 GLU B N 1
ATOM 3060 C CA . GLU B 1 56 ? 2.086 31.641 3.336 1 90.25 56 GLU B CA 1
ATOM 3061 C C . GLU B 1 56 ? 1.272 32.406 4.371 1 90.25 56 GLU B C 1
ATOM 3063 O O . GLU B 1 56 ? 0.249 33.031 4.043 1 90.25 56 GLU B O 1
ATOM 3068 N N . VAL B 1 57 ? 1.72 32.375 5.551 1 90.25 57 VAL B N 1
ATOM 3069 C CA . VAL B 1 57 ? 0.936 32.938 6.648 1 90.25 57 VAL B CA 1
ATOM 3070 C C . VAL B 1 57 ? 1.302 34.406 6.855 1 90.25 57 VAL B C 1
ATOM 3072 O O . VAL B 1 57 ? 2.48 34.781 6.828 1 90.25 57 VAL B O 1
ATOM 3075 N N . LYS B 1 58 ? 0.335 35.219 6.922 1 87.69 58 LYS B N 1
ATOM 3076 C CA . LYS B 1 58 ? 0.509 36.625 7.301 1 87.69 58 LYS B CA 1
ATOM 3077 C C . LYS B 1 58 ? 0.154 36.844 8.766 1 87.69 58 LYS B C 1
ATOM 3079 O O . LYS B 1 58 ? -0.88 36.344 9.242 1 87.69 58 LYS B O 1
ATOM 3084 N N . TYR B 1 59 ? 1.207 37.375 9.391 1 79.5 59 TYR B N 1
ATOM 3085 C CA . TYR B 1 59 ? 1 37.719 10.789 1 79.5 59 TYR B CA 1
ATOM 3086 C C . TYR B 1 59 ? 0.767 39.219 10.953 1 79.5 59 TYR B C 1
ATOM 3088 O O . TYR B 1 59 ? 1.404 40.031 10.273 1 79.5 59 TYR B O 1
ATOM 3096 N N . THR B 1 60 ? -0.415 39.656 11.336 1 67.88 60 THR B N 1
ATOM 3097 C CA . THR B 1 60 ? -0.592 41.062 11.688 1 67.88 60 THR B CA 1
ATOM 3098 C C . THR B 1 60 ? -0.613 41.25 13.203 1 67.88 60 THR B C 1
ATOM 3100 O O . THR B 1 60 ? -0.888 40.281 13.945 1 67.88 60 THR B O 1
ATOM 3103 N N . ASP B 1 61 ? 0.091 42.375 13.75 1 60.5 61 ASP B N 1
ATOM 3104 C CA . ASP B 1 61 ? 0.221 42.719 15.164 1 60.5 61 ASP B CA 1
ATOM 3105 C C . ASP B 1 61 ? -1.106 42.5 15.898 1 60.5 61 ASP B C 1
ATOM 3107 O O . ASP B 1 61 ? -1.126 42.156 17.078 1 60.5 61 ASP B O 1
ATOM 3111 N N . THR B 1 62 ? -2.219 42.75 15.359 1 60.62 62 THR B N 1
ATOM 3112 C CA . THR B 1 62 ? -3.498 42.781 16.062 1 60.62 62 THR B CA 1
ATOM 3113 C C . THR B 1 62 ? -4.363 41.594 15.633 1 60.62 62 THR B C 1
ATOM 3115 O O . THR B 1 62 ? -5.379 41.312 16.266 1 60.62 62 THR B O 1
ATOM 3118 N N . GLU B 1 63 ? -3.869 40.875 14.555 1 65.5 63 GLU B N 1
ATOM 3119 C CA . GLU B 1 63 ? -4.82 39.906 14.008 1 65.5 63 GLU B CA 1
ATOM 3120 C C . GLU B 1 63 ? -4.277 38.469 14.078 1 65.5 63 GLU B C 1
ATOM 3122 O O . GLU B 1 63 ? -3.068 38.281 14.219 1 65.5 63 GLU B O 1
ATOM 3127 N N . LEU B 1 64 ? -5.109 37.531 14.219 1 75.44 64 LEU B N 1
ATOM 3128 C CA . LEU B 1 64 ? -4.832 36.125 14.133 1 75.44 64 LEU B CA 1
ATOM 3129 C C . LEU B 1 64 ? -4.09 35.781 12.836 1 75.44 64 LEU B C 1
ATOM 3131 O O . LEU B 1 64 ? -4.27 36.469 11.82 1 75.44 64 LEU B O 1
ATOM 3135 N N . PRO B 1 65 ? -3.121 34.875 13.008 1 90.5 65 PRO B N 1
ATOM 3136 C CA . PRO B 1 65 ? -2.498 34.438 11.75 1 90.5 65 PRO B CA 1
ATOM 3137 C C . PRO B 1 65 ? -3.521 34.094 10.672 1 90.5 65 PRO B C 1
ATOM 3139 O O . PRO B 1 65 ? -4.578 33.531 10.969 1 90.5 65 PRO B O 1
ATOM 3142 N N . SER B 1 66 ? -3.281 34.625 9.5 1 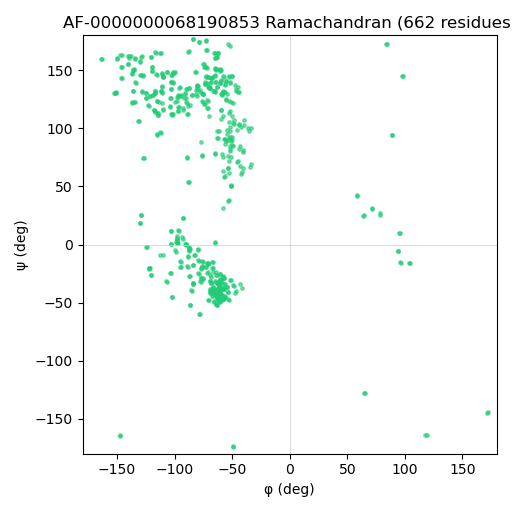94.25 66 SER B N 1
ATOM 3143 C CA . SER B 1 66 ? -4.227 34.375 8.414 1 94.25 66 SER B CA 1
ATOM 3144 C C . SER B 1 66 ? -3.498 34.094 7.102 1 94.25 66 SER B C 1
ATOM 3146 O O . SER B 1 66 ? -2.295 34.344 6.992 1 94.25 66 SER B O 1
ATOM 3148 N N . ILE B 1 67 ? -4.262 33.5 6.203 1 94.75 67 ILE B N 1
ATOM 3149 C CA . ILE B 1 67 ? -3.75 33.219 4.867 1 94.75 67 ILE B CA 1
ATOM 3150 C C . ILE B 1 67 ? -4.781 33.625 3.82 1 94.75 67 ILE B C 1
ATOM 3152 O O . ILE B 1 67 ? -5.984 33.438 4.02 1 94.75 67 ILE B O 1
ATOM 3156 N N . THR B 1 68 ? -4.258 34.219 2.725 1 95.31 68 THR B N 1
ATOM 3157 C CA . THR B 1 68 ? -5.117 34.5 1.578 1 95.31 68 THR B CA 1
ATOM 3158 C C . THR B 1 68 ? -4.648 33.719 0.352 1 95.31 68 THR B C 1
ATOM 3160 O O . THR B 1 68 ? -3.527 33.906 -0.12 1 95.31 68 THR B O 1
ATOM 3163 N N . LEU B 1 69 ? -5.504 32.781 -0.092 1 95.44 69 LEU B N 1
ATOM 3164 C CA . LEU B 1 69 ? -5.207 31.953 -1.256 1 95.44 69 LEU B CA 1
ATOM 3165 C C . LEU B 1 69 ? -5.836 32.531 -2.514 1 95.44 69 LEU B C 1
ATOM 3167 O O . LEU B 1 69 ? -7 32.969 -2.496 1 95.44 69 LEU B O 1
ATOM 3171 N N . PRO B 1 70 ? -5.039 32.562 -3.6 1 95.88 70 PRO B N 1
ATOM 3172 C CA . PRO B 1 70 ? -5.609 33.062 -4.852 1 95.88 70 PRO B CA 1
ATOM 3173 C C . PRO B 1 70 ? -6.727 32.188 -5.391 1 95.88 70 PRO B C 1
ATOM 3175 O O . PRO B 1 70 ? -6.871 31.047 -4.961 1 95.88 70 PRO B O 1
ATOM 3178 N N . ARG B 1 71 ? -7.488 32.688 -6.297 1 95.25 71 ARG B N 1
ATOM 3179 C CA . ARG B 1 71 ? -8.672 32.062 -6.871 1 95.25 71 ARG B CA 1
ATOM 3180 C C . ARG B 1 71 ? -8.32 30.734 -7.543 1 95.25 71 ARG B C 1
ATOM 3182 O O . ARG B 1 71 ? -9.109 29.781 -7.516 1 95.25 71 ARG B O 1
ATOM 3189 N N . ASP B 1 72 ? -7.133 30.656 -8.047 1 93.19 72 ASP B N 1
ATOM 3190 C CA . ASP B 1 72 ? -6.77 29.484 -8.852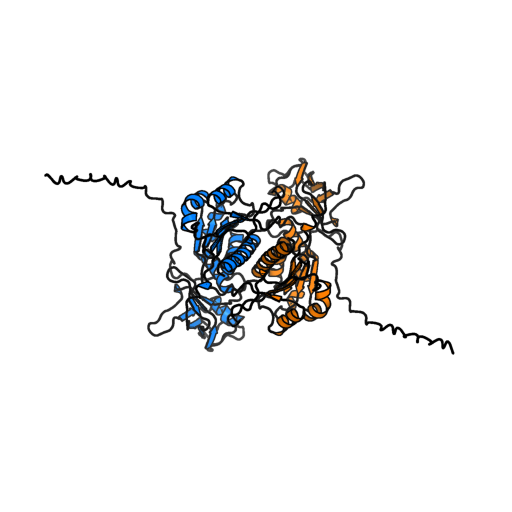 1 93.19 72 ASP B CA 1
ATOM 3191 C C . ASP B 1 72 ? -5.984 28.469 -8.023 1 93.19 72 ASP B C 1
ATOM 3193 O O . ASP B 1 72 ? -5.578 27.438 -8.539 1 93.19 72 ASP B O 1
ATOM 3197 N N . ASP B 1 73 ? -5.816 28.781 -6.785 1 92.31 73 ASP B N 1
ATOM 3198 C CA . ASP B 1 73 ? -5.18 27.812 -5.902 1 92.31 73 ASP B CA 1
ATOM 3199 C C . ASP B 1 73 ? -6.035 26.562 -5.754 1 92.31 73 ASP B C 1
ATOM 3201 O O . ASP B 1 73 ? -7.258 26.656 -5.617 1 92.31 73 ASP B O 1
ATOM 3205 N N . PHE B 1 74 ? -5.398 25.422 -5.738 1 86.06 74 PHE B N 1
ATOM 3206 C CA . PHE B 1 74 ? -6.137 24.172 -5.672 1 86.06 74 PHE B CA 1
ATOM 3207 C C . PHE B 1 74 ? -6.945 24.078 -4.379 1 86.06 74 PHE B C 1
ATOM 3209 O O . PHE B 1 74 ? -8.031 23.5 -4.355 1 86.06 74 PHE B O 1
ATOM 3216 N N . ARG B 1 75 ? -6.461 24.609 -3.344 1 90.12 75 ARG B N 1
ATOM 3217 C CA . ARG B 1 75 ? -7.168 24.609 -2.066 1 90.12 75 ARG B CA 1
ATOM 3218 C C . ARG B 1 75 ? -8.414 25.484 -2.125 1 90.12 75 ARG B C 1
ATOM 3220 O O . ARG B 1 75 ? -9.453 25.141 -1.556 1 90.12 75 ARG B O 1
ATOM 3227 N N . THR B 1 76 ? -8.281 26.609 -2.801 1 94.12 76 THR B N 1
ATOM 3228 C CA . THR B 1 76 ? -9.43 27.484 -3.021 1 94.12 76 THR B CA 1
ATOM 3229 C C . THR B 1 76 ? -10.5 26.766 -3.844 1 94.12 76 THR B C 1
ATOM 3231 O O . THR B 1 76 ? -11.68 26.797 -3.494 1 94.12 76 THR B O 1
ATOM 3234 N N . ILE B 1 77 ? -10.055 26.188 -4.84 1 91.88 77 ILE B N 1
ATOM 3235 C CA . ILE B 1 77 ? -10.969 25.453 -5.715 1 91.88 77 ILE B CA 1
ATOM 3236 C C . ILE B 1 77 ? -11.633 24.312 -4.941 1 91.88 77 ILE B C 1
ATOM 3238 O O . ILE B 1 77 ? -12.844 24.109 -5.051 1 91.88 77 ILE B O 1
ATOM 3242 N N . HIS B 1 78 ? -10.852 23.641 -4.176 1 89.62 78 HIS B N 1
ATOM 3243 C CA . HIS B 1 78 ? -11.406 22.578 -3.348 1 89.62 78 HIS B CA 1
ATOM 3244 C C . HIS B 1 78 ? -12.461 23.109 -2.391 1 89.62 78 HIS B C 1
ATOM 3246 O O . HIS B 1 78 ? -13.539 22.531 -2.25 1 89.62 78 HIS B O 1
ATOM 3252 N N . ALA B 1 79 ? -12.203 24.156 -1.773 1 93.25 79 ALA B N 1
ATOM 3253 C CA . ALA B 1 79 ? -13.117 24.766 -0.812 1 93.25 79 ALA B CA 1
ATOM 3254 C C . ALA B 1 79 ? -14.438 25.141 -1.473 1 93.25 79 ALA B C 1
ATOM 3256 O O . ALA B 1 79 ? -15.508 24.969 -0.875 1 93.25 79 ALA B O 1
ATOM 3257 N N . SER B 1 80 ? -14.344 25.562 -2.658 1 94.25 80 SER B N 1
ATOM 3258 C CA . SER B 1 80 ? -15.531 26.047 -3.365 1 94.25 80 SER B CA 1
ATOM 3259 C C . SER B 1 80 ? -16.266 24.891 -4.043 1 94.25 80 SER B C 1
ATOM 3261 O O . SER B 1 80 ? -17.406 24.594 -3.686 1 94.25 80 SER B O 1
ATOM 3263 N N . LYS B 1 81 ? -15.586 24.109 -4.805 1 90.38 81 LYS B N 1
ATOM 3264 C CA . LYS B 1 81 ? -16.219 23.141 -5.699 1 90.38 81 LYS B CA 1
ATOM 3265 C C . LYS B 1 81 ? -16.562 21.844 -4.957 1 90.38 81 LYS B C 1
ATOM 3267 O O . LYS B 1 81 ? -17.578 21.219 -5.23 1 90.38 81 LYS B O 1
ATOM 3272 N N . ILE B 1 82 ? -15.766 21.547 -4.062 1 82.81 82 ILE B N 1
ATOM 3273 C CA . ILE B 1 82 ? -15.922 20.25 -3.436 1 82.81 82 ILE B CA 1
ATOM 3274 C C . ILE B 1 82 ? -16.609 20.406 -2.084 1 82.81 82 ILE B C 1
ATOM 3276 O O . ILE B 1 82 ? -17.562 19.672 -1.771 1 82.81 82 ILE B O 1
ATOM 3280 N N . LEU B 1 83 ? -16.219 21.359 -1.276 1 87.38 83 LEU B N 1
ATOM 3281 C CA . LEU B 1 83 ? -16.75 21.5 0.076 1 87.38 83 LEU B CA 1
ATOM 3282 C C . LEU B 1 83 ? -1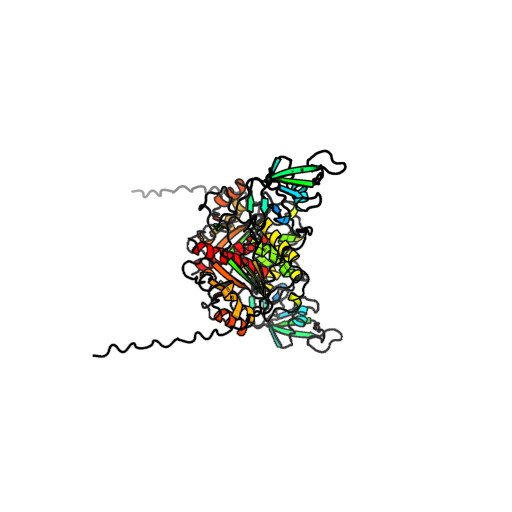7.906 22.484 0.112 1 87.38 83 LEU B C 1
ATOM 3284 O O . LEU B 1 83 ? -18.688 22.516 1.069 1 87.38 83 LEU B O 1
ATOM 3288 N N . GLY B 1 84 ? -18 23.328 -0.904 1 91.88 84 GLY B N 1
ATOM 3289 C CA . GLY B 1 84 ? -19.062 24.312 -0.955 1 91.88 84 GLY B CA 1
ATOM 3290 C C . GLY B 1 84 ? -19.078 25.25 0.243 1 91.88 84 GLY B C 1
ATOM 3291 O O . GLY B 1 84 ? -20.141 25.578 0.771 1 91.88 84 GLY B O 1
ATOM 3292 N N . LEU B 1 85 ? -17.953 25.688 0.65 1 94.12 85 LEU B N 1
ATOM 3293 C CA . LEU B 1 85 ? -17.828 26.469 1.873 1 94.12 85 LEU B CA 1
ATOM 3294 C C . LEU B 1 85 ? -18.422 27.875 1.686 1 94.12 85 LEU B C 1
ATOM 3296 O O . LEU B 1 85 ? -18.281 28.469 0.619 1 94.12 85 LEU B O 1
ATOM 3300 N N . ARG B 1 86 ? -19.031 28.344 2.775 1 95.38 86 ARG B N 1
ATOM 3301 C CA . ARG B 1 86 ? -19.531 29.703 2.838 1 95.38 86 ARG B CA 1
ATOM 3302 C C . ARG B 1 86 ? -18.812 30.516 3.91 1 95.38 86 ARG B C 1
ATOM 3304 O O . ARG B 1 86 ? -18.109 29.953 4.746 1 95.38 86 ARG B O 1
ATOM 3311 N N . ASN B 1 87 ? -19.031 31.859 3.771 1 96.31 87 ASN B N 1
ATOM 3312 C CA . ASN B 1 87 ? -18.391 32.719 4.758 1 96.31 87 ASN B CA 1
ATOM 3313 C C . ASN B 1 87 ? -18.797 32.344 6.18 1 96.31 87 ASN B C 1
ATOM 3315 O O . ASN B 1 87 ? -19.969 32.125 6.461 1 96.31 87 ASN B O 1
ATOM 3319 N N . GLY B 1 88 ? -17.766 32.219 7.023 1 94.88 88 GLY B N 1
ATOM 3320 C CA . GLY B 1 88 ? -18.016 31.891 8.414 1 94.88 88 GLY B CA 1
ATOM 3321 C C . GLY B 1 88 ? -17.891 30.406 8.711 1 94.88 88 GLY B C 1
ATOM 3322 O O . GLY B 1 88 ? -17.766 30.016 9.875 1 94.88 88 GLY B O 1
ATOM 3323 N N . ASN B 1 89 ? -17.875 29.562 7.668 1 95.31 89 ASN B N 1
ATOM 3324 C CA . ASN B 1 89 ? -17.672 28.141 7.891 1 95.31 89 ASN B CA 1
ATOM 3325 C C . ASN B 1 89 ? -16.297 27.844 8.477 1 95.31 89 ASN B C 1
ATOM 3327 O O . ASN B 1 89 ? -15.359 28.625 8.289 1 95.31 89 ASN B O 1
ATOM 3331 N N . THR B 1 90 ? -16.234 26.766 9.25 1 94.12 90 THR B N 1
ATOM 3332 C CA . THR B 1 90 ? -14.977 26.359 9.852 1 94.12 90 THR B CA 1
ATOM 3333 C C . THR B 1 90 ? -14.367 25.188 9.078 1 94.12 90 THR B C 1
ATOM 3335 O O . THR B 1 90 ? -15.094 24.359 8.531 1 94.12 90 THR B O 1
ATOM 3338 N N . ILE B 1 91 ? -13.047 25.203 9.031 1 92.5 91 ILE B N 1
ATOM 3339 C CA . ILE B 1 91 ? -12.328 24.094 8.398 1 92.5 91 ILE B CA 1
ATOM 3340 C C . ILE B 1 91 ? -11.156 23.672 9.289 1 92.5 91 ILE B C 1
ATOM 3342 O O . ILE B 1 91 ? -10.734 24.438 10.164 1 92.5 91 ILE B O 1
ATOM 3346 N N . ARG B 1 92 ? -10.719 22.438 9.031 1 90.81 92 ARG B N 1
ATOM 3347 C CA . ARG B 1 92 ? -9.461 21.984 9.617 1 90.81 92 ARG B CA 1
ATOM 3348 C C . ARG B 1 92 ? -8.266 22.5 8.82 1 90.81 92 ARG B C 1
ATOM 3350 O O . ARG B 1 92 ? -8.242 22.391 7.594 1 90.81 92 ARG B O 1
ATOM 3357 N N . ALA B 1 93 ? -7.355 23.109 9.539 1 93.69 93 ALA B N 1
ATOM 3358 C CA . ALA B 1 93 ? -6.188 23.688 8.883 1 93.69 93 ALA B CA 1
ATOM 3359 C C . ALA B 1 93 ? -4.922 23.438 9.703 1 93.69 93 ALA B C 1
ATOM 3361 O O . ALA B 1 93 ? -4.992 23.016 10.852 1 93.69 93 ALA B O 1
ATOM 3362 N N . GLY B 1 94 ? -3.816 23.594 9.031 1 93.19 94 GLY B N 1
ATOM 3363 C CA . GLY B 1 94 ? -2.559 23.422 9.742 1 93.19 94 GLY B CA 1
ATOM 3364 C C . GLY B 1 94 ? -1.37 24 9 1 93.19 94 GLY B C 1
ATOM 3365 O O . GLY B 1 94 ? -1.465 24.312 7.809 1 93.19 94 GLY B O 1
ATOM 3366 N N . LEU B 1 95 ? -0.32 24.234 9.789 1 93.75 95 LEU B N 1
ATOM 3367 C CA . LEU B 1 95 ? 0.978 24.625 9.242 1 93.75 95 LEU B CA 1
ATOM 3368 C C . LEU B 1 95 ? 1.946 23.438 9.258 1 93.75 95 LEU B C 1
ATOM 3370 O O . LEU B 1 95 ? 2.152 22.812 10.297 1 93.75 95 LEU B O 1
ATOM 3374 N N . VAL B 1 96 ? 2.451 23.219 8.07 1 93.25 96 VAL B N 1
ATOM 3375 C CA . VAL B 1 96 ? 3.385 22.109 7.938 1 93.25 96 VAL B CA 1
ATOM 3376 C C . VAL B 1 96 ? 4.645 22.391 8.75 1 93.25 96 VAL B C 1
ATOM 3378 O O . VAL B 1 96 ? 5.109 23.531 8.805 1 93.25 96 VAL B O 1
ATOM 3381 N N . SER B 1 97 ? 5.188 21.344 9.289 1 91.94 97 SER B N 1
ATOM 3382 C CA . SER B 1 97 ? 6.395 21.5 10.094 1 91.94 97 SER B CA 1
ATOM 3383 C C . SER B 1 97 ? 7.535 22.094 9.273 1 91.94 97 SER B C 1
ATOM 3385 O O . SER B 1 97 ? 7.586 21.922 8.047 1 91.94 97 SER B O 1
ATOM 3387 N N . CYS B 1 98 ? 8.391 22.828 9.953 1 87.56 98 CYS B N 1
ATOM 3388 C CA . CYS B 1 98 ? 9.586 23.406 9.367 1 87.56 98 CYS B CA 1
ATOM 3389 C C . CYS B 1 98 ? 10.719 23.469 10.391 1 87.56 98 CYS B C 1
ATOM 3391 O O . CYS B 1 98 ? 10.695 22.766 11.398 1 87.56 98 CYS B O 1
ATOM 3393 N N . GLU B 1 99 ? 11.719 24.25 10.086 1 82.88 99 GLU B N 1
ATOM 3394 C CA . GLU B 1 99 ? 12.891 24.344 10.961 1 82.88 99 GLU B CA 1
ATOM 3395 C C . GLU B 1 99 ? 12.531 25 12.289 1 82.88 99 GLU B C 1
ATOM 3397 O O . GLU B 1 99 ? 13.172 24.719 13.312 1 82.88 99 GLU B O 1
ATOM 3402 N N . VAL B 1 100 ? 11.422 25.75 12.359 1 82.81 100 VAL B N 1
ATOM 3403 C CA . VAL B 1 100 ? 11.141 26.594 13.516 1 82.81 100 VAL B CA 1
ATOM 3404 C C . VAL B 1 100 ? 10.07 25.938 14.391 1 82.81 100 VAL B C 1
ATOM 3406 O O . VAL B 1 100 ? 9.969 26.25 15.578 1 82.81 100 VAL B O 1
ATOM 3409 N N . HIS B 1 101 ? 9.258 25.078 13.773 1 85.94 101 HIS B N 1
ATOM 3410 C CA . HIS B 1 101 ? 8.211 24.422 14.547 1 85.94 101 HIS B CA 1
ATOM 3411 C C . HIS B 1 101 ? 7.887 23.047 13.977 1 85.94 101 HIS B C 1
ATOM 3413 O O . HIS B 1 101 ? 8.164 22.766 12.805 1 85.94 101 HIS B O 1
ATOM 3419 N N . GLN B 1 102 ? 7.289 22.203 14.812 1 86.94 102 GLN B N 1
ATOM 3420 C CA . GLN B 1 102 ? 7 20.828 14.445 1 86.94 102 GLN B CA 1
ATOM 3421 C C . GLN B 1 102 ? 5.598 20.688 13.852 1 86.94 102 GLN B C 1
ATOM 3423 O O . GLN B 1 102 ? 5.016 19.609 13.859 1 86.94 102 GLN B O 1
ATOM 3428 N N . GLY B 1 103 ? 5.094 21.797 13.336 1 91 103 GLY B N 1
ATOM 3429 C CA . GLY B 1 103 ? 3.742 21.797 12.797 1 91 103 GLY B CA 1
ATOM 3430 C C . GLY B 1 103 ? 2.715 22.344 13.781 1 91 103 GLY B C 1
ATOM 3431 O O . GLY B 1 103 ? 2.895 22.234 14.992 1 91 103 GLY B O 1
ATOM 3432 N N . LEU B 1 104 ? 1.728 23.016 13.258 1 92.44 104 LEU B N 1
ATOM 3433 C CA . LEU B 1 104 ? 0.616 23.547 14.047 1 92.44 104 LEU B CA 1
ATOM 3434 C C . LEU B 1 104 ? -0.721 23.156 13.422 1 92.44 104 LEU B C 1
ATOM 3436 O O . LEU B 1 104 ? -0.83 23.047 12.195 1 92.44 104 LEU B O 1
ATOM 3440 N N . LEU B 1 105 ? -1.712 22.922 14.312 1 91.62 105 LEU B N 1
ATOM 3441 C CA . LEU B 1 105 ? -2.998 22.484 13.781 1 91.62 105 LEU B CA 1
ATOM 3442 C C . LEU B 1 105 ? -4.148 23.219 14.469 1 91.62 105 LEU B C 1
ATOM 3444 O O . LEU B 1 105 ? -3.994 23.703 15.594 1 91.62 105 LEU B O 1
ATOM 3448 N N . THR B 1 106 ? -5.223 23.391 13.727 1 91.81 106 THR B N 1
ATOM 3449 C CA . THR B 1 106 ? -6.473 23.906 14.273 1 91.81 106 THR B CA 1
ATOM 3450 C C . THR B 1 106 ? -7.672 23.266 13.578 1 91.81 106 THR B C 1
ATOM 3452 O O . THR B 1 106 ? -7.609 22.953 12.391 1 91.81 106 THR B O 1
ATOM 3455 N N . ASP B 1 107 ? -8.695 23.031 14.344 1 88.81 107 ASP B N 1
ATOM 3456 C CA . ASP B 1 107 ? -9.953 22.547 13.781 1 88.81 107 ASP B CA 1
ATOM 3457 C C . ASP B 1 107 ? -10.984 23.672 13.695 1 88.81 107 ASP B C 1
ATOM 3459 O O . ASP B 1 107 ? -12.148 23.422 13.383 1 88.81 107 ASP B O 1
ATOM 3463 N N . ASP B 1 108 ? -10.5 24.953 13.906 1 92.5 108 ASP B N 1
ATOM 3464 C CA . ASP B 1 108 ? -11.438 26.062 14.031 1 92.5 108 ASP B CA 1
ATOM 3465 C C . ASP B 1 108 ? -11.055 27.219 13.109 1 92.5 108 ASP B C 1
ATOM 3467 O O . ASP B 1 108 ? -11.281 28.375 13.438 1 92.5 108 ASP B O 1
ATOM 3471 N N . ALA B 1 109 ? -10.367 26.891 12.078 1 94.56 109 ALA B N 1
ATOM 3472 C CA . ALA B 1 109 ? -10.078 27.953 11.125 1 94.56 109 ALA B CA 1
ATOM 3473 C C . ALA B 1 109 ? -11.344 28.422 10.422 1 94.56 109 ALA B C 1
ATOM 3475 O O . ALA B 1 109 ? -12.211 27.609 10.078 1 94.56 109 ALA B O 1
ATOM 3476 N N . THR B 1 110 ? -11.438 29.703 10.141 1 95.56 110 THR B N 1
ATOM 3477 C CA . THR B 1 110 ? -12.641 30.234 9.508 1 95.56 110 THR B CA 1
ATOM 3478 C C . THR B 1 110 ? -12.312 30.781 8.117 1 95.56 110 THR B C 1
ATOM 3480 O O . THR B 1 110 ? -11.25 31.359 7.906 1 95.56 110 THR B O 1
ATOM 3483 N N . VAL B 1 111 ? -13.352 30.609 7.234 1 96.19 111 VAL B N 1
ATOM 3484 C CA . VAL B 1 111 ? -13.102 30.984 5.848 1 96.19 111 VAL B CA 1
ATOM 3485 C C . VAL B 1 111 ? -13.906 32.25 5.496 1 96.19 111 VAL B C 1
ATOM 3487 O O . VAL B 1 111 ? -15.016 32.438 6.004 1 96.19 111 VAL B O 1
ATOM 3490 N N . GLN B 1 112 ? -13.305 33.094 4.68 1 96.44 112 GLN B N 1
ATOM 3491 C CA . GLN B 1 112 ? -13.945 34.281 4.117 1 96.44 112 GLN B CA 1
ATOM 3492 C C . GLN B 1 112 ? -13.594 34.438 2.639 1 96.44 112 GLN B C 1
ATOM 3494 O O . GLN B 1 112 ? -12.414 34.469 2.273 1 96.44 112 GLN B O 1
ATOM 3499 N N . TRP B 1 113 ? -14.633 34.469 1.822 1 97.38 113 TRP B N 1
ATOM 3500 C CA . TRP B 1 113 ? -14.43 34.688 0.393 1 97.38 113 TRP B CA 1
ATOM 3501 C C . TRP B 1 113 ? -14.211 36.156 0.079 1 97.38 113 TRP B C 1
ATOM 3503 O O . TRP B 1 113 ? -14.891 37.031 0.63 1 97.38 113 TRP B O 1
ATOM 3513 N N . ILE B 1 114 ? -13.242 36.438 -0.782 1 96.31 114 ILE B N 1
ATOM 3514 C CA . ILE B 1 114 ? -12.984 37.781 -1.313 1 96.31 114 ILE B CA 1
ATOM 3515 C C . ILE B 1 114 ? -13.312 37.812 -2.805 1 96.31 114 ILE B C 1
ATOM 3517 O O . ILE B 1 114 ? -12.477 37.438 -3.637 1 96.31 114 ILE B O 1
ATOM 3521 N N . PRO B 1 115 ? -14.5 38.25 -3.117 1 95.81 115 PRO B N 1
ATOM 3522 C CA . PRO B 1 115 ? -14.898 38.25 -4.527 1 95.81 115 PRO B CA 1
ATOM 3523 C C . PRO B 1 115 ? -13.953 39.062 -5.402 1 95.81 115 PRO B C 1
ATOM 3525 O O . PRO B 1 115 ? -13.391 40.062 -4.945 1 95.81 115 PRO B O 1
ATOM 3528 N N . GLU B 1 116 ? -13.766 38.594 -6.59 1 94.75 116 GLU B N 1
ATOM 3529 C CA . GLU B 1 116 ? -12.883 39.25 -7.543 1 94.75 116 GLU B CA 1
ATOM 3530 C C . GLU B 1 116 ? -13.578 39.438 -8.891 1 94.75 116 GLU B C 1
ATOM 3532 O O . GLU B 1 116 ? -14.508 38.719 -9.227 1 94.75 116 GLU B O 1
ATOM 3537 N N . GLY B 1 117 ? -13.078 40.438 -9.672 1 90.81 117 GLY B N 1
ATOM 3538 C CA . GLY B 1 117 ? -13.602 40.688 -11 1 90.81 117 GLY B CA 1
ATOM 3539 C C . GLY B 1 117 ? -15.047 41.156 -11.008 1 90.81 117 GLY B C 1
ATOM 3540 O O . GLY B 1 117 ? -15.414 42.094 -10.289 1 90.81 117 GLY B O 1
ATOM 3541 N N . LYS B 1 118 ? -15.883 40.406 -11.867 1 89.56 118 LYS B N 1
ATOM 3542 C CA . LYS B 1 118 ? -17.281 40.781 -12.055 1 89.56 118 LYS B CA 1
ATOM 3543 C C . LYS B 1 118 ? -18.172 40.125 -10.992 1 89.56 118 LYS B C 1
ATOM 3545 O O . LYS B 1 118 ? -19.359 40.406 -10.914 1 89.56 118 LYS B O 1
ATOM 3550 N N . VAL B 1 119 ? -17.531 39.344 -10.188 1 88.25 119 VAL B N 1
ATOM 3551 C CA . VAL B 1 119 ? -18.297 38.625 -9.164 1 88.25 119 VAL B CA 1
ATOM 3552 C C . VAL B 1 119 ? -18.469 39.531 -7.938 1 88.25 119 VAL B C 1
ATOM 3554 O O . VAL B 1 119 ? -17.484 40.062 -7.406 1 88.25 119 VAL B O 1
ATOM 3557 N N . LYS B 1 120 ? -19.75 39.688 -7.449 1 88.62 120 LYS B N 1
ATOM 3558 C CA . LYS B 1 120 ? -20.016 40.562 -6.309 1 88.62 120 LYS B CA 1
ATOM 3559 C C . LYS B 1 120 ? -20.328 39.75 -5.059 1 88.62 120 LYS B C 1
ATOM 3561 O O . LYS B 1 120 ? -20 40.156 -3.945 1 88.62 120 LYS B O 1
ATOM 3566 N N . LYS B 1 121 ? -20.938 38.594 -5.277 1 92.25 121 LYS B N 1
ATOM 3567 C CA . LYS B 1 121 ? -21.344 37.781 -4.133 1 92.25 121 LYS B CA 1
ATOM 3568 C C . LYS B 1 121 ? -20.172 37 -3.592 1 92.25 121 LYS B C 1
ATOM 3570 O O . LYS B 1 121 ? -19.438 36.375 -4.359 1 92.25 121 LYS B O 1
ATOM 3575 N N . ALA B 1 122 ? -20 37 -2.303 1 94 122 ALA B N 1
ATOM 3576 C CA . ALA B 1 122 ? -18.922 36.281 -1.63 1 94 122 ALA B CA 1
ATOM 3577 C C . ALA B 1 122 ? -19.328 34.844 -1.303 1 94 122 ALA B C 1
ATOM 3579 O O . ALA B 1 122 ? -19.297 34.438 -0.139 1 94 122 ALA B O 1
ATOM 3580 N N . GLU B 1 123 ? -19.734 34.188 -2.246 1 93.62 123 GLU B N 1
ATOM 3581 C CA . GLU B 1 123 ? -20.109 32.781 -2.148 1 93.62 123 GLU B CA 1
ATOM 3582 C C . GLU B 1 123 ? -19.781 32.031 -3.439 1 93.62 123 GLU B C 1
ATOM 3584 O O . GLU B 1 123 ? -19.672 32.625 -4.504 1 93.62 123 GLU B O 1
ATOM 3589 N N . PRO B 1 124 ? -19.547 30.703 -3.291 1 94.19 124 PRO B N 1
ATOM 3590 C CA . PRO B 1 124 ? -19.281 29.922 -4.504 1 94.19 124 PRO B CA 1
ATOM 3591 C C . PRO B 1 124 ? -20.328 30.156 -5.594 1 94.19 124 PRO B C 1
ATOM 3593 O O . PRO B 1 124 ? -21.516 30.281 -5.297 1 94.19 124 PRO B O 1
ATOM 3596 N N . LEU B 1 125 ? -19.859 30.125 -6.855 1 92.19 125 LEU B N 1
ATOM 3597 C CA . LEU B 1 125 ? -20.734 30.359 -7.996 1 92.19 125 LEU B CA 1
ATOM 3598 C C . LEU B 1 125 ? -21.656 29.156 -8.219 1 92.19 125 LEU B C 1
ATOM 3600 O O . LEU B 1 125 ? -21.422 28.078 -7.652 1 92.19 125 LEU B O 1
ATOM 3604 N N . GLY B 1 126 ? -22.672 29.266 -9.023 1 90.19 126 GLY B N 1
ATOM 3605 C CA . GLY B 1 126 ? -23.625 28.203 -9.312 1 90.19 126 GLY B CA 1
ATOM 3606 C C . GLY B 1 126 ? -22.969 26.969 -9.875 1 90.19 126 GLY B C 1
ATOM 3607 O O . GLY B 1 126 ? -23.438 25.844 -9.625 1 90.19 126 GLY B O 1
ATOM 3608 N N . ASN B 1 127 ? -21.859 27.172 -10.531 1 91.88 127 ASN B N 1
ATOM 3609 C CA . ASN B 1 127 ? -21.141 26.047 -11.117 1 91.88 127 ASN B CA 1
ATOM 3610 C C . ASN B 1 127 ? -20.125 25.469 -10.148 1 91.88 127 ASN B C 1
ATOM 3612 O O . ASN B 1 127 ? -19.344 24.594 -10.516 1 91.88 127 ASN B O 1
ATOM 3616 N N . GLY B 1 128 ? -20.062 26.062 -8.953 1 92.5 128 GLY B N 1
ATOM 3617 C CA . GLY B 1 128 ? -19.141 25.562 -7.934 1 92.5 128 GLY B CA 1
ATOM 3618 C C . GLY B 1 128 ? -17.812 26.281 -7.93 1 92.5 128 GLY B C 1
ATOM 3619 O O . GLY B 1 128 ? -17 26.078 -7.023 1 92.5 128 GLY B O 1
ATOM 3620 N N . ASN B 1 129 ? -17.594 27.188 -8.898 1 94.31 129 ASN B N 1
ATOM 3621 C CA . ASN B 1 129 ? -16.312 27.875 -8.992 1 94.31 129 ASN B CA 1
ATOM 3622 C C . ASN B 1 129 ? -16.172 28.938 -7.895 1 94.31 129 ASN B C 1
ATOM 3624 O O . ASN B 1 129 ? -17.172 29.453 -7.391 1 94.31 129 ASN B O 1
ATOM 3628 N N . PRO B 1 130 ? -14.883 29.203 -7.531 1 96.19 130 PRO B N 1
ATOM 3629 C CA . PRO B 1 130 ? -14.68 30.219 -6.508 1 96.19 130 PRO B CA 1
ATOM 3630 C C . PRO B 1 130 ? -15.039 31.625 -6.996 1 96.19 130 PRO B C 1
ATOM 3632 O O . PRO B 1 130 ? -14.82 31.953 -8.164 1 96.19 130 PRO B O 1
ATOM 3635 N N . PRO B 1 131 ? -15.594 32.438 -6.141 1 96.31 131 PRO B N 1
ATOM 3636 C CA . PRO B 1 131 ? -15.898 33.812 -6.5 1 96.31 131 PRO B CA 1
ATOM 3637 C C . PRO B 1 131 ? -14.656 34.688 -6.586 1 96.31 131 PRO B C 1
ATOM 3639 O O . PRO B 1 131 ? -14.703 35.781 -7.152 1 96.31 131 PRO B O 1
ATOM 3642 N N . GLY B 1 132 ? -13.656 34.281 -6.008 1 96.75 132 GLY B N 1
ATOM 3643 C CA . GLY B 1 132 ? -12.375 34.969 -5.922 1 96.75 132 GLY B CA 1
ATOM 3644 C C . GLY B 1 132 ? -11.398 34.281 -4.98 1 96.75 132 GLY B C 1
ATOM 3645 O O . GLY B 1 132 ? -11.32 33.062 -4.93 1 96.75 132 GLY B O 1
ATOM 3646 N N . SER B 1 133 ? -10.625 35.188 -4.309 1 97.19 133 SER B N 1
ATOM 3647 C CA . SER B 1 133 ? -9.625 34.656 -3.377 1 97.19 133 SER B CA 1
ATOM 3648 C C . SER B 1 133 ? -10.281 34.156 -2.098 1 97.19 133 SER B C 1
ATOM 3650 O O . SER B 1 133 ? -11.406 34.531 -1.773 1 97.19 133 SER B O 1
ATOM 3652 N N . LEU B 1 134 ? -9.609 33.25 -1.447 1 97 134 LEU B N 1
ATOM 3653 C CA . LEU B 1 134 ? -10.078 32.656 -0.195 1 97 134 LEU B CA 1
ATOM 3654 C C . LEU B 1 134 ? -9.219 33.125 0.975 1 97 134 LEU B C 1
ATOM 3656 O O . LEU B 1 134 ? -8.008 32.875 0.994 1 97 134 LEU B O 1
ATOM 3660 N N . HIS B 1 135 ? -9.852 33.844 1.882 1 96.31 135 HIS B N 1
ATOM 3661 C CA . HIS B 1 135 ? -9.188 34.25 3.111 1 96.31 135 HIS B CA 1
ATOM 3662 C C . HIS B 1 135 ? -9.5 33.312 4.258 1 96.31 135 HIS B C 1
ATOM 3664 O O . HIS B 1 135 ? -10.664 32.969 4.484 1 96.31 135 HIS B O 1
ATOM 3670 N N . ILE B 1 136 ? -8.469 32.812 4.941 1 95.94 136 ILE B N 1
ATOM 3671 C CA . ILE B 1 136 ? -8.625 31.844 6.027 1 95.94 136 ILE B CA 1
ATOM 3672 C C . ILE B 1 136 ? -8 32.406 7.305 1 95.94 136 ILE B C 1
ATOM 3674 O O . ILE B 1 136 ? -6.812 32.75 7.328 1 95.94 136 ILE B O 1
ATOM 3678 N N . HIS B 1 137 ? -8.812 32.562 8.297 1 95.06 137 HIS B N 1
ATOM 3679 C CA . HIS B 1 137 ? -8.305 32.906 9.625 1 95.06 137 HIS B CA 1
ATOM 3680 C C . HIS B 1 137 ? -7.926 31.656 10.414 1 95.06 137 HIS B C 1
ATOM 3682 O O . HIS B 1 137 ? -8.766 30.781 10.641 1 95.06 137 HIS B O 1
ATOM 3688 N N . LEU B 1 138 ? -6.695 31.578 10.781 1 94.25 138 LEU B N 1
ATOM 3689 C CA . LEU B 1 138 ? -6.191 30.406 11.484 1 94.25 138 LEU B CA 1
ATOM 3690 C C . LEU B 1 138 ? -6.359 30.562 12.992 1 94.25 138 LEU B C 1
ATOM 3692 O O . LEU B 1 138 ? -5.371 30.656 13.719 1 94.25 138 LEU B O 1
ATOM 3696 N N . ASN B 1 139 ? -7.574 30.422 13.414 1 91.31 139 ASN B N 1
ATOM 3697 C CA . ASN B 1 139 ? -7.891 30.516 14.836 1 91.31 139 ASN B CA 1
ATOM 3698 C C . ASN B 1 139 ? -7.418 29.281 15.602 1 91.31 139 ASN B C 1
ATOM 3700 O O . ASN B 1 139 ? -7.488 28.172 15.086 1 91.31 139 ASN B O 1
ATOM 3704 N N . GLY B 1 140 ? -6.859 29.484 16.766 1 89.75 140 GLY B N 1
ATOM 3705 C CA . GLY B 1 140 ? -6.613 28.391 17.703 1 89.75 140 GLY B CA 1
ATOM 3706 C C . GLY B 1 140 ? -5.508 27.469 17.25 1 89.75 140 GLY B C 1
ATOM 3707 O O . GLY B 1 140 ? -5.578 26.25 17.469 1 89.75 140 GLY B O 1
ATOM 3708 N N . LEU B 1 141 ? -4.57 27.922 16.578 1 89.94 141 LEU B N 1
ATOM 3709 C CA . LEU B 1 141 ? -3.438 27.094 16.156 1 89.94 141 LEU B CA 1
ATOM 3710 C C . LEU B 1 141 ? -2.723 26.516 17.375 1 89.94 141 LEU B C 1
ATOM 3712 O O . LEU B 1 141 ? -2.43 27.234 18.328 1 89.94 141 LEU B O 1
ATOM 3716 N N . GLN B 1 142 ? -2.506 25.203 17.344 1 89.56 142 GLN B N 1
ATOM 3717 C CA . GLN B 1 142 ? -1.803 24.547 18.422 1 89.56 142 GLN B CA 1
ATOM 3718 C C . GLN B 1 142 ? -0.848 23.469 17.906 1 89.56 142 GLN B C 1
ATOM 3720 O O . GLN B 1 142 ? -1.046 22.953 16.797 1 89.56 142 GLN B O 1
ATOM 3725 N N . ALA B 1 143 ? 0.144 23.219 18.734 1 87.38 143 ALA B N 1
ATOM 3726 C CA . ALA B 1 143 ? 1.044 22.109 18.422 1 87.38 143 ALA B CA 1
ATOM 3727 C C . ALA B 1 143 ? 0.333 20.766 18.562 1 87.38 143 ALA B C 1
ATOM 3729 O O . ALA B 1 143 ? -0.537 20.609 19.422 1 87.38 143 ALA B O 1
ATOM 3730 N N . PRO B 1 144 ? 0.67 19.906 17.578 1 82.19 144 PRO B N 1
ATOM 3731 C CA . PRO B 1 144 ? 0.084 18.578 17.75 1 82.19 144 PRO B CA 1
ATOM 3732 C C . PRO B 1 144 ? 0.531 17.906 19.047 1 82.19 144 PRO B C 1
ATOM 3734 O O . PRO B 1 144 ? 1.592 18.234 19.594 1 82.19 144 PRO B O 1
ATOM 3737 N N . ALA B 1 145 ? -0.375 17.078 19.547 1 71.94 145 ALA B N 1
ATOM 3738 C CA . ALA B 1 145 ? -0.005 16.328 20.734 1 71.94 145 ALA B CA 1
ATOM 3739 C C . ALA B 1 145 ? 1.265 15.523 20.5 1 71.94 145 ALA B C 1
ATOM 3741 O O . ALA B 1 145 ? 1.521 15.062 19.391 1 71.94 145 ALA B O 1
ATOM 3742 N N . GLU B 1 146 ? 2.207 15.484 21.469 1 62.59 146 GLU B N 1
ATOM 3743 C CA . GLU B 1 146 ? 3.494 14.805 21.406 1 62.59 146 GLU B CA 1
ATOM 3744 C C . GLU B 1 146 ? 3.328 13.367 20.906 1 62.59 146 GLU B C 1
ATOM 3746 O O . GLU B 1 146 ? 4.18 12.852 20.172 1 62.59 146 GLU B O 1
ATOM 3751 N N . GLN B 1 147 ? 2.234 12.844 21.328 1 57.56 147 GLN B N 1
ATOM 3752 C CA . GLN B 1 147 ? 2.01 11.438 21 1 57.56 147 GLN B CA 1
ATOM 3753 C C . GLN B 1 147 ? 1.867 11.234 19.484 1 57.56 147 GLN B C 1
ATOM 3755 O O . GLN B 1 147 ? 1.923 10.109 19 1 57.56 147 GLN B O 1
ATOM 3760 N N . LEU B 1 148 ? 2.023 12.422 18.797 1 60.84 148 LEU B N 1
ATOM 3761 C CA . LEU B 1 148 ? 1.784 12.281 17.359 1 60.84 148 LEU B CA 1
ATOM 3762 C C . LEU B 1 148 ? 3.1 12.25 16.594 1 60.84 148 LEU B C 1
ATOM 3764 O O . LEU B 1 148 ? 3.102 12.102 15.359 1 60.84 148 LEU B O 1
ATOM 3768 N N . VAL B 1 149 ? 4.242 12.344 17.359 1 66.38 149 VAL B N 1
ATOM 3769 C CA . VAL B 1 149 ? 5.496 12.195 16.625 1 66.38 149 VAL B CA 1
ATOM 3770 C C . VAL B 1 149 ? 5.672 10.742 16.188 1 66.38 149 VAL B C 1
ATOM 3772 O O . VAL B 1 149 ? 5.645 9.836 17.016 1 66.38 149 VAL B O 1
ATOM 3775 N N . PRO B 1 150 ? 5.84 10.625 14.867 1 76.81 150 PRO B N 1
ATOM 3776 C CA . PRO B 1 150 ? 5.953 9.234 14.422 1 76.81 150 PRO B CA 1
ATOM 3777 C C . PRO B 1 150 ? 7.18 8.531 15 1 76.81 150 PRO B C 1
ATOM 3779 O O . PRO B 1 150 ? 8.266 9.109 15.039 1 76.81 150 PRO B O 1
ATOM 3782 N N . SER B 1 151 ? 6.992 7.426 15.414 1 91.31 151 SER B N 1
ATOM 3783 C CA . SER B 1 151 ? 8.031 6.59 16 1 91.31 151 SER B CA 1
ATOM 3784 C C . SER B 1 151 ? 8.719 5.734 14.945 1 91.31 151 SER B C 1
ATOM 3786 O O . SER B 1 151 ? 9.711 5.059 15.227 1 91.31 151 SER B O 1
ATOM 3788 N N . VAL B 1 152 ? 8.273 5.879 13.742 1 97.5 152 VAL B N 1
ATOM 3789 C CA . VAL B 1 152 ? 8.75 4.977 12.703 1 97.5 152 VAL B CA 1
ATOM 3790 C C . VAL B 1 152 ? 9.508 5.762 11.641 1 97.5 152 VAL B C 1
ATOM 3792 O O . VAL B 1 152 ? 9.078 6.844 11.234 1 97.5 152 VAL B O 1
ATOM 3795 N N . SER B 1 153 ? 10.656 5.285 11.273 1 98.56 153 SER B N 1
ATOM 3796 C CA . SER B 1 153 ? 11.469 5.844 10.195 1 98.56 153 SER B CA 1
ATOM 3797 C C . SER B 1 153 ? 11.711 4.812 9.102 1 98.56 153 SER B C 1
ATOM 3799 O O . SER B 1 153 ? 11.539 3.611 9.32 1 98.56 153 SER B O 1
ATOM 3801 N N . LEU B 1 154 ? 12.109 5.355 7.906 1 98.81 154 LEU B N 1
ATOM 3802 C CA . LEU B 1 154 ? 12.203 4.492 6.73 1 98.81 154 LEU B CA 1
ATOM 3803 C C . LEU B 1 154 ? 13.492 4.758 5.969 1 98.81 154 LEU B C 1
ATOM 3805 O O . LEU B 1 154 ? 13.812 5.906 5.648 1 98.81 154 LEU B O 1
ATOM 3809 N N . ILE B 1 155 ? 14.297 3.729 5.797 1 98.81 155 ILE B N 1
ATOM 3810 C CA . ILE B 1 155 ? 15.352 3.725 4.785 1 98.81 155 ILE B CA 1
ATOM 3811 C C . ILE B 1 155 ? 14.859 3.006 3.531 1 98.81 155 ILE B C 1
ATOM 3813 O O . ILE B 1 155 ? 14.57 1.808 3.566 1 98.81 155 ILE B O 1
ATOM 3817 N N . LEU B 1 156 ? 14.758 3.768 2.461 1 98.5 156 LEU B N 1
ATOM 3818 C CA . LEU B 1 156 ? 14.203 3.242 1.218 1 98.5 156 LEU B CA 1
ATOM 3819 C C . LEU B 1 156 ? 15.242 3.279 0.1 1 98.5 156 LEU B C 1
ATOM 3821 O O . LEU B 1 156 ? 15.727 4.352 -0.27 1 98.5 156 LEU B O 1
ATOM 3825 N N . ALA B 1 157 ? 15.602 2.033 -0.358 1 97.94 157 ALA B N 1
ATOM 3826 C CA . ALA B 1 157 ? 16.375 2.045 -1.593 1 97.94 157 ALA B CA 1
ATOM 3827 C C . ALA B 1 157 ? 15.617 2.744 -2.715 1 97.94 157 ALA B C 1
ATOM 3829 O O . ALA B 1 157 ? 14.445 2.449 -2.955 1 97.94 157 ALA B O 1
ATOM 3830 N N . LEU B 1 158 ? 16.281 3.615 -3.359 1 96.69 158 LEU B N 1
ATOM 3831 C CA . LEU B 1 158 ? 15.641 4.539 -4.289 1 96.69 158 LEU B CA 1
ATOM 3832 C C . LEU B 1 158 ? 14.938 3.777 -5.41 1 96.69 158 LEU B C 1
ATOM 3834 O O . LEU B 1 158 ? 15.586 3.127 -6.227 1 96.69 158 LEU B O 1
ATOM 3838 N N . PRO B 1 159 ? 13.617 3.949 -5.414 1 95.62 159 PRO B N 1
ATOM 3839 C CA . PRO B 1 159 ? 12.898 3.342 -6.539 1 95.62 159 PRO B CA 1
ATOM 3840 C C . PRO B 1 159 ? 12.992 4.172 -7.816 1 95.62 159 PRO B C 1
ATOM 3842 O O . PRO B 1 159 ? 13.555 5.27 -7.805 1 95.62 159 PRO B O 1
ATOM 3845 N N . ARG B 1 160 ? 12.445 3.592 -8.898 1 93.62 160 ARG B N 1
ATOM 3846 C CA . ARG B 1 160 ? 12.328 4.375 -10.125 1 93.62 160 ARG B CA 1
ATOM 3847 C C . ARG B 1 160 ? 11.617 5.699 -9.859 1 93.62 160 ARG B C 1
ATOM 3849 O O . ARG B 1 160 ? 10.648 5.746 -9.102 1 93.62 160 ARG B O 1
ATOM 3856 N N . PRO B 1 161 ? 12.023 6.711 -10.547 1 93.19 161 PRO B N 1
ATOM 3857 C CA . PRO B 1 161 ? 11.516 8.055 -10.242 1 93.19 161 PRO B CA 1
ATOM 3858 C C . PRO B 1 161 ? 9.992 8.133 -10.305 1 93.19 161 PRO B C 1
ATOM 3860 O O . PRO B 1 161 ? 9.359 8.727 -9.43 1 93.19 161 PRO B O 1
ATOM 3863 N N . LEU B 1 162 ? 9.438 7.57 -11.297 1 91.94 162 LEU B N 1
ATOM 3864 C CA . LEU B 1 162 ? 7.984 7.586 -11.406 1 91.94 162 LEU B CA 1
ATOM 3865 C C . LEU B 1 162 ? 7.34 6.887 -10.219 1 91.94 162 LEU B C 1
ATOM 3867 O O . LEU B 1 162 ? 6.355 7.379 -9.664 1 91.94 162 LEU B O 1
ATOM 3871 N N . GLN B 1 163 ? 7.902 5.809 -9.82 1 94.19 163 GLN B N 1
ATOM 3872 C CA . GLN B 1 163 ? 7.402 5.07 -8.664 1 94.19 163 GLN B CA 1
ATOM 3873 C C . GLN B 1 163 ? 7.609 5.859 -7.375 1 94.19 163 GLN B C 1
ATOM 3875 O O . GLN B 1 163 ? 6.75 5.855 -6.492 1 94.19 163 GLN B O 1
ATOM 3880 N N . LEU B 1 164 ? 8.742 6.473 -7.277 1 95.81 164 LEU B N 1
ATOM 3881 C CA . LEU B 1 164 ? 9 7.312 -6.113 1 95.81 164 LEU B CA 1
ATOM 3882 C C . LEU B 1 164 ? 7.941 8.398 -5.977 1 95.81 164 LEU B C 1
ATOM 3884 O O . LEU B 1 164 ? 7.426 8.641 -4.883 1 95.81 164 LEU B O 1
ATOM 3888 N N . GLY B 1 165 ? 7.637 9.055 -7.066 1 95.38 165 GLY B N 1
ATOM 3889 C CA . GLY B 1 165 ? 6.605 10.078 -7.055 1 95.38 165 GLY B CA 1
ATOM 3890 C C . GLY B 1 165 ? 5.277 9.586 -6.52 1 95.38 165 GLY B C 1
ATOM 3891 O O . GLY B 1 165 ? 4.582 10.312 -5.805 1 95.38 165 GLY B O 1
ATOM 3892 N N . ARG B 1 166 ? 4.945 8.406 -6.812 1 94.62 166 ARG B N 1
ATOM 3893 C CA . ARG B 1 166 ? 3.695 7.809 -6.359 1 94.62 166 ARG B CA 1
ATOM 3894 C C . ARG B 1 166 ? 3.783 7.398 -4.891 1 94.62 166 ARG B C 1
ATOM 3896 O O . ARG B 1 166 ? 2.785 7.445 -4.168 1 94.62 166 ARG B O 1
ATOM 3903 N N . MET B 1 167 ? 4.973 7.082 -4.469 1 97.44 167 MET B N 1
ATOM 3904 C CA . MET B 1 167 ? 5.145 6.496 -3.143 1 97.44 167 MET B CA 1
ATOM 3905 C C . MET B 1 167 ? 5.285 7.582 -2.082 1 97.44 167 MET B C 1
ATOM 3907 O O . MET B 1 167 ? 4.953 7.363 -0.915 1 97.44 167 MET B O 1
ATOM 3911 N N . LEU B 1 168 ? 5.762 8.734 -2.441 1 97.69 168 LEU B N 1
ATOM 3912 C CA . LEU B 1 168 ? 6.051 9.773 -1.46 1 97.69 168 LEU B CA 1
ATOM 3913 C C . LEU B 1 168 ? 4.793 10.172 -0.7 1 97.69 168 LEU B C 1
ATOM 3915 O O . LEU B 1 168 ? 4.785 10.188 0.533 1 97.69 168 LEU B O 1
ATOM 3919 N N . PRO B 1 169 ? 3.658 10.406 -1.392 1 96.38 169 PRO B N 1
ATOM 3920 C CA . PRO B 1 169 ? 2.434 10.688 -0.643 1 96.38 169 PRO B CA 1
ATOM 3921 C C . PRO B 1 169 ? 2.008 9.531 0.256 1 96.38 169 PRO B C 1
ATOM 3923 O O . PRO B 1 169 ? 1.503 9.75 1.359 1 96.38 169 PRO B O 1
ATOM 3926 N N . MET B 1 170 ? 2.236 8.336 -0.159 1 97.5 170 MET B N 1
ATOM 3927 C CA . MET B 1 170 ? 1.891 7.172 0.655 1 97.5 170 MET B CA 1
ATOM 3928 C C . MET B 1 170 ? 2.721 7.137 1.934 1 97.5 170 MET B C 1
ATOM 3930 O O . MET B 1 170 ? 2.193 6.875 3.016 1 97.5 170 MET B O 1
ATOM 3934 N N . ILE B 1 171 ? 3.932 7.441 1.785 1 98.25 171 ILE B N 1
ATOM 3935 C CA . ILE B 1 171 ? 4.879 7.359 2.891 1 98.25 171 ILE B CA 1
ATOM 3936 C C . ILE B 1 171 ? 4.516 8.383 3.961 1 98.25 171 ILE B C 1
ATOM 3938 O O . ILE B 1 171 ? 4.422 8.055 5.145 1 98.25 171 ILE B O 1
ATOM 3942 N N . SER B 1 172 ? 4.293 9.609 3.568 1 96.44 172 SER B N 1
ATOM 3943 C CA . SER B 1 172 ? 3.951 10.641 4.547 1 96.44 172 SER B CA 1
ATOM 3944 C C . SER B 1 172 ? 2.568 10.398 5.145 1 96.44 172 SER B C 1
ATOM 3946 O O . SER B 1 172 ? 2.336 10.68 6.32 1 96.44 172 SER B O 1
ATOM 3948 N N . GLN B 1 173 ? 1.7 9.859 4.328 1 94.69 173 GLN B N 1
ATOM 3949 C CA . GLN B 1 173 ? 0.371 9.5 4.809 1 94.69 173 GLN B CA 1
ATOM 3950 C C . GLN B 1 173 ? 0.455 8.484 5.945 1 94.69 173 GLN B C 1
ATOM 3952 O O . GLN B 1 173 ? -0.305 8.562 6.914 1 94.69 173 GLN B O 1
ATOM 3957 N N . MET B 1 174 ? 1.377 7.59 5.828 1 96.31 174 MET B N 1
ATOM 3958 C CA . MET B 1 174 ? 1.539 6.516 6.805 1 96.31 174 MET B CA 1
ATOM 3959 C C . MET B 1 174 ? 2.203 7.035 8.078 1 96.31 174 MET B C 1
ATOM 3961 O O . MET B 1 174 ? 2.119 6.402 9.133 1 96.31 174 MET B O 1
ATOM 3965 N N . GLY B 1 175 ? 2.828 8.102 8.023 1 95.44 175 GLY B N 1
ATOM 3966 C CA . GLY B 1 175 ? 3.498 8.664 9.188 1 95.44 175 GLY B CA 1
ATOM 3967 C C . GLY B 1 175 ? 4.926 8.18 9.344 1 95.44 175 GLY B C 1
ATOM 3968 O O . GLY B 1 175 ? 5.168 7.148 9.984 1 95.44 175 GLY B O 1
ATOM 3969 N N . VAL B 1 176 ? 5.859 8.883 8.852 1 97.12 176 VAL B N 1
ATOM 3970 C CA . VAL B 1 176 ? 7.277 8.555 8.906 1 97.12 176 VAL B CA 1
ATOM 3971 C C . VAL B 1 176 ? 8.062 9.75 9.445 1 97.12 176 VAL B C 1
ATOM 3973 O O . VAL B 1 176 ? 7.848 10.883 9.023 1 97.12 176 VAL B O 1
ATOM 3976 N N . ASN B 1 177 ? 8.914 9.484 10.406 1 95.62 177 ASN B N 1
ATOM 3977 C CA . ASN B 1 177 ? 9.711 10.555 11 1 95.62 177 ASN B CA 1
ATOM 3978 C C . ASN B 1 177 ? 10.891 10.938 10.109 1 95.62 177 ASN B C 1
ATOM 3980 O O . ASN B 1 177 ? 11.031 12.102 9.727 1 95.62 177 ASN B O 1
ATOM 3984 N N . HIS B 1 178 ? 11.75 9.961 9.859 1 97.06 178 HIS B N 1
ATOM 3985 C CA . HIS B 1 178 ? 12.852 10.133 8.906 1 97.06 178 HIS B CA 1
ATOM 3986 C C . HIS B 1 178 ? 12.641 9.273 7.668 1 97.06 178 HIS B C 1
ATOM 3988 O O . HIS B 1 178 ? 12.281 8.102 7.773 1 97.06 178 HIS B O 1
ATOM 3994 N N . LEU B 1 179 ? 12.82 9.945 6.543 1 98.12 179 LEU B N 1
ATOM 3995 C CA . LEU B 1 179 ? 12.836 9.234 5.27 1 98.12 179 LEU B CA 1
ATOM 3996 C C . LEU B 1 179 ? 14.211 9.32 4.617 1 98.12 179 LEU B C 1
ATOM 3998 O O . LEU B 1 179 ? 14.648 10.406 4.227 1 98.12 179 LEU B O 1
ATOM 4002 N N . VAL B 1 180 ? 14.898 8.203 4.555 1 98.38 180 VAL B N 1
ATOM 4003 C CA . VAL B 1 180 ? 16.203 8.117 3.893 1 98.38 180 VAL B CA 1
ATOM 4004 C C . VAL B 1 180 ? 16.047 7.477 2.518 1 98.38 180 VAL B C 1
ATOM 4006 O O . VAL B 1 180 ? 15.664 6.309 2.412 1 98.38 180 VAL B O 1
ATOM 4009 N N . LEU B 1 181 ? 16.25 8.234 1.48 1 97.5 181 LEU B N 1
ATOM 4010 C CA . LEU B 1 181 ? 16.344 7.699 0.129 1 97.5 181 LEU B CA 1
ATOM 4011 C C . LEU B 1 181 ? 17.781 7.312 -0.207 1 97.5 181 LEU B C 1
ATOM 4013 O O . LEU B 1 181 ? 18.641 8.18 -0.357 1 97.5 181 LEU B O 1
ATOM 4017 N N . ALA B 1 182 ? 17.953 6.004 -0.339 1 97.44 182 ALA B N 1
ATOM 4018 C CA . ALA B 1 182 ? 19.328 5.539 -0.342 1 97.44 182 ALA B CA 1
ATOM 4019 C C . ALA B 1 182 ? 19.672 4.824 -1.648 1 97.44 182 ALA B C 1
ATOM 4021 O O . ALA B 1 182 ? 18.797 4.203 -2.266 1 97.44 182 ALA B O 1
ATOM 4022 N N . GLN B 1 183 ? 20.938 4.914 -1.927 1 95 183 GLN B N 1
ATOM 4023 C CA . GLN B 1 183 ? 21.5 4.07 -2.973 1 95 183 GLN B CA 1
ATOM 4024 C C . GLN B 1 183 ? 21.609 2.621 -2.514 1 95 183 GLN B C 1
ATOM 4026 O O . GLN B 1 183 ? 21.578 2.34 -1.313 1 95 183 GLN B O 1
ATOM 4031 N N . ALA B 1 184 ? 21.562 1.712 -3.404 1 95.38 184 ALA B N 1
ATOM 4032 C CA . ALA B 1 184 ? 21.828 0.288 -3.221 1 95.38 184 ALA B CA 1
ATOM 4033 C C . ALA B 1 184 ? 22.484 -0.315 -4.465 1 95.38 184 ALA B C 1
ATOM 4035 O O . ALA B 1 184 ? 22.453 0.294 -5.539 1 95.38 184 ALA B O 1
ATOM 4036 N N . GLN B 1 185 ? 23.047 -1.421 -4.301 1 94.38 185 GLN B N 1
ATOM 4037 C CA . GLN B 1 185 ? 23.797 -2.041 -5.391 1 94.38 185 GLN B CA 1
ATOM 4038 C C . GLN B 1 185 ? 22.906 -2.242 -6.621 1 94.38 185 GLN B C 1
ATOM 4040 O O . GLN B 1 185 ? 23.359 -2.027 -7.75 1 94.38 185 GLN B O 1
ATOM 4045 N N . LYS B 1 186 ? 21.703 -2.58 -6.449 1 92.56 186 LYS B N 1
ATOM 4046 C CA . LYS B 1 186 ? 20.828 -2.906 -7.57 1 92.56 186 LYS B CA 1
ATOM 4047 C C . LYS B 1 186 ? 19.969 -1.709 -7.965 1 92.56 186 LYS B C 1
ATOM 4049 O O . LYS B 1 186 ? 18.984 -1.855 -8.695 1 92.56 186 LYS B O 1
ATOM 4054 N N . VAL B 1 187 ? 20.297 -0.502 -7.453 1 94 187 VAL B N 1
ATOM 4055 C CA . VAL B 1 187 ? 19.625 0.738 -7.844 1 94 187 VAL B CA 1
ATOM 4056 C C . VAL B 1 187 ? 20.453 1.438 -8.93 1 94 187 VAL B C 1
ATOM 4058 O O . VAL B 1 187 ? 21.609 1.804 -8.711 1 94 187 VAL B O 1
ATOM 4061 N N . PRO B 1 188 ? 19.891 1.622 -10.109 1 92.69 188 PRO B N 1
ATOM 4062 C CA . PRO B 1 188 ? 20.609 2.367 -11.148 1 92.69 188 PRO B CA 1
ATOM 4063 C C . PRO B 1 188 ? 21.031 3.76 -10.68 1 92.69 188 PRO B C 1
ATOM 4065 O O . PRO B 1 188 ? 20.25 4.469 -10.055 1 92.69 188 PRO B O 1
ATOM 4068 N N . LYS B 1 189 ? 22.188 4.191 -11.039 1 90.62 189 LYS B N 1
ATOM 4069 C CA . LYS B 1 189 ? 22.766 5.461 -10.602 1 90.62 189 LYS B CA 1
ATOM 4070 C C . LYS B 1 189 ? 22 6.641 -11.211 1 90.62 189 LYS B C 1
ATOM 4072 O O . LYS B 1 189 ? 21.922 7.711 -10.602 1 90.62 189 LYS B O 1
ATOM 4077 N N . ASP B 1 190 ? 21.438 6.426 -12.305 1 92.06 190 ASP B N 1
ATOM 4078 C CA . ASP B 1 190 ? 20.781 7.512 -13.031 1 92.06 190 ASP B CA 1
ATOM 4079 C C . ASP B 1 190 ? 19.5 7.953 -12.32 1 92.06 190 ASP B C 1
ATOM 4081 O O . ASP B 1 190 ? 19 9.047 -12.562 1 92.06 190 ASP B O 1
ATOM 4085 N N . TYR B 1 191 ? 19.031 7.141 -11.438 1 92.5 191 TYR B N 1
ATOM 4086 C CA . TYR B 1 191 ? 17.844 7.523 -10.672 1 92.5 191 TYR B CA 1
ATOM 4087 C C . TYR B 1 191 ? 18.125 8.773 -9.844 1 92.5 191 TYR B C 1
ATOM 4089 O O . TYR B 1 191 ? 17.234 9.609 -9.664 1 92.5 191 TYR B O 1
ATOM 4097 N N . PHE B 1 192 ? 19.312 8.938 -9.398 1 91.75 192 PHE B N 1
ATOM 4098 C CA . PHE B 1 192 ? 19.688 10.055 -8.539 1 91.75 192 PHE B CA 1
ATOM 4099 C C . PHE B 1 192 ? 19.797 11.344 -9.336 1 91.75 192 PHE B C 1
ATOM 4101 O O . PHE B 1 192 ? 19.828 12.438 -8.758 1 91.75 192 PHE B O 1
ATOM 4108 N N . GLY B 1 193 ? 19.844 11.25 -10.609 1 90.44 193 GLY B N 1
ATOM 4109 C CA . GLY B 1 193 ? 19.891 12.422 -11.469 1 90.44 193 GLY B CA 1
ATOM 4110 C C . GLY B 1 193 ? 18.531 12.805 -12.023 1 90.44 193 GLY B C 1
ATOM 4111 O O . GLY B 1 193 ? 18.438 13.719 -12.852 1 90.44 193 GLY B O 1
ATOM 4112 N N . SER B 1 194 ? 17.531 12.133 -11.602 1 90.06 194 SER B N 1
ATOM 4113 C CA . SER B 1 194 ? 16.188 12.398 -12.102 1 90.06 194 SER B CA 1
ATOM 4114 C C . SER B 1 194 ? 15.719 13.789 -11.703 1 90.06 194 SER B C 1
ATOM 4116 O O . SER B 1 194 ? 16.203 14.359 -10.719 1 90.06 194 SER B O 1
ATOM 4118 N N . HIS B 1 195 ? 14.703 14.328 -12.406 1 88.62 195 HIS B N 1
ATOM 4119 C CA . HIS B 1 195 ? 14.109 15.625 -12.125 1 88.62 195 HIS B CA 1
ATOM 4120 C C . HIS B 1 195 ? 13.492 15.664 -10.734 1 88.62 195 HIS B C 1
ATOM 4122 O O . HIS B 1 195 ? 13.656 16.641 -10 1 88.62 195 HIS B O 1
ATOM 4128 N N . LEU B 1 196 ? 12.922 14.68 -10.383 1 87.44 196 LEU B N 1
ATOM 4129 C CA . LEU B 1 196 ? 12.258 14.594 -9.086 1 87.44 196 LEU B CA 1
ATOM 4130 C C . LEU B 1 196 ? 13.273 14.758 -7.953 1 87.44 196 LEU B C 1
ATOM 4132 O O . LEU B 1 196 ? 13.039 15.516 -7.012 1 87.44 196 LEU B O 1
ATOM 4136 N N . LEU B 1 197 ? 14.383 14.102 -8.039 1 88.31 197 LEU B N 1
ATOM 4137 C CA . LEU B 1 197 ? 15.359 14.125 -6.953 1 88.31 197 LEU B CA 1
ATOM 4138 C C . LEU B 1 197 ? 16.172 15.422 -6.98 1 88.31 197 LEU B C 1
ATOM 4140 O O . LEU B 1 197 ? 16.688 15.852 -5.949 1 88.31 197 LEU B O 1
ATOM 4144 N N . ARG B 1 198 ? 16.25 15.992 -8.148 1 86.25 198 ARG B N 1
ATOM 4145 C CA . ARG B 1 198 ? 17.016 17.234 -8.281 1 86.25 198 ARG B CA 1
ATOM 4146 C C . ARG B 1 198 ? 16.203 18.422 -7.801 1 86.25 198 ARG B C 1
ATOM 4148 O O . ARG B 1 198 ? 16.766 19.516 -7.586 1 86.25 198 ARG B O 1
ATOM 4155 N N . ASN B 1 199 ? 14.938 18.219 -7.617 1 87.56 199 ASN B N 1
ATOM 4156 C CA . ASN B 1 199 ? 14.055 19.297 -7.191 1 87.56 199 ASN B CA 1
ATOM 4157 C C . ASN B 1 199 ? 13.469 19.031 -5.805 1 87.56 199 ASN B C 1
ATOM 4159 O O . ASN B 1 199 ? 12.383 18.469 -5.68 1 87.56 199 ASN B O 1
ATOM 4163 N N . PRO B 1 200 ? 14.086 19.531 -4.828 1 85.19 200 PRO B N 1
ATOM 4164 C CA . PRO B 1 200 ? 13.633 19.281 -3.457 1 85.19 200 PRO B CA 1
ATOM 4165 C C . PRO B 1 200 ? 12.211 19.781 -3.213 1 85.19 200 PRO B C 1
ATOM 4167 O O . PRO B 1 200 ? 11.492 19.203 -2.389 1 85.19 200 PRO B O 1
ATOM 4170 N N . GLU B 1 201 ? 11.867 20.781 -3.9 1 86.81 201 GLU B N 1
ATOM 4171 C CA . GLU B 1 201 ? 10.523 21.328 -3.727 1 86.81 201 GLU B CA 1
ATOM 4172 C C . GLU B 1 201 ? 9.461 20.344 -4.203 1 86.81 201 GLU B C 1
ATOM 4174 O O . GLU B 1 201 ? 8.391 20.234 -3.598 1 86.81 201 GLU B O 1
ATOM 4179 N N . GLU B 1 202 ? 9.773 19.672 -5.227 1 89.81 202 GLU B N 1
ATOM 4180 C CA . GLU B 1 202 ? 8.828 18.672 -5.734 1 89.81 202 GLU B CA 1
ATOM 4181 C C . GLU B 1 202 ? 8.664 17.516 -4.762 1 89.81 202 GLU B C 1
ATOM 4183 O O . GLU B 1 202 ? 7.555 17.016 -4.562 1 89.81 202 GLU B O 1
ATOM 4188 N N . LEU B 1 203 ? 9.766 17.094 -4.219 1 93.94 203 LEU B N 1
ATOM 4189 C CA . LEU B 1 203 ? 9.711 16.047 -3.205 1 93.94 203 LEU B CA 1
ATOM 4190 C C . LEU B 1 203 ? 8.852 16.484 -2.02 1 93.94 203 LEU B C 1
ATOM 4192 O O . LEU B 1 203 ? 8 15.727 -1.549 1 93.94 203 LEU B O 1
ATOM 4196 N N . ARG B 1 204 ? 9.102 17.641 -1.619 1 91.94 204 ARG B N 1
ATOM 4197 C CA . ARG B 1 204 ? 8.367 18.203 -0.494 1 91.94 204 ARG B CA 1
ATOM 4198 C C . ARG B 1 204 ? 6.875 18.281 -0.8 1 91.94 204 ARG B C 1
ATOM 4200 O O . ARG B 1 204 ? 6.043 17.938 0.042 1 91.94 204 ARG B O 1
ATOM 4207 N N . GLU B 1 205 ? 6.551 18.719 -1.93 1 89.62 205 GLU B N 1
ATOM 4208 C CA . GLU B 1 205 ? 5.156 18.844 -2.342 1 89.62 205 GLU B CA 1
ATOM 4209 C C . GLU B 1 205 ? 4.445 17.5 -2.291 1 89.62 205 GLU B C 1
ATOM 4211 O O . GLU B 1 205 ? 3.303 17.406 -1.841 1 89.62 205 GLU B O 1
ATOM 4216 N N . LYS B 1 206 ? 5.098 16.516 -2.756 1 94 206 LYS B N 1
ATOM 4217 C CA . LYS B 1 206 ? 4.512 15.18 -2.738 1 94 206 LYS B CA 1
ATOM 4218 C C . LYS B 1 206 ? 4.285 14.695 -1.308 1 94 206 LYS B C 1
ATOM 4220 O O . LYS B 1 206 ? 3.262 14.078 -1.013 1 94 206 LYS B O 1
ATOM 4225 N N . LEU B 1 207 ? 5.188 15 -0.472 1 95.19 207 LEU B N 1
ATOM 4226 C CA . LEU B 1 207 ? 5.043 14.617 0.929 1 95.19 207 LEU B CA 1
ATOM 4227 C C . LEU B 1 207 ? 3.895 15.367 1.585 1 95.19 207 LEU B C 1
ATOM 4229 O O . LEU B 1 207 ? 3.146 14.797 2.383 1 95.19 207 LEU B O 1
ATOM 4233 N N . ILE B 1 208 ? 3.727 16.594 1.27 1 91.81 208 ILE B N 1
ATOM 4234 C CA . ILE B 1 208 ? 2.648 17.406 1.815 1 91.81 208 ILE B CA 1
ATOM 4235 C C . ILE B 1 208 ? 1.3 16.859 1.357 1 91.81 208 ILE B C 1
ATOM 4237 O O . ILE B 1 208 ? 0.333 16.859 2.123 1 91.81 208 ILE B O 1
ATOM 4241 N N . GLU B 1 209 ? 1.264 16.438 0.137 1 90.12 209 GLU B N 1
ATOM 4242 C CA . GLU B 1 209 ? 0.043 15.828 -0.372 1 90.12 209 GLU B CA 1
ATOM 4243 C C . GLU B 1 209 ? -0.417 14.688 0.532 1 90.12 209 GLU B C 1
ATOM 4245 O O . GLU B 1 209 ? -1.601 14.586 0.86 1 90.12 209 GLU B O 1
ATOM 4250 N N . GLY B 1 210 ? 0.507 13.867 0.867 1 93.75 210 GLY B N 1
ATOM 4251 C CA . GLY B 1 210 ? 0.183 12.781 1.771 1 93.75 210 GLY B CA 1
ATOM 4252 C C . GLY B 1 210 ? -0.281 13.25 3.137 1 93.75 210 GLY B C 1
ATOM 4253 O O . GLY B 1 210 ? -1.186 12.664 3.73 1 93.75 210 GLY B O 1
ATOM 4254 N N . LEU B 1 211 ? 0.273 14.289 3.656 1 92.31 211 LEU B N 1
ATOM 4255 C CA . LEU B 1 211 ? -0.112 14.844 4.949 1 92.31 211 LEU B CA 1
ATOM 4256 C C . LEU B 1 211 ? -1.519 15.43 4.887 1 92.31 211 LEU B C 1
ATOM 4258 O O . LEU B 1 211 ? -2.283 15.32 5.848 1 92.31 211 LEU B O 1
ATOM 4262 N N . CYS B 1 212 ? -1.828 16.062 3.762 1 88 212 CYS B N 1
ATOM 4263 C CA . CYS B 1 212 ? -3.174 16.594 3.572 1 88 212 CYS B CA 1
ATOM 4264 C C . CYS B 1 212 ? -4.219 15.484 3.703 1 88 212 CYS B C 1
ATOM 4266 O O . CYS B 1 212 ? -5.262 15.68 4.328 1 88 212 CYS B O 1
ATOM 4268 N N . GLN B 1 213 ? -3.859 14.391 3.195 1 86.94 213 GLN B N 1
ATOM 4269 C CA . GLN B 1 213 ? -4.746 13.234 3.271 1 86.94 213 GLN B CA 1
ATOM 4270 C C . GLN B 1 213 ? -4.836 12.703 4.699 1 86.94 213 GLN B C 1
ATOM 4272 O O . GLN B 1 213 ? -5.93 12.43 5.199 1 86.94 213 GLN B O 1
ATOM 4277 N N . ALA B 1 214 ? -3.75 12.555 5.293 1 90.31 214 ALA B N 1
ATOM 4278 C CA . ALA B 1 214 ? -3.68 11.953 6.621 1 90.31 214 ALA B CA 1
ATOM 4279 C C . ALA B 1 214 ? -4.238 12.898 7.68 1 90.31 214 ALA B C 1
ATOM 4281 O O . ALA B 1 214 ? -4.621 12.469 8.773 1 90.31 214 ALA B O 1
ATOM 4282 N N . GLY B 1 215 ? -4.23 14.188 7.406 1 87 215 GLY B N 1
ATOM 4283 C CA . GLY B 1 215 ? -4.617 15.195 8.375 1 87 215 GLY B CA 1
ATOM 4284 C C . GLY B 1 215 ? -3.531 15.5 9.391 1 87 215 GLY B C 1
ATOM 4285 O O . GLY B 1 215 ? -3.824 15.812 10.547 1 87 215 GLY B O 1
ATOM 4286 N N . ASP B 1 216 ? -2.301 15.273 9.008 1 88.81 216 ASP B N 1
ATOM 4287 C CA . ASP B 1 216 ? -1.145 15.547 9.859 1 88.81 216 ASP B CA 1
ATOM 4288 C C . ASP B 1 216 ? -0.317 16.703 9.312 1 88.81 216 ASP B C 1
ATOM 4290 O O . ASP B 1 216 ? -0.521 17.141 8.172 1 88.81 216 ASP B O 1
ATOM 4294 N N . VAL B 1 217 ? 0.577 17.234 10.164 1 91.81 217 VAL B N 1
ATOM 4295 C CA . VAL B 1 217 ? 1.298 18.438 9.758 1 91.81 217 VAL B CA 1
ATOM 4296 C C . VAL B 1 217 ? 2.803 18.203 9.844 1 91.81 217 VAL B C 1
ATOM 4298 O O . VAL B 1 217 ? 3.6 19.062 9.477 1 91.81 217 VAL B O 1
ATOM 4301 N N . ARG B 1 218 ? 3.17 17.078 10.273 1 91.94 218 ARG B N 1
ATOM 4302 C CA . ARG B 1 218 ? 4.594 16.828 10.469 1 91.94 218 ARG B CA 1
ATOM 4303 C C . ARG B 1 218 ? 5.215 16.203 9.234 1 91.94 218 ARG B C 1
ATOM 4305 O O . ARG B 1 218 ? 4.926 15.047 8.898 1 91.94 218 ARG B O 1
ATOM 4312 N N . LEU B 1 219 ? 6.129 16.875 8.633 1 93.25 219 LEU B N 1
ATOM 4313 C CA . LEU B 1 219 ? 6.848 16.406 7.461 1 93.25 219 LEU B CA 1
ATOM 4314 C C . LEU B 1 219 ? 7.973 15.445 7.859 1 93.25 219 LEU B C 1
ATOM 4316 O O . LEU B 1 219 ? 8.711 15.719 8.812 1 93.25 219 LEU B O 1
ATOM 4320 N N . PRO B 1 220 ? 8.086 14.352 7.102 1 95 220 PRO B N 1
ATOM 4321 C CA . PRO B 1 220 ? 9.289 13.547 7.328 1 95 220 PRO B CA 1
ATOM 4322 C C . PRO B 1 220 ? 10.578 14.312 7.059 1 95 220 PRO B C 1
ATOM 4324 O O . PRO B 1 220 ? 10.633 15.117 6.121 1 95 220 PRO B O 1
ATOM 4327 N N . GLN B 1 221 ? 11.547 14.117 7.914 1 94 221 GLN B N 1
ATOM 4328 C CA . GLN B 1 221 ? 12.883 14.617 7.605 1 94 221 GLN B CA 1
ATOM 4329 C C . GLN B 1 221 ? 13.531 13.805 6.492 1 94 221 GLN B C 1
ATOM 4331 O O . GLN B 1 221 ? 13.805 12.617 6.668 1 94 221 GLN B O 1
ATOM 4336 N N . LEU B 1 222 ? 13.82 14.461 5.383 1 95.5 222 LEU B N 1
ATOM 4337 C CA . LEU B 1 222 ? 14.266 13.773 4.176 1 95.5 222 LEU B CA 1
ATOM 4338 C C . LEU B 1 222 ? 15.789 13.75 4.098 1 95.5 222 LEU B C 1
ATOM 4340 O O . LEU B 1 222 ? 16.438 14.789 4.277 1 95.5 222 LEU B O 1
ATOM 4344 N N . HIS B 1 223 ? 16.359 12.562 3.898 1 95.5 223 HIS B N 1
ATOM 4345 C CA . HIS B 1 223 ? 17.781 12.352 3.678 1 95.5 223 HIS B CA 1
ATOM 4346 C C . HIS B 1 223 ? 18.031 11.664 2.34 1 95.5 223 HIS B C 1
ATOM 4348 O O . HIS B 1 223 ? 17.422 10.641 2.035 1 95.5 223 HIS B O 1
ATOM 4354 N N . ILE B 1 224 ? 18.906 12.289 1.56 1 95.5 224 ILE B N 1
ATOM 4355 C CA . ILE B 1 224 ? 19.312 11.656 0.31 1 95.5 224 ILE B CA 1
ATOM 4356 C C . ILE B 1 224 ? 20.719 11.07 0.465 1 95.5 224 ILE B C 1
ATOM 4358 O O . ILE B 1 224 ? 21.672 11.797 0.718 1 95.5 224 ILE B O 1
ATOM 4362 N N . VAL B 1 225 ? 20.828 9.781 0.296 1 96.31 225 VAL B N 1
ATOM 4363 C CA . VAL B 1 225 ? 22.078 9.062 0.523 1 96.31 225 VAL B CA 1
ATOM 4364 C C . VAL B 1 225 ? 22.578 8.477 -0.793 1 96.31 225 VAL B C 1
ATOM 4366 O O . VAL B 1 225 ? 22.016 7.5 -1.303 1 96.31 225 VAL B O 1
ATOM 4369 N N . ARG B 1 226 ? 23.672 8.953 -1.298 1 94.25 226 ARG B N 1
ATOM 4370 C CA . ARG B 1 226 ? 24.203 8.539 -2.594 1 94.25 226 ARG B CA 1
ATOM 4371 C C . ARG B 1 226 ? 25.234 7.43 -2.436 1 94.25 226 ARG B C 1
ATOM 4373 O O . ARG B 1 226 ? 25.641 6.809 -3.418 1 94.25 226 ARG B O 1
ATOM 4380 N N . ASN B 1 227 ? 25.672 7.277 -1.239 1 95.5 227 ASN B N 1
ATOM 4381 C CA . ASN B 1 227 ? 26.609 6.199 -0.913 1 95.5 227 ASN B CA 1
ATOM 4382 C C . ASN B 1 227 ? 26.156 5.43 0.327 1 95.5 227 ASN B C 1
ATOM 4384 O O . ASN B 1 227 ? 26.359 5.891 1.453 1 95.5 227 ASN B O 1
ATOM 4388 N N . LEU B 1 228 ? 25.672 4.238 0.096 1 96.5 228 LEU B N 1
ATOM 4389 C CA . LEU B 1 228 ? 25.078 3.447 1.17 1 96.5 228 LEU B CA 1
ATOM 4390 C C . LEU B 1 228 ? 26.141 3.035 2.186 1 96.5 228 LEU B C 1
ATOM 4392 O O . LEU B 1 228 ? 25.906 3.094 3.395 1 96.5 228 LEU B O 1
ATOM 4396 N N . ARG B 1 229 ? 27.281 2.6 1.707 1 95.31 229 ARG B N 1
ATOM 4397 C CA . ARG B 1 229 ? 28.344 2.15 2.592 1 95.31 229 ARG B CA 1
ATOM 4398 C C . ARG B 1 229 ? 28.766 3.262 3.547 1 95.31 229 ARG B C 1
ATOM 4400 O O . ARG B 1 229 ? 28.891 3.039 4.754 1 95.31 229 ARG B O 1
ATOM 4407 N N . ASP B 1 230 ? 28.969 4.406 3 1 95.88 230 ASP B N 1
ATOM 4408 C CA . ASP B 1 230 ? 29.359 5.559 3.803 1 95.88 230 ASP B CA 1
ATOM 4409 C C . ASP B 1 230 ? 28.281 5.918 4.816 1 95.88 230 ASP B C 1
ATOM 4411 O O . ASP B 1 230 ? 28.578 6.211 5.977 1 95.88 230 ASP B O 1
ATOM 4415 N N . PHE B 1 231 ? 27.125 5.883 4.398 1 97.5 231 PHE B N 1
ATOM 4416 C CA . PHE B 1 231 ? 26 6.195 5.277 1 97.5 231 PHE B CA 1
ATOM 4417 C C . PHE B 1 231 ? 25.938 5.223 6.449 1 97.5 231 PHE B C 1
ATOM 4419 O O . PHE B 1 231 ? 25.828 5.641 7.602 1 97.5 231 PHE B O 1
ATOM 4426 N N . LEU B 1 232 ? 26.016 3.926 6.184 1 97.38 232 LEU B N 1
ATOM 4427 C CA . LEU B 1 232 ? 25.922 2.895 7.211 1 97.38 232 LEU B CA 1
ATOM 4428 C C . LEU B 1 232 ? 27.094 2.967 8.172 1 97.38 232 LEU B C 1
ATOM 4430 O O . LEU B 1 232 ? 26.938 2.734 9.367 1 97.38 232 LEU B O 1
ATOM 4434 N N . THR B 1 233 ? 28.25 3.379 7.715 1 94.62 233 THR B N 1
ATOM 4435 C CA . THR B 1 233 ? 29.469 3.396 8.523 1 94.62 233 THR B CA 1
ATOM 4436 C C . THR B 1 233 ? 29.547 4.676 9.359 1 94.62 233 THR B C 1
ATOM 4438 O O . THR B 1 233 ? 29.938 4.641 10.523 1 94.62 233 THR B O 1
ATOM 4441 N N . ASN B 1 234 ? 29.016 5.789 8.766 1 94.06 234 ASN B N 1
ATOM 4442 C CA . ASN B 1 234 ? 29.375 7.062 9.383 1 94.06 234 ASN B CA 1
ATOM 4443 C C . ASN B 1 234 ? 28.141 7.844 9.82 1 94.06 234 ASN B C 1
ATOM 4445 O O . ASN B 1 234 ? 28.234 8.734 10.664 1 94.06 234 ASN B O 1
ATOM 4449 N N . GLU B 1 235 ? 27.031 7.559 9.297 1 96.38 235 GLU B N 1
ATOM 4450 C CA . GLU B 1 235 ? 25.922 8.492 9.477 1 96.38 235 GLU B CA 1
ATOM 4451 C C . GLU B 1 235 ? 24.734 7.82 10.172 1 96.38 235 GLU B C 1
ATOM 4453 O O . GLU B 1 235 ? 23.953 8.484 10.844 1 96.38 235 GLU B O 1
ATOM 4458 N N . VAL B 1 236 ? 24.578 6.531 10.062 1 97.81 236 VAL B N 1
ATOM 4459 C CA . VAL B 1 236 ? 23.391 5.812 10.5 1 97.81 236 VAL B CA 1
ATOM 4460 C C . VAL B 1 236 ? 23.219 5.961 12.016 1 97.81 236 VAL B C 1
ATOM 4462 O O . VAL B 1 236 ? 22.109 6.113 12.516 1 97.81 236 VAL B O 1
ATOM 4465 N N . ASP B 1 237 ? 24.328 6.027 12.836 1 97.56 237 ASP B N 1
ATOM 4466 C CA . ASP B 1 237 ? 24.266 6.117 14.289 1 97.56 237 ASP B CA 1
ATOM 4467 C C . ASP B 1 237 ? 23.859 7.523 14.734 1 97.56 237 ASP B C 1
ATOM 4469 O O . ASP B 1 237 ? 23.312 7.699 15.82 1 97.56 237 ASP B O 1
ATOM 4473 N N . GLU B 1 238 ? 24.203 8.461 13.93 1 96.94 238 GLU B N 1
ATOM 4474 C CA . GLU B 1 238 ? 23.812 9.828 14.242 1 96.94 238 GLU B CA 1
ATOM 4475 C C . GLU B 1 238 ? 22.312 10.031 14.094 1 96.94 238 GLU B C 1
ATOM 4477 O O . GLU B 1 238 ? 21.672 10.656 14.938 1 96.94 238 GLU B O 1
ATOM 4482 N N . ILE B 1 239 ? 21.734 9.492 13.094 1 96.88 239 ILE B N 1
ATOM 4483 C CA . ILE B 1 239 ? 20.312 9.664 12.805 1 96.88 239 ILE B CA 1
ATOM 4484 C C . ILE B 1 239 ? 19.5 8.641 13.602 1 96.88 239 ILE B C 1
ATOM 4486 O O . ILE B 1 239 ? 18.438 8.969 14.133 1 96.88 239 ILE B O 1
ATOM 4490 N N . PHE B 1 240 ? 20.062 7.438 13.656 1 98 240 PHE B N 1
ATOM 4491 C CA . PHE B 1 240 ? 19.375 6.34 14.32 1 98 240 PHE B CA 1
ATOM 4492 C C . PHE B 1 240 ? 20.281 5.688 15.367 1 98 240 PHE B C 1
ATOM 4494 O O . PHE B 1 240 ? 20.672 4.523 15.219 1 98 240 PHE B O 1
ATOM 4501 N N . PRO B 1 241 ? 20.5 6.32 16.484 1 97.5 241 PRO B N 1
ATOM 4502 C CA . PRO B 1 241 ? 21.344 5.73 17.516 1 97.5 241 PRO B CA 1
ATOM 4503 C C . PRO B 1 241 ? 20.812 4.391 18.016 1 97.5 241 PRO B C 1
ATOM 4505 O O . PRO B 1 241 ? 19.609 4.242 18.25 1 97.5 241 PRO B O 1
ATOM 4508 N N . LYS B 1 242 ? 21.719 3.428 18.281 1 95.69 242 LYS B N 1
ATOM 4509 C CA . LYS B 1 242 ? 21.375 2.057 18.656 1 95.69 242 LYS B CA 1
ATOM 4510 C C . LYS B 1 242 ? 20.625 2.012 19.984 1 95.69 242 LYS B C 1
ATOM 4512 O O . LYS B 1 242 ? 19.828 1.103 20.219 1 95.69 242 LYS B O 1
ATOM 4517 N N . ASN B 1 243 ? 20.844 2.947 20.781 1 95.69 243 ASN B N 1
ATOM 4518 C CA . ASN B 1 243 ? 20.203 2.953 22.094 1 95.69 243 ASN B CA 1
ATOM 4519 C C . ASN B 1 243 ? 18.828 3.602 22.047 1 95.69 243 ASN B C 1
ATOM 4521 O O . ASN B 1 243 ? 18.094 3.598 23.031 1 95.69 243 ASN B O 1
ATOM 4525 N N . GLN B 1 244 ? 18.453 4.125 20.891 1 96 244 GLN B N 1
ATOM 4526 C CA . GLN B 1 244 ? 17.188 4.836 20.797 1 96 244 GLN B CA 1
ATOM 4527 C C . GLN B 1 244 ? 16.281 4.211 19.734 1 96 244 GLN B C 1
ATOM 4529 O O . GLN B 1 244 ? 15.07 4.457 19.734 1 96 244 GLN B O 1
ATOM 4534 N N . TYR B 1 245 ? 16.891 3.486 18.844 1 97.44 245 TYR B N 1
ATOM 4535 C CA . TYR B 1 245 ? 16.125 2.928 17.734 1 97.44 245 TYR B CA 1
ATOM 4536 C C . TYR B 1 245 ? 16.297 1.416 17.656 1 97.44 245 TYR B C 1
ATOM 4538 O O . TYR B 1 245 ? 17.422 0.908 17.734 1 97.44 245 TYR B O 1
ATOM 4546 N N . ALA B 1 246 ? 15.172 0.693 17.562 1 98.06 246 ALA B N 1
ATOM 4547 C CA . ALA B 1 246 ? 15.266 -0.626 16.938 1 98.06 246 ALA B CA 1
ATOM 4548 C C . ALA B 1 246 ? 15.516 -0.509 15.438 1 98.06 246 ALA B C 1
ATOM 4550 O O . ALA B 1 246 ? 14.945 0.355 14.766 1 98.06 246 ALA B O 1
ATOM 4551 N N . ARG B 1 247 ? 16.422 -1.295 14.945 1 98.44 247 ARG B N 1
ATOM 4552 C CA . ARG B 1 247 ? 16.781 -1.248 13.531 1 98.44 247 ARG B CA 1
ATOM 4553 C C . ARG B 1 247 ? 16.422 -2.551 12.828 1 98.44 247 ARG B C 1
ATOM 4555 O O . ARG B 1 247 ? 16.828 -3.631 13.266 1 98.44 247 ARG B O 1
ATOM 4562 N N . ALA B 1 248 ? 15.625 -2.455 11.781 1 98 248 ALA B N 1
ATOM 4563 C CA . ALA B 1 248 ? 15.1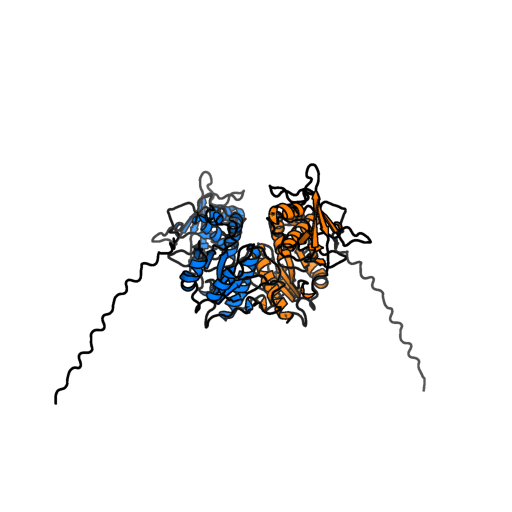95 -3.645 11.055 1 98 248 ALA B CA 1
ATOM 4564 C C . ALA B 1 248 ? 15.477 -3.506 9.562 1 98 248 ALA B C 1
ATOM 4566 O O . ALA B 1 248 ? 15.422 -2.404 9.008 1 98 248 ALA B O 1
ATOM 4567 N N . ILE B 1 249 ? 15.82 -4.609 8.898 1 97.44 249 ILE B N 1
ATOM 4568 C CA . ILE B 1 249 ? 15.984 -4.68 7.449 1 97.44 249 ILE B CA 1
ATOM 4569 C C . ILE B 1 249 ? 15.094 -5.789 6.883 1 97.44 249 ILE B C 1
ATOM 4571 O O . ILE B 1 249 ? 15.141 -6.926 7.352 1 97.44 249 ILE B O 1
ATOM 4575 N N . ALA B 1 250 ? 14.289 -5.379 5.918 1 95.81 250 ALA B N 1
ATOM 4576 C CA . ALA B 1 250 ? 13.336 -6.328 5.344 1 95.81 250 ALA B CA 1
ATOM 4577 C C . ALA B 1 250 ? 13.969 -7.105 4.195 1 95.81 250 ALA B C 1
ATOM 4579 O O . ALA B 1 250 ? 14.602 -6.52 3.309 1 95.81 250 ALA B O 1
ATOM 4580 N N . HIS B 1 251 ? 13.742 -8.367 4.219 1 89.38 251 HIS B N 1
ATOM 4581 C CA . HIS B 1 251 ? 14.219 -9.289 3.193 1 89.38 251 HIS B CA 1
ATOM 4582 C C . HIS B 1 251 ? 13.289 -10.492 3.059 1 89.38 251 HIS B C 1
ATOM 4584 O O . HIS B 1 251 ? 12.914 -11.102 4.059 1 89.38 251 HIS B O 1
ATOM 4590 N N . PRO B 1 252 ? 12.922 -10.773 1.783 1 81.44 252 PRO B N 1
ATOM 4591 C CA . PRO B 1 252 ? 11.992 -11.898 1.622 1 81.44 252 PRO B CA 1
ATOM 4592 C C . PRO B 1 252 ? 12.602 -13.234 2.045 1 81.44 252 PRO B C 1
ATOM 4594 O O . PRO B 1 252 ? 13.82 -13.406 1.994 1 81.44 252 PRO B O 1
ATOM 4597 N N . GLN B 1 253 ? 11.664 -14.062 2.475 1 74 253 GLN B N 1
ATOM 4598 C CA . GLN B 1 253 ? 12.07 -15.43 2.799 1 74 253 GLN B CA 1
ATOM 4599 C C . GLN B 1 253 ? 12.305 -16.25 1.531 1 74 253 GLN B C 1
ATOM 4601 O O . GLN B 1 253 ? 11.508 -16.188 0.591 1 74 253 GLN B O 1
ATOM 4606 N N . ARG B 1 254 ? 13.445 -16.875 1.512 1 68.38 254 ARG B N 1
ATOM 4607 C CA . ARG B 1 254 ? 13.711 -17.766 0.384 1 68.38 254 ARG B CA 1
ATOM 4608 C C . ARG B 1 254 ? 13.469 -19.219 0.76 1 68.38 254 ARG B C 1
ATOM 4610 O O . ARG B 1 254 ? 13.531 -19.578 1.937 1 68.38 254 ARG B O 1
ATOM 4617 N N . THR B 1 255 ? 13.039 -19.906 -0.281 1 58.16 255 THR B N 1
ATOM 4618 C CA . THR B 1 255 ? 12.758 -21.328 -0.085 1 58.16 255 THR B CA 1
ATOM 4619 C C . THR B 1 255 ? 13.945 -22.016 0.581 1 58.16 255 THR B C 1
ATOM 4621 O O . THR B 1 255 ? 13.766 -22.984 1.335 1 58.16 255 THR B O 1
ATOM 4624 N N . SER B 1 256 ? 15.055 -21.469 0.268 1 57.72 256 SER B N 1
ATOM 4625 C CA . SER B 1 256 ? 16.266 -22.125 0.768 1 57.72 256 SER B CA 1
ATOM 4626 C C . SER B 1 256 ? 16.562 -21.703 2.203 1 57.72 256 SER B C 1
ATOM 4628 O O . SER B 1 256 ? 17.406 -22.312 2.867 1 57.72 256 SER B O 1
ATOM 4630 N N . ASP B 1 257 ? 15.797 -20.734 2.605 1 62.03 257 ASP B N 1
ATOM 4631 C CA . ASP B 1 257 ? 16.047 -20.281 3.967 1 62.03 257 ASP B CA 1
ATOM 4632 C C . ASP B 1 257 ? 15.477 -21.25 4.992 1 62.03 257 ASP B C 1
ATOM 4634 O O . ASP B 1 257 ? 14.422 -21.859 4.773 1 62.03 257 ASP B O 1
ATOM 4638 N N . PRO B 1 258 ? 16.391 -21.766 5.922 1 54.06 258 PRO B N 1
ATOM 4639 C CA . PRO B 1 258 ? 15.812 -22.641 6.941 1 54.06 258 PRO B CA 1
ATOM 4640 C C . PRO B 1 258 ? 14.508 -22.109 7.523 1 54.06 258 PRO B C 1
ATOM 4642 O O . PRO B 1 258 ? 14.375 -20.891 7.738 1 54.06 258 PRO B O 1
ATOM 4645 N N . MET B 1 259 ? 13.43 -22.984 7.59 1 49.97 259 MET B N 1
ATOM 4646 C CA . MET B 1 259 ? 12.102 -22.703 8.125 1 49.97 259 MET B CA 1
ATOM 4647 C C . MET B 1 259 ? 12.188 -22.188 9.562 1 49.97 259 MET B C 1
ATOM 4649 O O . MET B 1 259 ? 12.938 -22.75 10.367 1 49.97 259 MET B O 1
ATOM 4653 N N . GLY B 1 260 ? 11.672 -21.078 9.938 1 51.94 260 GLY B N 1
ATOM 4654 C CA . GLY B 1 260 ? 11.602 -20.641 11.32 1 51.94 260 GLY B CA 1
ATOM 4655 C C . GLY B 1 260 ? 12.617 -19.562 11.664 1 51.94 260 GLY B C 1
ATOM 4656 O O . GLY B 1 260 ? 12.562 -18.969 12.75 1 51.94 260 GLY B O 1
ATOM 4657 N N . SER B 1 261 ? 13.617 -19.453 10.742 1 57.5 261 SER B N 1
ATOM 4658 C CA . SER B 1 261 ? 14.742 -18.672 11.242 1 57.5 261 SER B CA 1
ATOM 4659 C C . SER B 1 261 ? 14.547 -17.172 10.969 1 57.5 261 SER B C 1
ATOM 4661 O O . SER B 1 261 ? 15.273 -16.344 11.508 1 57.5 261 SER B O 1
ATOM 4663 N N . LEU B 1 262 ? 13.422 -16.906 10.242 1 71.19 262 LEU B N 1
ATOM 4664 C CA . LEU B 1 262 ? 13.438 -15.469 9.984 1 71.19 262 LEU B CA 1
ATOM 4665 C C . LEU B 1 262 ? 12.453 -14.734 10.891 1 71.19 262 LEU B C 1
ATOM 4667 O O . LEU B 1 262 ? 11.391 -15.266 11.211 1 71.19 262 LEU B O 1
ATOM 4671 N N . LYS B 1 263 ? 12.891 -13.688 11.445 1 86.75 263 LYS B N 1
ATOM 4672 C CA . LYS B 1 263 ? 12.141 -12.836 12.359 1 86.75 263 LYS B CA 1
ATOM 4673 C C . LYS B 1 263 ? 11.031 -12.086 11.633 1 86.75 263 LYS B C 1
ATOM 4675 O O . LYS B 1 263 ? 11.203 -11.68 10.484 1 86.75 263 LYS B O 1
ATOM 4680 N N . LYS B 1 264 ? 9.922 -12.109 12.273 1 91.38 264 LYS B N 1
ATOM 4681 C CA . LYS B 1 264 ? 8.852 -11.203 11.859 1 91.38 264 LYS B CA 1
ATOM 4682 C C . LYS B 1 264 ? 8.969 -9.852 12.555 1 91.38 264 LYS B C 1
ATOM 4684 O O . LYS B 1 264 ? 9.758 -9.695 13.484 1 91.38 264 LYS B O 1
ATOM 4689 N N . MET B 1 265 ? 8.242 -8.883 12.055 1 94.44 265 MET B N 1
ATOM 4690 C CA . MET B 1 265 ? 8.305 -7.531 12.602 1 94.44 265 MET B CA 1
ATOM 4691 C C . MET B 1 265 ? 8.062 -7.535 14.102 1 94.44 265 MET B C 1
ATOM 4693 O O . MET B 1 265 ? 8.773 -6.855 14.852 1 94.44 265 MET B O 1
ATOM 4697 N N . LYS B 1 266 ? 7.133 -8.328 14.57 1 92.25 266 LYS B N 1
ATOM 4698 C CA . LYS B 1 266 ? 6.742 -8.344 15.977 1 92.25 266 LYS B CA 1
ATOM 4699 C C . LYS B 1 266 ? 7.867 -8.883 16.859 1 92.25 266 LYS B C 1
ATOM 4701 O O . LYS B 1 266 ? 7.828 -8.75 18.078 1 92.25 266 LYS B O 1
ATOM 4706 N N . GLN B 1 267 ? 8.812 -9.5 16.234 1 93 267 GLN B N 1
ATOM 4707 C CA . GLN B 1 267 ? 9.906 -10.125 16.984 1 93 267 GLN B CA 1
ATOM 4708 C C . GLN B 1 267 ? 11.133 -9.211 17.031 1 93 267 GLN B C 1
ATOM 4710 O O . GLN B 1 267 ? 12.164 -9.578 17.594 1 93 267 GLN B O 1
ATOM 4715 N N . VAL B 1 268 ? 11.016 -8.047 16.453 1 95.69 268 VAL B N 1
ATOM 4716 C CA . VAL B 1 268 ? 12.109 -7.082 16.484 1 95.69 268 VAL B CA 1
ATOM 4717 C C . VAL B 1 268 ? 12.359 -6.633 17.922 1 95.69 268 VAL B C 1
ATOM 4719 O O . VAL B 1 268 ? 11.414 -6.301 18.641 1 95.69 268 VAL B O 1
ATOM 4722 N N . GLU B 1 269 ? 13.586 -6.656 18.312 1 95.94 269 GLU B N 1
ATOM 4723 C CA . GLU B 1 269 ? 13.961 -6.258 19.656 1 95.94 269 GLU B CA 1
ATOM 4724 C C . GLU B 1 269 ? 14.258 -4.762 19.734 1 95.94 269 GLU B C 1
ATOM 4726 O O . GLU B 1 269 ? 14.969 -4.219 18.891 1 95.94 269 GLU B O 1
ATOM 4731 N N . PHE B 1 270 ? 13.695 -4.203 20.734 1 95.94 270 PHE B N 1
ATOM 4732 C CA . PHE B 1 270 ? 13.883 -2.773 20.953 1 95.94 270 PHE B CA 1
ATOM 4733 C C . PHE B 1 270 ? 14.914 -2.527 22.047 1 95.94 270 PHE B C 1
ATOM 4735 O O . PHE B 1 270 ? 15.047 -3.334 22.969 1 95.94 270 PHE B O 1
ATOM 4742 N N . PRO B 1 271 ? 15.664 -1.393 21.922 1 94.56 271 PRO B N 1
ATOM 4743 C CA . PRO B 1 271 ? 16.453 -0.971 23.078 1 94.56 271 PRO B CA 1
ATOM 4744 C C . PRO B 1 271 ? 15.594 -0.614 24.281 1 94.56 271 PRO B C 1
ATOM 4746 O O . PRO B 1 271 ? 14.398 -0.346 24.141 1 94.56 271 PRO B O 1
ATOM 4749 N N . VAL B 1 272 ? 16.203 -0.605 25.375 1 89.5 272 VAL B N 1
ATOM 4750 C CA . VAL B 1 272 ? 15.492 -0.336 26.625 1 89.5 272 VAL B CA 1
ATOM 4751 C C . VAL B 1 272 ? 14.828 1.039 26.562 1 89.5 272 VAL B C 1
ATOM 4753 O O . VAL B 1 272 ? 15.461 2.023 26.172 1 89.5 272 VAL B O 1
ATOM 4756 N N . LYS B 1 273 ? 13.555 1.092 26.859 1 87.06 273 LYS B N 1
ATOM 4757 C CA . LYS B 1 273 ? 12.742 2.303 26.984 1 87.06 273 LYS B CA 1
ATOM 4758 C C . LYS B 1 273 ? 12.641 3.033 25.656 1 87.06 273 LYS B C 1
ATOM 4760 O O . LYS B 1 273 ? 12.625 4.266 25.609 1 87.06 273 LYS B O 1
ATOM 4765 N N . SER B 1 274 ? 12.797 2.314 24.609 1 90.5 274 SER B N 1
ATOM 4766 C CA . SER B 1 274 ? 12.641 2.926 23.297 1 90.5 274 SER B CA 1
ATOM 4767 C C . SER B 1 274 ? 11.391 2.41 22.594 1 90.5 274 SER B C 1
ATOM 4769 O O . SER B 1 274 ? 10.969 1.275 22.828 1 90.5 274 SER B O 1
ATOM 4771 N N . SER B 1 275 ? 10.805 3.305 21.797 1 92.56 275 SER B N 1
ATOM 4772 C CA . SER B 1 275 ? 9.664 2.924 20.984 1 92.56 275 SER B CA 1
ATOM 4773 C C . SER B 1 275 ? 9.852 3.357 19.531 1 92.56 275 SER B C 1
ATOM 4775 O O . SER B 1 275 ? 8.883 3.512 18.797 1 92.56 275 SER B O 1
ATOM 4777 N N . ARG B 1 276 ? 11.133 3.623 19.203 1 96.38 276 ARG B N 1
ATOM 4778 C CA . ARG B 1 276 ? 11.414 4.102 17.859 1 96.38 276 ARG B CA 1
ATOM 4779 C C . ARG B 1 276 ? 12 2.986 17 1 96.38 276 ARG B C 1
ATOM 4781 O O . ARG B 1 276 ? 12.789 2.17 17.469 1 96.38 276 ARG B O 1
ATOM 4788 N N . LEU B 1 277 ? 11.594 2.922 15.766 1 98.12 277 LEU B N 1
ATOM 4789 C CA . LEU B 1 277 ? 12.016 1.873 14.844 1 98.12 277 LEU B CA 1
ATOM 4790 C C . LEU B 1 277 ? 12.359 2.457 13.477 1 98.12 277 LEU B C 1
ATOM 4792 O O . LEU B 1 277 ? 11.648 3.328 12.969 1 98.12 277 LEU B O 1
ATOM 4796 N N . VAL B 1 278 ? 13.484 2.08 12.922 1 98.69 278 VAL B N 1
ATOM 4797 C CA . VAL B 1 278 ? 13.789 2.354 11.516 1 98.69 278 VAL B CA 1
ATOM 4798 C C . VAL B 1 278 ? 13.781 1.049 10.727 1 98.69 278 VAL B C 1
ATOM 4800 O O . VAL B 1 278 ? 14.344 0.044 11.164 1 98.69 278 VAL B O 1
ATOM 4803 N N . VAL B 1 279 ? 13.102 1.037 9.641 1 98.62 279 VAL B N 1
ATOM 4804 C CA . VAL B 1 279 ? 13.039 -0.149 8.789 1 98.62 279 VAL B CA 1
ATOM 4805 C C . VAL B 1 279 ? 13.648 0.156 7.426 1 98.62 279 VAL B C 1
ATOM 4807 O O . VAL B 1 279 ? 13.344 1.188 6.82 1 98.62 279 VAL B O 1
ATOM 4810 N N . ALA B 1 280 ? 14.555 -0.714 6.98 1 98.56 280 ALA B N 1
ATOM 4811 C CA . ALA B 1 280 ? 15.188 -0.6 5.672 1 98.56 280 ALA B CA 1
ATOM 4812 C C . ALA B 1 280 ? 14.492 -1.496 4.648 1 98.56 280 ALA B C 1
ATOM 4814 O O . ALA B 1 280 ? 14.32 -2.693 4.879 1 98.56 280 ALA B O 1
ATOM 4815 N N . VAL B 1 281 ? 14.109 -0.893 3.541 1 98 281 VAL B N 1
ATOM 4816 C CA . VAL B 1 281 ? 13.43 -1.597 2.457 1 98 281 VAL B CA 1
ATOM 4817 C C . VAL B 1 281 ? 14.273 -1.52 1.186 1 98 281 VAL B C 1
ATOM 4819 O O . VAL B 1 281 ? 14.672 -0.432 0.762 1 98 281 VAL B O 1
ATOM 4822 N N . GLY B 1 282 ? 14.523 -2.602 0.567 1 96.12 282 GLY B N 1
ATOM 4823 C CA . GLY B 1 282 ? 15.383 -2.686 -0.602 1 96.12 282 GLY B CA 1
ATOM 4824 C C . GLY B 1 282 ? 14.664 -2.365 -1.897 1 96.12 282 GLY B C 1
ATOM 4825 O O . GLY B 1 282 ? 13.469 -2.068 -1.893 1 96.12 282 GLY B O 1
ATOM 4826 N N . PRO B 1 283 ? 15.484 -2.373 -2.975 1 93.5 283 PRO B N 1
ATOM 4827 C CA . PRO B 1 283 ? 14.867 -2.162 -4.285 1 93.5 283 PRO B CA 1
ATOM 4828 C C . PRO B 1 283 ? 14.07 -3.373 -4.762 1 93.5 283 PRO B C 1
ATOM 4830 O O . PRO B 1 283 ? 14 -4.387 -4.062 1 93.5 283 PRO B O 1
ATOM 4833 N N . GLU B 1 284 ? 13.414 -3.262 -5.859 1 82.5 284 GLU B N 1
ATOM 4834 C CA . GLU B 1 284 ? 12.602 -4.344 -6.41 1 82.5 284 GLU B CA 1
ATOM 4835 C C . GLU B 1 284 ? 13.438 -5.609 -6.613 1 82.5 284 GLU B C 1
ATOM 4837 O O . GLU B 1 284 ? 12.938 -6.723 -6.426 1 82.5 284 GLU B O 1
ATOM 4842 N N . GLY B 1 285 ? 14.688 -5.445 -6.957 1 83.44 285 GLY B N 1
ATOM 4843 C CA . GLY B 1 285 ? 15.586 -6.574 -7.129 1 83.44 285 GLY B CA 1
ATOM 4844 C C . GLY B 1 285 ? 16.125 -7.109 -5.816 1 83.44 285 GLY B C 1
ATOM 4845 O O . GLY B 1 285 ? 16.844 -8.117 -5.801 1 83.44 285 GLY B O 1
ATOM 4846 N N . GLY B 1 286 ? 15.789 -6.461 -4.703 1 88.5 286 GLY B N 1
ATOM 4847 C CA . GLY B 1 286 ? 16.266 -6.871 -3.395 1 88.5 286 GLY B CA 1
ATOM 4848 C C . GLY B 1 286 ? 17.641 -6.332 -3.062 1 88.5 286 GLY B C 1
ATOM 4849 O O . GLY B 1 286 ? 18.312 -5.738 -3.916 1 88.5 286 GLY B O 1
ATOM 4850 N N . TRP B 1 287 ? 18.031 -6.562 -1.835 1 92.12 287 TRP B N 1
ATOM 4851 C CA . TRP B 1 287 ? 19.375 -6.207 -1.394 1 92.12 287 TRP B CA 1
ATOM 4852 C C . TRP B 1 287 ? 20.406 -7.16 -1.983 1 92.12 287 TRP B C 1
ATOM 4854 O O . TRP B 1 287 ? 20.141 -8.352 -2.154 1 92.12 287 TRP B O 1
ATOM 4864 N N . GLU B 1 288 ? 21.516 -6.598 -2.268 1 90.88 288 GLU B N 1
ATOM 4865 C CA . GLU B 1 288 ? 22.594 -7.453 -2.736 1 90.88 288 GLU B CA 1
ATOM 4866 C C . GLU B 1 288 ? 23.078 -8.398 -1.636 1 90.88 288 GLU B C 1
ATOM 4868 O O . GLU B 1 288 ? 23.281 -7.977 -0.497 1 90.88 288 GLU B O 1
ATOM 4873 N N . GLU B 1 289 ? 23.203 -9.664 -1.99 1 86.31 289 GLU B N 1
ATOM 4874 C CA . GLU B 1 289 ? 23.641 -10.68 -1.036 1 86.31 289 GLU B CA 1
ATOM 4875 C C . GLU B 1 289 ? 25.031 -11.188 -1.379 1 86.31 289 GLU B C 1
ATOM 4877 O O . GLU B 1 289 ? 25.375 -11.359 -2.553 1 86.31 289 GLU B O 1
ATOM 4882 N N . PRO B 1 290 ? 25.828 -11.305 -0.35 1 87.69 290 PRO B N 1
ATOM 4883 C CA . PRO B 1 290 ? 25.562 -11.133 1.078 1 87.69 290 PRO B CA 1
ATOM 4884 C C . PRO B 1 290 ? 25.984 -9.758 1.595 1 87.69 290 PRO B C 1
ATOM 4886 O O . PRO B 1 290 ? 25.609 -9.367 2.705 1 87.69 290 PRO B O 1
ATOM 4889 N N . ASP B 1 291 ? 26.609 -9.008 0.776 1 91.31 291 ASP B N 1
ATOM 4890 C CA . ASP B 1 291 ? 27.406 -7.871 1.225 1 91.31 291 ASP B CA 1
ATOM 4891 C C . ASP B 1 291 ? 26.516 -6.816 1.892 1 91.31 291 ASP B C 1
ATOM 4893 O O . ASP B 1 291 ? 26.766 -6.426 3.035 1 91.31 291 ASP B O 1
ATOM 4897 N N . GLU B 1 292 ? 25.453 -6.406 1.248 1 94.31 292 GLU B N 1
ATOM 4898 C CA . GLU B 1 292 ? 24.594 -5.355 1.792 1 94.31 292 GLU B CA 1
ATOM 4899 C C . GLU B 1 292 ? 23.906 -5.812 3.072 1 94.31 292 GLU B C 1
ATOM 4901 O O . GLU B 1 292 ? 23.812 -5.055 4.039 1 94.31 292 GLU B O 1
ATOM 4906 N N . LEU B 1 293 ? 23.453 -6.996 3.1 1 93.06 293 LEU B N 1
ATOM 4907 C CA . LEU B 1 293 ? 22.781 -7.527 4.289 1 93.06 293 LEU B CA 1
ATOM 4908 C C . LEU B 1 293 ? 23.75 -7.586 5.465 1 93.06 293 LEU B C 1
ATOM 4910 O O . LEU B 1 293 ? 23.391 -7.223 6.59 1 93.06 293 LEU B O 1
ATOM 4914 N N . ASP B 1 294 ? 24.953 -8.047 5.16 1 94.69 294 ASP B N 1
ATOM 4915 C CA . ASP B 1 294 ? 25.969 -8.125 6.195 1 94.69 294 ASP B CA 1
ATOM 4916 C C . ASP B 1 294 ? 26.312 -6.746 6.75 1 94.69 294 ASP B C 1
ATOM 4918 O O . ASP B 1 294 ? 26.484 -6.582 7.961 1 94.69 294 ASP B O 1
ATOM 4922 N N . ARG B 1 295 ? 26.375 -5.781 5.898 1 95.88 295 ARG B N 1
ATOM 4923 C CA . ARG B 1 295 ? 26.672 -4.422 6.332 1 95.88 295 ARG B CA 1
ATOM 4924 C C . ARG B 1 295 ? 25.594 -3.889 7.258 1 95.88 295 ARG B C 1
ATOM 4926 O O . ARG B 1 295 ? 25.891 -3.268 8.281 1 95.88 295 ARG B O 1
ATOM 4933 N N . PHE B 1 296 ? 24.375 -4.109 6.898 1 96.88 296 PHE B N 1
ATOM 4934 C CA . PHE B 1 296 ? 23.266 -3.705 7.754 1 96.88 296 PHE B CA 1
ATOM 4935 C C . PHE B 1 296 ? 23.328 -4.418 9.102 1 96.88 296 PHE B C 1
ATOM 4937 O O . PHE B 1 296 ? 23.141 -3.797 10.148 1 96.88 296 PHE B O 1
ATOM 4944 N N . ARG B 1 297 ? 23.625 -5.664 9.039 1 95.31 297 ARG B N 1
ATOM 4945 C CA . ARG B 1 297 ? 23.719 -6.449 10.266 1 95.31 297 ARG B CA 1
ATOM 4946 C C . ARG B 1 297 ? 24.812 -5.895 11.18 1 95.31 297 ARG B C 1
ATOM 4948 O O . ARG B 1 297 ? 24.609 -5.777 12.391 1 95.31 297 ARG B O 1
ATOM 4955 N N . ASP B 1 298 ? 25.875 -5.574 10.57 1 96.38 298 ASP B N 1
ATOM 4956 C CA . ASP B 1 298 ? 27 -5.012 11.32 1 96.38 298 ASP B CA 1
ATOM 4957 C C . ASP B 1 298 ? 26.609 -3.705 12.008 1 96.38 298 ASP B C 1
ATOM 4959 O O . ASP B 1 298 ? 27.172 -3.342 13.039 1 96.38 298 ASP B O 1
ATOM 4963 N N . CYS B 1 299 ? 25.641 -3.072 11.438 1 97.38 299 CYS B N 1
ATOM 4964 C CA . CYS B 1 299 ? 25.172 -1.8 11.977 1 97.38 299 CYS B CA 1
ATOM 4965 C C . CYS B 1 299 ? 24.016 -2.008 12.945 1 97.38 299 CYS B C 1
ATOM 4967 O O . CYS B 1 299 ? 23.359 -1.045 13.344 1 97.38 299 CYS B O 1
ATOM 4969 N N . GLY B 1 300 ? 23.672 -3.275 13.242 1 96.88 300 GLY B N 1
ATOM 4970 C CA . GLY B 1 300 ? 22.688 -3.572 14.266 1 96.88 300 GLY B CA 1
ATOM 4971 C C . GLY B 1 300 ? 21.281 -3.781 13.703 1 96.88 300 GLY B C 1
ATOM 4972 O O . GLY B 1 300 ? 20.312 -3.836 14.461 1 96.88 300 GLY B O 1
ATOM 4973 N N . PHE B 1 301 ? 21.156 -3.877 12.414 1 97.62 301 PHE B N 1
ATOM 4974 C CA . PHE B 1 301 ? 19.859 -4.121 11.82 1 97.62 301 PHE B CA 1
ATOM 4975 C C . PHE B 1 301 ? 19.469 -5.59 11.953 1 97.62 301 PHE B C 1
ATOM 4977 O O . PHE B 1 301 ? 20.266 -6.477 11.672 1 97.62 301 PHE B O 1
ATOM 4984 N N . GLN B 1 302 ? 18.281 -5.785 12.398 1 96.31 302 GLN B N 1
ATOM 4985 C CA . GLN B 1 302 ? 17.688 -7.117 12.508 1 96.31 302 GLN B CA 1
ATOM 4986 C C . GLN B 1 302 ? 16.938 -7.496 11.234 1 96.31 302 GLN B C 1
ATOM 4988 O O . GLN B 1 302 ? 16.078 -6.75 10.773 1 96.31 302 GLN B O 1
ATOM 4993 N N . GLN B 1 303 ? 17.266 -8.625 10.672 1 94.56 303 GLN B N 1
ATOM 4994 C CA . GLN B 1 303 ? 16.594 -9.055 9.453 1 94.56 303 GLN B CA 1
ATOM 4995 C C . GLN B 1 303 ? 15.203 -9.594 9.75 1 94.56 303 GLN B C 1
ATOM 4997 O O . GLN B 1 303 ? 15.023 -10.422 10.641 1 94.56 303 GLN B O 1
ATOM 5002 N N . ILE B 1 304 ? 14.258 -9.062 8.977 1 94.88 304 ILE B N 1
ATOM 5003 C CA . ILE B 1 304 ? 12.883 -9.508 9.141 1 94.88 304 ILE B CA 1
ATOM 5004 C C . ILE B 1 304 ? 12.305 -9.906 7.785 1 94.88 304 ILE B C 1
ATOM 5006 O O . ILE B 1 304 ? 12.844 -9.539 6.738 1 94.88 304 ILE B O 1
ATOM 5010 N N . THR B 1 305 ? 11.219 -10.672 7.848 1 92 305 THR B N 1
ATOM 5011 C CA . THR B 1 305 ? 10.539 -11.086 6.625 1 92 305 THR B CA 1
ATOM 5012 C C . THR B 1 305 ? 9.023 -10.969 6.781 1 92 305 THR B C 1
ATOM 5014 O O . THR B 1 305 ? 8.5 -11.078 7.891 1 92 305 THR B O 1
ATOM 5017 N N . MET B 1 306 ? 8.383 -10.641 5.676 1 89.94 306 MET B N 1
ATOM 5018 C CA . MET B 1 306 ? 6.926 -10.648 5.629 1 89.94 306 MET B CA 1
ATOM 5019 C C . MET B 1 306 ? 6.41 -11.938 5.012 1 89.94 306 MET B C 1
ATOM 5021 O O . MET B 1 306 ? 5.211 -12.078 4.75 1 89.94 306 MET B O 1
ATOM 5025 N N . GLY B 1 307 ? 7.34 -12.836 4.789 1 85.56 307 GLY B N 1
ATOM 5026 C CA . GLY B 1 307 ? 6.949 -14.102 4.195 1 85.56 307 GLY B CA 1
ATOM 5027 C C . GLY B 1 307 ? 7.586 -14.352 2.844 1 85.56 307 GLY B C 1
ATOM 5028 O O . GLY B 1 307 ? 8.562 -13.688 2.479 1 85.56 307 GLY B O 1
ATOM 5029 N N . ALA B 1 308 ? 7.02 -15.312 2.094 1 83 308 ALA B N 1
ATOM 5030 C CA . ALA B 1 308 ? 7.641 -15.805 0.866 1 83 308 ALA B CA 1
ATOM 5031 C C . ALA B 1 308 ? 7.184 -14.984 -0.341 1 83 308 ALA B C 1
ATOM 5033 O O . ALA B 1 308 ? 7.801 -15.047 -1.407 1 83 308 ALA B O 1
ATOM 5034 N N . ARG B 1 309 ? 6.113 -14.305 -0.17 1 87.69 309 ARG B N 1
ATOM 5035 C CA . ARG B 1 309 ? 5.602 -13.516 -1.288 1 87.69 309 ARG B CA 1
ATOM 5036 C C . ARG B 1 309 ? 6.516 -12.328 -1.583 1 87.69 309 ARG B C 1
ATOM 5038 O O . ARG B 1 309 ? 6.984 -11.656 -0.663 1 87.69 309 ARG B O 1
ATOM 5045 N N . VAL B 1 310 ? 6.785 -12.141 -2.783 1 88.88 310 VAL B N 1
ATOM 5046 C CA . VAL B 1 310 ? 7.57 -10.992 -3.211 1 88.88 310 VAL B CA 1
ATOM 5047 C C . VAL B 1 310 ? 6.641 -9.812 -3.506 1 88.88 310 VAL B C 1
ATOM 5049 O O . VAL B 1 310 ? 5.762 -9.906 -4.363 1 88.88 310 VAL B O 1
ATOM 5052 N N . LEU B 1 311 ? 6.895 -8.75 -2.811 1 92.81 311 LEU B N 1
ATOM 5053 C CA . LEU B 1 311 ? 6.027 -7.578 -2.943 1 92.81 311 LEU B CA 1
ATOM 5054 C C . LEU B 1 311 ? 6.723 -6.477 -3.732 1 92.81 311 LEU B C 1
ATOM 5056 O O . LEU B 1 311 ? 7.945 -6.332 -3.664 1 92.81 311 LEU B O 1
ATOM 5060 N N . ARG B 1 312 ? 5.914 -5.719 -4.449 1 92.19 312 ARG B N 1
ATOM 5061 C CA . ARG B 1 312 ? 6.426 -4.461 -4.988 1 92.19 312 ARG B CA 1
ATOM 5062 C C . ARG B 1 312 ? 6.832 -3.512 -3.867 1 92.19 312 ARG B C 1
ATOM 5064 O O . ARG B 1 312 ? 6.359 -3.637 -2.736 1 92.19 312 ARG B O 1
ATOM 5071 N N . SER B 1 313 ? 7.559 -2.539 -4.238 1 93.69 313 SER B N 1
ATOM 5072 C CA . SER B 1 313 ? 8.109 -1.63 -3.24 1 93.69 313 SER B CA 1
ATOM 5073 C C . SER B 1 313 ? 7.004 -0.865 -2.52 1 93.69 313 SER B C 1
ATOM 5075 O O . SER B 1 313 ? 7.086 -0.638 -1.311 1 93.69 313 SER B O 1
ATOM 5077 N N . ASP B 1 314 ? 5.977 -0.426 -3.23 1 95.81 314 ASP B N 1
ATOM 5078 C CA . ASP B 1 314 ? 4.91 0.349 -2.6 1 95.81 314 ASP B CA 1
ATOM 5079 C C . ASP B 1 314 ? 4.133 -0.501 -1.599 1 95.81 314 ASP B C 1
ATOM 5081 O O . ASP B 1 314 ? 3.867 -0.062 -0.477 1 95.81 314 ASP B O 1
ATOM 5085 N N . CYS B 1 315 ? 3.848 -1.782 -1.985 1 96.94 315 CYS B N 1
ATOM 5086 C CA . CYS B 1 315 ? 3.162 -2.691 -1.074 1 96.94 315 CYS B CA 1
ATOM 5087 C C . CYS B 1 315 ? 4.051 -3.043 0.114 1 96.94 315 CYS B C 1
ATOM 5089 O O . CYS B 1 315 ? 3.58 -3.08 1.254 1 96.94 315 CYS B O 1
ATOM 5091 N N . ALA B 1 316 ? 5.309 -3.273 -0.165 1 97 316 ALA B N 1
ATOM 5092 C CA . ALA B 1 316 ? 6.242 -3.621 0.903 1 97 316 ALA B CA 1
ATOM 5093 C C . ALA B 1 316 ? 6.367 -2.486 1.914 1 97 316 ALA B C 1
ATOM 5095 O O . ALA B 1 316 ? 6.297 -2.713 3.125 1 97 316 ALA B O 1
ATOM 5096 N N . VAL B 1 317 ? 6.531 -1.281 1.433 1 98.38 317 VAL B N 1
ATOM 5097 C CA . VAL B 1 317 ? 6.73 -0.116 2.287 1 98.38 317 VAL B CA 1
ATOM 5098 C C . VAL B 1 317 ? 5.496 0.105 3.158 1 98.38 317 VAL B C 1
ATOM 5100 O O . VAL B 1 317 ? 5.602 0.226 4.379 1 98.38 317 VAL B O 1
ATOM 5103 N N . VAL B 1 318 ? 4.316 0.152 2.533 1 98.44 318 VAL B N 1
ATOM 5104 C CA . VAL B 1 318 ? 3.084 0.404 3.275 1 98.44 318 VAL B CA 1
ATOM 5105 C C . VAL B 1 318 ? 2.859 -0.709 4.297 1 98.44 318 VAL B C 1
ATOM 5107 O O . VAL B 1 318 ? 2.492 -0.444 5.441 1 98.44 318 VAL B O 1
ATOM 5110 N N . SER B 1 319 ? 3.109 -1.974 3.883 1 98.31 319 SER B N 1
ATOM 5111 C CA . SER B 1 319 ? 2.945 -3.115 4.777 1 98.31 319 SER B CA 1
ATOM 5112 C C . SER B 1 319 ? 3.875 -3.014 5.98 1 98.31 319 SER B C 1
ATOM 5114 O O . SER B 1 319 ? 3.441 -3.172 7.121 1 98.31 319 SER B O 1
ATOM 5116 N N . LEU B 1 320 ? 5.09 -2.74 5.73 1 98.31 320 LEU B N 1
ATOM 5117 C CA . LEU B 1 320 ? 6.105 -2.713 6.777 1 98.31 320 LEU B CA 1
ATOM 5118 C C . LEU B 1 320 ? 5.883 -1.533 7.719 1 98.31 320 LEU B C 1
ATOM 5120 O O . LEU B 1 320 ? 6.078 -1.654 8.93 1 98.31 320 LEU B O 1
ATOM 5124 N N . LEU B 1 321 ? 5.488 -0.394 7.16 1 98.31 321 LEU B N 1
ATOM 5125 C CA . LEU B 1 321 ? 5.191 0.757 8 1 98.31 321 LEU B CA 1
ATOM 5126 C C . LEU B 1 321 ? 4 0.47 8.914 1 98.31 321 LEU B C 1
ATOM 5128 O O . LEU B 1 321 ? 3.998 0.865 10.078 1 98.31 321 LEU B O 1
ATOM 5132 N N . SER B 1 322 ? 3.002 -0.182 8.359 1 97.5 322 SER B N 1
ATOM 5133 C CA . SER B 1 322 ? 1.835 -0.546 9.164 1 97.5 322 SER B CA 1
ATOM 5134 C C . SER B 1 322 ? 2.227 -1.44 10.336 1 97.5 322 SER B C 1
ATOM 5136 O O . SER B 1 322 ? 1.826 -1.189 11.469 1 97.5 322 SER B O 1
ATOM 5138 N N . LEU B 1 323 ? 3.014 -2.441 10.094 1 97.44 323 LEU B N 1
ATOM 5139 C CA . LEU B 1 323 ? 3.482 -3.354 11.133 1 97.44 323 LEU B CA 1
ATOM 5140 C C . LEU B 1 323 ? 4.379 -2.625 12.133 1 97.44 323 LEU B C 1
ATOM 5142 O O . LEU B 1 323 ? 4.285 -2.859 13.336 1 97.44 323 LEU B O 1
ATOM 5146 N N . ALA B 1 324 ? 5.203 -1.767 11.602 1 97.56 324 ALA B N 1
ATOM 5147 C CA . ALA B 1 324 ? 6.125 -1.013 12.453 1 97.56 324 ALA B CA 1
ATOM 5148 C C . ALA B 1 324 ? 5.367 -0.117 13.43 1 97.56 324 ALA B C 1
ATOM 5150 O O . ALA B 1 324 ? 5.691 -0.065 14.617 1 97.56 324 ALA B O 1
ATOM 5151 N N . HIS B 1 325 ? 4.375 0.576 12.914 1 95.38 325 HIS B N 1
ATOM 5152 C CA . HIS B 1 325 ? 3.578 1.431 13.789 1 95.38 325 HIS B CA 1
ATOM 5153 C C . HIS B 1 325 ? 2.898 0.617 14.883 1 95.38 325 HIS B C 1
ATOM 5155 O O . HIS B 1 325 ? 2.805 1.066 16.031 1 95.38 325 HIS B O 1
ATOM 5161 N N . ASP B 1 326 ? 2.43 -0.546 14.531 1 93.75 326 ASP B N 1
ATOM 5162 C CA . ASP B 1 326 ? 1.733 -1.403 15.492 1 93.75 326 ASP B CA 1
ATOM 5163 C C . ASP B 1 326 ? 2.658 -1.819 16.625 1 93.75 326 ASP B C 1
ATOM 5165 O O . ASP B 1 326 ? 2.291 -1.715 17.797 1 93.75 326 ASP B O 1
ATOM 5169 N N . ILE B 1 327 ? 3.854 -2.223 16.344 1 94.12 327 ILE B N 1
ATOM 5170 C CA . ILE B 1 327 ? 4.742 -2.732 17.375 1 94.12 327 ILE B CA 1
ATOM 5171 C C . ILE B 1 327 ? 5.324 -1.57 18.188 1 94.12 327 ILE B C 1
ATOM 5173 O O . ILE B 1 327 ? 5.602 -1.706 19.375 1 94.12 327 ILE B O 1
ATOM 5177 N N . CYS B 1 328 ? 5.52 -0.438 17.547 1 94.25 328 CYS B N 1
ATOM 5178 C CA . CYS B 1 328 ? 5.988 0.737 18.266 1 94.25 328 CYS B CA 1
ATOM 5179 C C . CYS B 1 328 ? 4.953 1.196 19.297 1 94.25 328 CYS B C 1
ATOM 5181 O O . CYS B 1 328 ? 5.309 1.607 20.406 1 94.25 328 CYS B O 1
ATOM 5183 N N . ALA B 1 329 ? 3.699 1.159 18.844 1 88.5 329 ALA B N 1
ATOM 5184 C CA . ALA B 1 329 ? 2.625 1.53 19.766 1 88.5 329 ALA B CA 1
ATOM 5185 C C . ALA B 1 329 ? 2.607 0.617 20.984 1 88.5 329 ALA B C 1
ATOM 5187 O O . ALA B 1 329 ? 2.291 1.058 22.094 1 88.5 329 ALA B O 1
ATOM 5188 N N . ASP B 1 330 ? 2.986 -0.639 20.844 1 85.69 330 ASP B N 1
ATOM 5189 C CA . ASP B 1 330 ? 3.039 -1.605 21.938 1 85.69 330 ASP B CA 1
ATOM 5190 C C . ASP B 1 330 ? 4.148 -1.256 22.922 1 85.69 330 ASP B C 1
ATOM 5192 O O . ASP B 1 330 ? 4.027 -1.516 24.125 1 85.69 330 ASP B O 1
ATOM 5196 N N . GLN B 1 331 ? 5.184 -0.674 22.391 1 86.44 331 GLN B N 1
ATOM 5197 C CA . GLN B 1 331 ? 6.324 -0.326 23.234 1 86.44 331 GLN B CA 1
ATOM 5198 C C . GLN B 1 331 ? 6.039 0.922 24.062 1 86.44 331 GLN B C 1
ATOM 5200 O O . GLN B 1 331 ? 6.703 1.173 25.078 1 86.44 331 GLN B O 1
ATOM 5205 N N . GLN B 1 332 ? 5.137 1.675 23.672 1 80.62 332 GLN B N 1
ATOM 5206 C CA . GLN B 1 332 ? 4.793 2.904 24.391 1 80.62 332 GLN B CA 1
ATOM 5207 C C . GLN B 1 332 ? 3.828 2.625 25.531 1 80.62 332 GLN B C 1
ATOM 5209 O O . GLN B 1 332 ? 3.641 3.469 26.422 1 80.62 332 GLN B O 1
ATOM 5214 N N . GLN B 1 333 ? 3.156 1.432 25.5 1 68.75 333 GLN B N 1
ATOM 5215 C CA . GLN B 1 333 ? 2.266 1.051 26.594 1 68.75 333 GLN B CA 1
ATOM 5216 C C . GLN B 1 333 ? 3.043 0.411 27.75 1 68.75 333 GLN B C 1
ATOM 5218 O O . GLN B 1 333 ? 2.738 0.648 28.906 1 68.75 333 GLN B O 1
#

Radius of gyration: 29.83 Å; Cα contacts (8 Å, |Δi|>4): 1264; chains: 2; bounding box: 117×102×99 Å